Protein AF-A0A9E5QAW3-F1 (afdb_monomer)

Sequence (430 aa):
MRKLFLLLICCLMMWSCATGLGGKSGLQKDIDAASKSAGKWSDYNDYDSSGPDGYLQDVDTLLIRDVSDTNMASTGSQKELPYSEVKANLANSGFVQENDSPTFGTVNTGQGANELYGMDQGVKTTDDVTFNSVDLAAGPSPGWLAEDSSTNEVGTFDFKIDAATAGYASKIRFYVDESGGEDVLYMELDGENTRIELNKNILIPTGKTFTVGATEWTTTGDEISGDAMEDADADGTTKGSAAFSANDFNATSGVVSIDYTNSQKASTTQSGMLEELTIASEVDTGTSVSKAVTPDSLAGSNYGEEVVGILVFDDSESTATGDGAGDVFFRIPSKITGWNLVEVAMMVQTSGTTGNLDVMIYNVSDSVDMLSTAMRIETGETDTSTSAQPGTINTSFDDVATGDHIRIDVDSVQSTAAKGLYVELTFRLP

Radius of gyration: 81.8 Å; Cα contacts (8 Å, |Δi|>4): 630; chains: 1; bounding box: 157×95×219 Å

pLDDT: mean 72.61, std 20.12, range [27.55, 98.06]

Solvent-accessible surface area (backbone atoms only — not comparable to full-atom values): 27370 Å² total; per-residue (Å²): 131,92,83,63,77,82,62,69,74,66,61,86,81,70,78,68,96,69,81,88,83,82,77,80,57,68,69,60,56,50,51,66,53,56,76,73,59,62,64,82,86,81,88,86,82,84,82,84,90,86,72,88,66,96,59,86,77,86,65,70,52,60,84,58,78,84,87,84,70,98,59,102,73,60,56,80,79,83,63,76,43,48,49,70,55,53,51,52,50,51,71,71,64,79,66,88,52,103,81,62,85,83,83,72,88,61,56,72,84,82,82,56,78,51,79,85,70,86,81,92,75,74,90,48,101,82,57,91,79,86,77,94,73,85,85,79,69,98,59,87,53,61,85,88,66,44,82,68,83,58,95,84,66,79,69,65,60,67,63,78,60,79,53,94,50,100,84,61,63,50,44,51,38,48,36,60,45,56,93,83,83,54,84,43,82,44,78,49,74,45,54,92,89,69,75,91,84,68,100,61,85,85,85,73,59,91,94,60,79,67,74,66,77,101,50,70,38,57,76,77,69,102,53,97,49,64,66,82,67,53,70,41,50,99,74,89,73,56,84,41,52,72,85,75,65,70,49,42,40,43,75,60,96,91,46,77,42,78,26,63,81,61,20,66,54,72,48,100,83,39,41,62,51,84,76,47,71,43,49,22,74,50,53,62,68,63,74,70,86,70,52,46,84,38,76,64,20,44,36,60,13,74,85,32,49,49,78,46,78,44,78,43,36,56,68,86,36,65,57,57,65,35,85,39,31,68,77,47,70,49,66,39,53,76,88,56,43,68,17,25,57,76,47,63,46,42,36,31,72,34,50,19,43,59,59,40,35,30,37,41,45,33,33,64,72,80,72,43,55,28,37,75,39,49,27,29,30,51,56,68,38,43,41,25,92,80,35,95,42,40,43,40,73,22,88,91,47,26,67,39,47,60,66,34,38,38,29,41,27,26,79,36,54,17,80,42,44,26,16,14,37,34,39,37,43,28,32,27,51,120

Secondary structure (DSSP, 8-state):
--SSGGGGGSSTTSS----------HHHHHHHHHTTT--------------SS-S-TT-SEE-PPP---S-S--------EEHHHHHHHHHTTTPPPTT-----S-EE-SSSEE----------TT-----S-----SSPPPTTS----STTS---EEE----SSTT---EEEEEEE-TTSS-EEEEEEESTT-----SS-----TT----BTTB-----SSS--SSPPPBPPTTSS---B-PPPTTTEEEETTEEEE-TTTS-BSSSS-BSS---BPPHHHHHHT--SSPBPPHHHHHTSGGG-EEEEEE-S-TTSBP--EETGGG-EEEPPGGGTTEEEEEEEEEEEE--BSS-EEEEEEETTTTEESEEEEEEE-TT--BSTT-S-EEEE-TTS-EE-TT-EEEEEEEE--SB--EEEEEEEEEE--

Foldseek 3Di:
DPDPPVVVVPDVVPPPVDDDDDDPDPVVVVVVVVVPWWDDDDPDDDDDDDDPDPDPPDPQWDFDDDPPDPDPITDDDGDGDGPVVVVVVVVVPPDDDPPDPDDDCFDCPPPDTDGDDDDPDDQDPPDDDDDPDDDDDPDQDDLLPHPPPDPDDKNWNWPQPCPPDPQFRWTWTWTWDCVPNDTDTDTDTDGPPDDDDDPDDDDAPPPGADDDPPQGFDDDDDDGPRDQFPEDDPPVPRDGDYDDDPQQWDDDPHDTDGDCPRADAPDPPEHPDQPEADALVCVQVVPDPRHHYDPHSCLSHPVVKDKDKDFQFAQADFFDFDWQRNVDKDFDAQVQAFWFFDDKKKFFNFFAAADKWWKWKAFPVVRDTQFPGTAIDDGRGTMRPPPPPRTHGDPVRRHDHHGTIIGMGTHDAGPGTTHTMMMMTMITND

Structure (mmCIF, N/CA/C/O backbone):
data_AF-A0A9E5QAW3-F1
#
_entry.id   AF-A0A9E5QAW3-F1
#
loop_
_atom_site.group_PDB
_atom_site.id
_atom_site.type_symbol
_atom_site.label_atom_id
_atom_site.label_alt_id
_atom_site.label_comp_id
_atom_site.label_asym_id
_atom_site.label_entity_id
_atom_site.label_seq_id
_atom_site.pdbx_PDB_ins_code
_atom_site.Cartn_x
_atom_site.Cartn_y
_atom_site.Cartn_z
_atom_site.occupancy
_atom_site.B_iso_or_equiv
_atom_site.auth_seq_id
_atom_site.auth_comp_id
_atom_site.auth_asym_id
_atom_site.auth_atom_id
_atom_site.pdbx_PDB_model_num
ATOM 1 N N . MET A 1 1 ? 109.664 -67.437 -165.074 1.00 46.81 1 MET A N 1
ATOM 2 C CA . MET A 1 1 ? 110.688 -66.621 -164.384 1.00 46.81 1 MET A CA 1
ATOM 3 C C . MET A 1 1 ? 110.048 -65.440 -163.637 1.00 46.81 1 MET A C 1
ATOM 5 O O . MET A 1 1 ? 110.154 -64.304 -164.075 1.00 46.81 1 MET A O 1
ATOM 9 N N . ARG A 1 2 ? 109.427 -65.665 -162.465 1.00 51.53 2 ARG A N 1
ATOM 10 C CA . ARG A 1 2 ? 109.607 -64.703 -161.359 1.00 51.53 2 ARG A CA 1
ATOM 11 C C . ARG A 1 2 ? 111.106 -64.762 -161.036 1.00 51.53 2 ARG A C 1
ATOM 13 O O . ARG A 1 2 ? 111.550 -65.876 -160.773 1.00 51.53 2 ARG A O 1
ATOM 20 N N . LYS A 1 3 ? 111.859 -63.654 -161.152 1.00 41.69 3 LYS A N 1
ATOM 21 C CA . LYS A 1 3 ? 113.054 -63.305 -160.334 1.00 41.69 3 LYS A CA 1
ATOM 22 C C . LYS A 1 3 ? 114.009 -62.234 -160.904 1.00 41.69 3 LYS A C 1
ATOM 24 O O . LYS A 1 3 ? 114.824 -61.787 -160.113 1.00 41.69 3 LYS A O 1
ATOM 29 N N . LEU A 1 4 ? 113.928 -61.761 -162.163 1.00 38.09 4 LEU A N 1
ATOM 30 C CA . LEU A 1 4 ? 114.988 -60.853 -162.675 1.00 38.09 4 LEU A CA 1
ATOM 31 C C . LEU A 1 4 ? 114.607 -59.400 -163.013 1.00 38.09 4 LEU A C 1
ATOM 33 O O . LEU A 1 4 ? 115.417 -58.521 -162.753 1.00 38.09 4 LEU A O 1
ATOM 37 N N . PHE A 1 5 ? 113.412 -59.076 -163.517 1.00 42.81 5 PHE A N 1
ATOM 38 C CA . PHE A 1 5 ? 113.181 -57.685 -163.966 1.00 42.81 5 PHE A CA 1
ATOM 39 C C . PHE A 1 5 ? 112.657 -56.718 -162.891 1.00 42.81 5 PHE A C 1
ATOM 41 O O . PHE A 1 5 ? 112.723 -55.507 -163.067 1.00 42.81 5 PHE A O 1
ATOM 48 N N . LEU A 1 6 ? 112.273 -57.234 -161.717 1.00 46.62 6 LEU A N 1
ATOM 49 C CA . LEU A 1 6 ? 112.087 -56.411 -160.514 1.00 46.62 6 LEU A CA 1
ATOM 50 C C . LEU A 1 6 ? 113.434 -55.916 -159.931 1.00 46.62 6 LEU A C 1
ATOM 52 O O . LEU A 1 6 ? 113.436 -55.132 -158.991 1.00 46.62 6 LEU A O 1
ATOM 56 N N . LEU A 1 7 ? 114.582 -56.320 -160.500 1.00 50.53 7 LEU A N 1
ATOM 57 C CA . LEU A 1 7 ? 115.910 -55.852 -160.083 1.00 50.53 7 LEU A CA 1
ATOM 58 C C . LEU A 1 7 ? 116.341 -54.529 -160.756 1.00 50.53 7 LEU A C 1
ATOM 60 O O . LEU A 1 7 ? 117.300 -53.915 -160.299 1.00 50.53 7 LEU A O 1
ATOM 64 N N . LEU A 1 8 ? 115.632 -54.032 -161.785 1.00 37.47 8 LEU A N 1
ATOM 65 C CA . LEU A 1 8 ? 115.966 -52.746 -162.430 1.00 37.47 8 LEU A CA 1
ATOM 66 C C . LEU A 1 8 ? 115.143 -51.546 -161.928 1.00 37.47 8 LEU A C 1
ATOM 68 O O . LEU A 1 8 ? 115.219 -50.462 -162.497 1.00 37.47 8 LEU A O 1
ATOM 72 N N . ILE A 1 9 ? 114.423 -51.713 -160.815 1.00 49.72 9 ILE A N 1
ATOM 73 C CA . ILE A 1 9 ? 113.966 -50.589 -159.982 1.00 49.72 9 ILE A CA 1
ATOM 74 C C . ILE A 1 9 ? 115.145 -49.933 -159.229 1.00 49.72 9 ILE A C 1
ATOM 76 O O . ILE A 1 9 ? 115.008 -48.823 -158.733 1.00 49.72 9 ILE A O 1
ATOM 80 N N . CYS A 1 10 ? 116.340 -50.535 -159.178 1.00 35.84 10 CYS A N 1
ATOM 81 C CA . CYS A 1 10 ? 117.350 -50.099 -158.207 1.00 35.84 10 CYS A CA 1
ATOM 82 C C . CYS A 1 10 ? 118.462 -49.153 -158.716 1.00 35.84 10 CYS A C 1
ATOM 84 O O . CYS A 1 10 ? 119.156 -48.580 -157.884 1.00 35.84 10 CYS A O 1
ATOM 86 N N . CYS A 1 11 ? 118.672 -48.955 -160.029 1.00 31.39 11 CYS A N 1
ATOM 87 C CA . CYS A 1 11 ? 119.890 -48.262 -160.509 1.00 31.39 11 CYS A CA 1
ATOM 88 C C . CYS A 1 11 ? 119.678 -46.834 -161.048 1.00 31.39 11 CYS A C 1
ATOM 90 O O . CYS A 1 11 ? 120.544 -45.982 -160.868 1.00 31.39 11 CYS A O 1
ATOM 92 N N . LEU A 1 12 ? 118.516 -46.504 -161.621 1.00 32.78 12 LEU A N 1
ATOM 93 C CA . LEU A 1 12 ? 118.277 -45.136 -162.118 1.00 32.78 12 LEU A CA 1
ATOM 94 C C . LEU A 1 12 ? 117.733 -44.166 -161.056 1.00 32.78 12 LEU A C 1
ATOM 96 O O . LEU A 1 12 ? 117.460 -43.009 -161.353 1.00 32.78 12 LEU A O 1
ATOM 100 N N . MET A 1 13 ? 117.659 -44.630 -159.804 1.00 38.47 13 MET A N 1
ATOM 101 C CA . MET A 1 13 ? 117.481 -43.808 -158.606 1.00 38.47 13 MET A CA 1
ATOM 102 C C . MET A 1 13 ? 118.819 -43.294 -158.034 1.00 38.47 13 MET A C 1
ATOM 104 O O . MET A 1 13 ? 118.826 -42.733 -156.944 1.00 38.47 13 MET A O 1
ATOM 108 N N . MET A 1 14 ? 119.957 -43.468 -158.725 1.00 32.41 14 MET A N 1
ATOM 109 C CA . MET A 1 14 ? 121.272 -43.140 -158.146 1.00 32.41 14 MET A CA 1
ATOM 110 C C . MET A 1 14 ? 122.186 -42.194 -158.932 1.00 32.41 14 MET A C 1
ATOM 112 O O . MET A 1 14 ? 123.294 -41.946 -158.465 1.00 32.41 14 MET A O 1
ATOM 116 N N . TRP A 1 15 ? 121.781 -41.586 -160.054 1.00 27.55 15 TRP A N 1
ATOM 117 C CA . TRP A 1 15 ? 122.762 -40.783 -160.802 1.00 27.55 15 TRP A CA 1
ATOM 118 C C . TRP A 1 15 ? 122.196 -39.578 -161.553 1.00 27.55 15 TRP A C 1
ATOM 120 O O . TRP A 1 15 ? 122.119 -39.570 -162.776 1.00 27.55 15 TRP A O 1
ATOM 130 N N . SER A 1 16 ? 121.762 -38.565 -160.792 1.00 36.12 16 SER A N 1
ATOM 131 C CA . SER A 1 16 ? 121.898 -37.120 -161.097 1.00 36.12 16 SER A CA 1
ATOM 132 C C . SER A 1 16 ? 121.035 -36.271 -160.134 1.00 36.12 16 SER A C 1
ATOM 134 O O . SER A 1 16 ? 120.323 -35.362 -160.533 1.00 36.12 16 SER A O 1
ATOM 136 N N . CYS A 1 17 ? 121.013 -36.510 -158.815 1.00 32.56 17 CYS A N 1
ATOM 137 C CA . CYS A 1 17 ? 122.145 -36.255 -157.906 1.00 32.56 17 CYS A CA 1
ATOM 138 C C . CYS A 1 17 ? 123.420 -35.754 -158.611 1.00 32.56 17 CYS A C 1
ATOM 140 O O . CYS A 1 17 ? 124.439 -36.432 -158.651 1.00 32.56 17 CYS A O 1
ATOM 142 N N . ALA A 1 18 ? 123.319 -34.592 -159.253 1.00 31.20 18 ALA A N 1
ATOM 143 C CA . ALA A 1 18 ? 124.444 -33.781 -159.691 1.00 31.20 18 ALA A CA 1
ATOM 144 C C . ALA A 1 18 ? 123.946 -32.334 -159.800 1.00 31.20 18 ALA A C 1
ATOM 146 O O . ALA A 1 18 ? 123.234 -31.974 -160.730 1.00 31.20 18 ALA A O 1
ATOM 147 N N . THR A 1 19 ? 124.311 -31.562 -158.775 1.00 37.34 19 THR A N 1
ATOM 148 C CA . THR A 1 19 ? 124.229 -30.099 -158.638 1.00 37.34 19 THR A CA 1
ATOM 149 C C . THR A 1 19 ? 122.837 -29.487 -158.481 1.00 37.34 19 THR A C 1
ATOM 151 O O . THR A 1 19 ? 122.216 -29.023 -159.432 1.00 37.34 19 THR A O 1
ATOM 154 N N . GLY A 1 20 ? 122.380 -29.415 -157.228 1.00 34.09 20 GLY A N 1
ATOM 155 C CA . GLY A 1 20 ? 121.347 -28.464 -156.833 1.00 34.09 20 GLY A CA 1
ATOM 156 C C . GLY A 1 20 ? 121.866 -27.027 -156.825 1.00 34.09 20 GLY A C 1
ATOM 157 O O . GLY A 1 20 ? 123.047 -26.820 -156.571 1.00 34.09 20 GLY A O 1
ATOM 158 N N . LEU A 1 21 ? 120.977 -26.061 -157.079 1.00 34.69 21 LEU A N 1
ATOM 159 C CA . LEU A 1 21 ? 121.014 -24.681 -156.570 1.00 34.69 21 LEU A CA 1
ATOM 160 C C . LEU A 1 21 ? 119.840 -23.860 -157.137 1.00 34.69 21 LEU A C 1
ATOM 162 O O . LEU A 1 21 ? 119.571 -23.899 -158.331 1.00 34.69 21 LEU A O 1
ATOM 166 N N . GLY A 1 22 ? 119.209 -23.071 -156.258 1.00 38.00 22 GLY A N 1
ATOM 167 C CA . GLY A 1 22 ? 118.362 -21.916 -156.595 1.00 38.00 22 GLY A CA 1
ATOM 168 C C . GLY A 1 22 ? 116.861 -22.218 -156.571 1.00 38.00 22 GLY A C 1
ATOM 169 O O . GLY A 1 22 ? 116.303 -22.640 -157.568 1.00 38.00 22 GLY A O 1
ATOM 170 N N . GLY A 1 23 ? 116.116 -22.070 -155.473 1.00 42.06 23 GLY A N 1
ATOM 171 C CA . GLY A 1 23 ? 116.205 -21.011 -154.469 1.00 42.06 23 GLY A CA 1
ATOM 172 C C . GLY A 1 23 ? 115.268 -19.867 -154.865 1.00 42.06 23 GLY A C 1
ATOM 173 O O . GLY A 1 23 ? 115.582 -19.108 -155.775 1.00 42.06 23 GLY A O 1
ATOM 174 N N . LYS A 1 24 ? 114.111 -19.775 -154.189 1.00 44.84 24 LYS A N 1
ATOM 175 C CA . LYS A 1 24 ? 113.161 -18.652 -154.278 1.00 44.84 24 LYS A CA 1
ATOM 176 C C . LYS A 1 24 ? 113.918 -17.318 -154.167 1.00 44.84 24 LYS A C 1
ATOM 178 O O . LYS A 1 24 ? 114.810 -17.202 -153.326 1.00 44.84 24 LYS A O 1
ATOM 183 N N . SER A 1 25 ? 113.560 -16.339 -154.999 1.00 47.81 25 SER A N 1
ATOM 184 C CA . SER A 1 25 ? 114.101 -14.976 -154.949 1.00 47.81 25 SER A CA 1
ATOM 185 C C . SER A 1 25 ? 113.981 -14.400 -153.531 1.00 47.81 25 SER A C 1
ATOM 187 O O . SER A 1 25 ? 112.986 -14.649 -152.849 1.00 47.81 25 SER A O 1
ATOM 189 N N . GLY A 1 26 ? 114.992 -13.647 -153.075 1.00 52.28 26 GLY A N 1
ATOM 190 C CA . GLY A 1 26 ? 115.029 -13.067 -151.720 1.00 52.28 26 GLY A CA 1
ATOM 191 C C . GLY A 1 26 ? 113.747 -12.312 -151.356 1.00 52.28 26 GLY A C 1
ATOM 192 O O . GLY A 1 26 ? 113.209 -12.505 -150.274 1.00 52.28 26 GLY A O 1
ATOM 193 N N . LEU A 1 27 ? 113.158 -11.616 -152.332 1.00 52.88 27 LEU A N 1
ATOM 194 C CA . LEU A 1 27 ? 111.875 -10.929 -152.182 1.00 52.88 27 LEU A CA 1
ATOM 195 C C . LEU A 1 27 ? 110.720 -11.856 -151.766 1.00 52.88 27 LEU A C 1
ATOM 197 O O . LEU A 1 27 ? 109.906 -11.470 -150.939 1.00 52.88 27 LEU A O 1
ATOM 201 N N . GLN A 1 28 ? 110.646 -13.088 -152.278 1.00 56.06 28 GLN A N 1
ATOM 202 C CA . GLN A 1 28 ? 109.550 -14.000 -151.935 1.00 56.06 28 GLN A CA 1
ATOM 203 C C . GLN A 1 28 ? 109.734 -14.640 -150.551 1.00 56.06 28 GLN A C 1
ATOM 205 O O . GLN A 1 28 ? 108.753 -14.945 -149.878 1.00 56.06 28 GLN A O 1
ATOM 210 N N . LYS A 1 29 ? 110.982 -14.832 -150.103 1.00 56.88 29 LYS A N 1
ATOM 211 C CA . LYS A 1 29 ? 111.267 -15.320 -148.744 1.00 56.88 29 LYS A CA 1
ATOM 212 C C . LYS A 1 29 ? 111.003 -14.248 -147.688 1.00 56.88 29 LYS A C 1
ATOM 214 O O . LYS A 1 29 ? 110.490 -14.585 -146.625 1.00 56.88 29 LYS A O 1
ATOM 219 N N . ASP A 1 30 ? 111.287 -12.989 -148.010 1.00 59.91 30 ASP A N 1
ATOM 220 C CA . ASP A 1 30 ? 111.017 -11.863 -147.116 1.00 59.91 30 ASP A CA 1
ATOM 221 C C . ASP A 1 30 ? 109.507 -11.572 -147.022 1.00 59.91 30 ASP A C 1
ATOM 223 O O . ASP A 1 30 ? 109.003 -11.304 -145.933 1.00 59.91 30 ASP A O 1
ATOM 227 N N . ILE A 1 31 ? 108.752 -11.736 -148.119 1.00 57.44 31 ILE A N 1
ATOM 228 C CA . ILE A 1 31 ? 107.279 -11.626 -148.118 1.00 57.44 31 ILE A CA 1
ATOM 229 C C . ILE A 1 31 ? 106.630 -12.739 -147.278 1.00 57.44 31 ILE A C 1
ATOM 231 O O . ILE A 1 31 ? 105.776 -12.456 -146.434 1.00 57.44 31 ILE A O 1
ATOM 235 N N . ASP A 1 32 ? 107.061 -13.994 -147.444 1.00 59.09 32 ASP A N 1
ATOM 236 C CA . ASP A 1 32 ? 106.494 -15.125 -146.693 1.00 59.09 32 ASP A CA 1
ATOM 237 C C . ASP A 1 32 ? 106.863 -15.072 -145.188 1.00 59.09 32 ASP A C 1
ATOM 239 O O . ASP A 1 32 ? 106.143 -15.633 -144.356 1.00 59.09 32 ASP A O 1
ATOM 243 N N . ALA A 1 33 ? 107.962 -14.395 -144.821 1.00 54.12 33 ALA A N 1
ATOM 244 C CA . ALA A 1 33 ? 108.384 -14.186 -143.433 1.00 54.12 33 ALA A CA 1
ATOM 245 C C . ALA A 1 33 ? 107.696 -12.976 -142.768 1.00 54.12 33 ALA A C 1
ATOM 247 O O . ALA A 1 33 ? 107.318 -13.067 -141.600 1.00 54.12 33 ALA A O 1
ATOM 248 N N . ALA A 1 34 ? 107.465 -11.880 -143.501 1.00 48.91 34 ALA A N 1
ATOM 249 C CA . ALA A 1 34 ? 106.758 -10.702 -142.988 1.00 48.91 34 ALA A CA 1
ATOM 250 C C . ALA A 1 34 ? 105.248 -10.945 -142.804 1.00 48.91 34 ALA A C 1
ATOM 252 O O . ALA A 1 34 ? 104.649 -10.439 -141.858 1.00 48.91 34 ALA A O 1
ATOM 253 N N . SER A 1 35 ? 104.629 -11.780 -143.649 1.00 50.81 35 SER A N 1
ATOM 254 C CA . SER A 1 35 ? 103.201 -12.120 -143.537 1.00 50.81 35 SER A CA 1
ATOM 255 C C . SER A 1 35 ? 102.851 -12.935 -142.283 1.00 50.81 35 SER A C 1
ATOM 257 O O . SER A 1 35 ? 101.670 -13.076 -141.970 1.00 50.81 35 SER A O 1
ATOM 259 N N . LYS A 1 36 ? 103.837 -13.503 -141.576 1.00 48.56 36 LYS A N 1
ATOM 260 C CA . LYS A 1 36 ? 103.595 -14.389 -140.428 1.00 48.56 36 LYS A CA 1
ATOM 261 C C . LYS A 1 36 ? 103.838 -13.748 -139.061 1.00 48.56 36 LYS A C 1
ATOM 263 O O . LYS A 1 36 ? 103.544 -14.401 -138.067 1.00 48.56 36 LYS A O 1
ATOM 268 N N . SER A 1 37 ? 104.340 -12.512 -138.979 1.00 39.97 37 SER A N 1
ATOM 269 C CA . SER A 1 37 ? 104.766 -11.932 -137.693 1.00 39.97 37 SER A CA 1
ATOM 270 C C . SER A 1 37 ? 104.002 -10.698 -137.192 1.00 39.97 37 SER A C 1
ATOM 272 O O . SER A 1 37 ? 104.138 -10.387 -136.013 1.00 39.97 37 SER A O 1
ATOM 274 N N . ALA A 1 38 ? 103.151 -10.019 -137.969 1.00 38.47 38 ALA A N 1
ATOM 275 C CA . ALA A 1 38 ? 102.429 -8.844 -137.452 1.00 38.47 38 ALA A CA 1
ATOM 276 C C . ALA A 1 38 ? 101.012 -8.712 -138.032 1.00 38.47 38 ALA A C 1
ATOM 278 O O . ALA A 1 38 ? 100.797 -8.176 -139.116 1.00 38.47 38 ALA A O 1
ATOM 279 N N . GLY A 1 39 ? 100.038 -9.232 -137.293 1.00 44.00 39 GLY A N 1
ATOM 280 C CA . GLY A 1 39 ? 98.628 -9.239 -137.611 1.00 44.00 39 GLY A CA 1
ATOM 281 C C . GLY A 1 39 ? 97.916 -7.944 -137.262 1.00 44.00 39 GLY A C 1
ATOM 282 O O . GLY A 1 39 ? 98.413 -7.083 -136.539 1.00 44.00 39 GLY A O 1
ATOM 283 N N . LYS A 1 40 ? 96.706 -7.846 -137.798 1.00 40.06 40 LYS A N 1
ATOM 284 C CA . LYS A 1 40 ? 95.694 -6.836 -137.491 1.00 40.06 40 LYS A CA 1
ATOM 285 C C . LYS A 1 40 ? 94.355 -7.572 -137.561 1.00 40.06 40 LYS A C 1
ATOM 287 O O . LYS A 1 40 ? 94.014 -8.104 -138.607 1.00 40.06 40 LYS A O 1
ATOM 292 N N . TRP A 1 41 ? 93.850 -7.996 -136.405 1.00 32.41 41 TRP A N 1
ATOM 293 C CA . TRP A 1 41 ? 92.839 -7.289 -135.605 1.00 32.41 41 TRP A CA 1
ATOM 294 C C . TRP A 1 41 ? 91.473 -7.313 -136.301 1.00 32.41 41 TRP A C 1
ATOM 296 O O . TRP A 1 41 ? 91.162 -6.485 -137.146 1.00 32.41 41 TRP A O 1
ATOM 306 N N . SER A 1 42 ? 90.733 -8.354 -135.923 1.00 43.56 42 SER A N 1
ATOM 307 C CA . SER A 1 42 ? 89.323 -8.629 -136.176 1.00 43.56 42 SER A CA 1
ATOM 308 C C . SER A 1 42 ? 88.437 -7.628 -135.438 1.00 43.56 42 SER A C 1
ATOM 310 O O . SER A 1 42 ? 88.563 -7.521 -134.218 1.00 43.56 42 SER A O 1
ATOM 312 N N . ASP A 1 43 ? 87.490 -7.011 -136.141 1.00 43.91 43 ASP A N 1
ATOM 313 C CA . ASP A 1 43 ? 86.258 -6.516 -135.526 1.00 43.91 43 ASP A CA 1
ATOM 314 C C . ASP A 1 43 ? 85.228 -7.648 -135.605 1.00 43.91 43 ASP A C 1
ATOM 316 O O . ASP A 1 43 ? 84.620 -7.909 -136.642 1.00 43.91 43 ASP A O 1
ATOM 320 N N . TYR A 1 44 ? 85.128 -8.382 -134.496 1.00 39.38 44 TYR A N 1
ATOM 321 C CA . TYR A 1 44 ? 84.160 -9.446 -134.260 1.00 39.38 44 TYR A CA 1
ATOM 322 C C . TYR A 1 44 ? 82.868 -8.783 -133.779 1.00 39.38 44 TYR A C 1
ATOM 324 O O . TYR A 1 44 ? 82.791 -8.347 -132.632 1.00 39.38 44 TYR A O 1
ATOM 332 N N . ASN A 1 45 ? 81.884 -8.645 -134.663 1.00 47.16 45 ASN A N 1
ATOM 333 C CA . ASN A 1 45 ? 80.550 -8.183 -134.300 1.00 47.16 45 ASN A CA 1
ATOM 334 C C . ASN A 1 45 ? 79.521 -9.145 -134.897 1.00 47.16 45 ASN A C 1
ATOM 336 O O . ASN A 1 45 ? 79.054 -8.936 -136.010 1.00 47.16 45 ASN A O 1
ATOM 340 N N . ASP A 1 46 ? 79.213 -10.201 -134.148 1.00 45.19 46 ASP A N 1
ATOM 341 C CA . ASP A 1 46 ? 77.999 -11.000 -134.308 1.00 45.19 46 ASP A CA 1
ATOM 342 C C . ASP A 1 46 ? 77.467 -11.278 -132.897 1.00 45.19 46 ASP A C 1
ATOM 344 O O . ASP A 1 46 ? 78.053 -12.038 -132.126 1.00 45.19 46 ASP A O 1
ATOM 348 N N . TYR A 1 47 ? 76.403 -10.565 -132.532 1.00 42.09 47 TYR A N 1
ATOM 349 C CA . TYR A 1 47 ? 75.669 -10.721 -131.281 1.00 42.09 47 TYR A CA 1
ATOM 350 C C . TYR A 1 47 ? 74.307 -11.318 -131.657 1.00 42.09 47 TYR A C 1
ATOM 352 O O . TYR A 1 47 ? 73.451 -10.616 -132.198 1.00 42.09 47 TYR A O 1
ATOM 360 N N . ASP A 1 48 ? 74.127 -12.622 -131.445 1.00 46.75 48 ASP A N 1
ATOM 361 C CA . ASP A 1 48 ? 72.831 -13.292 -131.599 1.00 46.75 48 ASP A CA 1
ATOM 362 C C . ASP A 1 48 ? 71.961 -12.995 -130.364 1.00 46.75 48 ASP A C 1
ATOM 364 O O . ASP A 1 48 ? 72.430 -13.006 -129.229 1.00 46.75 48 ASP A O 1
ATOM 368 N N . SER A 1 49 ? 70.697 -12.648 -130.593 1.00 50.81 49 SER A N 1
ATOM 369 C CA . SER A 1 49 ? 69.801 -11.958 -129.655 1.00 50.81 49 SER A CA 1
ATOM 370 C C . SER A 1 49 ? 68.546 -12.779 -129.340 1.00 50.81 49 SER A C 1
ATOM 372 O O . SER A 1 49 ? 67.421 -12.305 -129.504 1.00 50.81 49 SER A O 1
ATOM 374 N N . SER A 1 50 ? 68.706 -14.023 -128.879 1.00 43.72 50 SER A N 1
ATOM 375 C CA . SER A 1 50 ? 67.565 -14.929 -128.665 1.00 43.72 50 SER A CA 1
ATOM 376 C C . SER A 1 50 ? 67.588 -15.741 -127.354 1.00 43.72 50 SER A C 1
ATOM 378 O O . SER A 1 50 ? 67.477 -16.962 -127.366 1.00 43.72 50 SER A O 1
ATOM 380 N N . GLY A 1 51 ? 67.614 -15.056 -126.201 1.00 43.16 51 GLY A N 1
ATOM 381 C CA . GLY A 1 51 ? 67.325 -15.640 -124.878 1.00 43.16 51 GLY A CA 1
ATOM 382 C C . GLY A 1 51 ? 66.521 -14.675 -123.985 1.00 43.16 51 GLY A C 1
ATOM 383 O O . GLY A 1 51 ? 66.796 -13.472 -124.013 1.00 43.16 51 GLY A O 1
ATOM 384 N N . PRO A 1 52 ? 65.499 -15.144 -123.238 1.00 47.47 52 PRO A N 1
ATOM 385 C CA . PRO A 1 52 ? 64.815 -14.330 -122.244 1.00 47.47 52 PRO A CA 1
ATOM 386 C C . PRO A 1 52 ? 65.736 -14.179 -121.032 1.00 47.47 52 PRO A C 1
ATOM 388 O O . PRO A 1 52 ? 66.394 -15.135 -120.628 1.00 47.47 52 PRO A O 1
ATOM 391 N N . ASP A 1 53 ? 65.754 -12.973 -120.478 1.00 45.62 53 ASP A N 1
ATOM 392 C CA . ASP A 1 53 ? 66.620 -12.515 -119.390 1.00 45.62 53 ASP A CA 1
ATOM 393 C C . ASP A 1 53 ? 68.001 -12.108 -119.915 1.00 45.62 53 ASP A C 1
ATOM 395 O O . ASP A 1 53 ? 68.850 -12.944 -120.204 1.00 45.62 53 ASP A O 1
ATOM 399 N N . GLY A 1 54 ? 68.217 -10.790 -120.035 1.00 49.06 54 GLY A N 1
ATOM 400 C CA . GLY A 1 54 ? 69.448 -10.128 -120.497 1.00 49.06 54 GLY A CA 1
ATOM 401 C C . GLY A 1 54 ? 70.675 -10.323 -119.596 1.00 49.06 54 GLY A C 1
ATOM 402 O O . GLY A 1 54 ? 71.450 -9.394 -119.382 1.00 49.06 54 GLY A O 1
ATOM 403 N N . TYR A 1 55 ? 70.843 -11.524 -119.060 1.00 44.84 55 TYR A N 1
ATOM 404 C CA . TYR A 1 55 ? 72.117 -12.078 -118.658 1.00 44.84 55 TYR A CA 1
ATOM 405 C C . TYR A 1 55 ? 72.890 -12.466 -119.919 1.00 44.84 55 TYR A C 1
ATOM 407 O O . TYR A 1 55 ? 72.314 -12.962 -120.883 1.00 44.84 55 TYR A O 1
ATOM 415 N N . LEU A 1 56 ? 74.203 -12.244 -119.916 1.00 43.69 56 LEU A N 1
ATOM 416 C CA . LEU A 1 56 ? 75.115 -12.776 -120.927 1.00 43.69 56 LEU A CA 1
ATOM 417 C C . LEU A 1 56 ? 75.060 -14.315 -120.878 1.00 43.69 56 LEU A C 1
ATOM 419 O O . LEU A 1 56 ? 75.835 -14.936 -120.152 1.00 43.69 56 LEU A O 1
ATOM 423 N N . GLN A 1 57 ? 74.096 -14.922 -121.570 1.00 48.59 57 GLN A N 1
ATOM 424 C CA . GLN A 1 57 ? 73.968 -16.369 -121.690 1.00 48.59 57 GLN A CA 1
ATOM 425 C C . GLN A 1 57 ? 75.067 -16.865 -122.640 1.00 48.59 57 GLN A C 1
ATOM 427 O O . GLN A 1 57 ? 75.229 -16.350 -123.744 1.00 48.59 57 GLN A O 1
ATOM 432 N N . ASP A 1 58 ? 75.851 -17.823 -122.149 1.00 50.56 58 ASP A N 1
ATOM 433 C CA . ASP A 1 58 ? 76.888 -18.581 -122.855 1.00 50.56 58 ASP A CA 1
ATOM 434 C C . ASP A 1 58 ? 78.069 -17.786 -123.437 1.00 50.56 58 ASP A C 1
ATOM 436 O O . ASP A 1 58 ? 78.447 -17.931 -124.599 1.00 50.56 58 ASP A O 1
ATOM 440 N N . VAL A 1 59 ? 78.754 -17.018 -122.584 1.00 47.91 59 VAL A N 1
ATOM 441 C CA . VAL A 1 59 ? 80.157 -16.649 -122.843 1.00 47.91 59 VAL A CA 1
ATOM 442 C C . VAL A 1 59 ? 81.062 -17.623 -122.083 1.00 47.91 59 VAL A C 1
ATOM 444 O O . VAL A 1 59 ? 81.478 -17.353 -120.958 1.00 47.91 59 VAL A O 1
ATOM 447 N N . ASP A 1 60 ? 81.358 -18.780 -122.682 1.00 52.81 60 ASP A N 1
ATOM 448 C CA . ASP A 1 60 ? 82.224 -19.818 -122.078 1.00 52.81 60 ASP A CA 1
ATOM 449 C C . ASP A 1 60 ? 83.665 -19.295 -121.824 1.00 52.81 60 ASP A C 1
ATOM 451 O O . ASP A 1 60 ? 84.411 -19.784 -120.971 1.00 52.81 60 ASP A O 1
ATOM 455 N N . THR A 1 61 ? 84.039 -18.210 -122.514 1.00 53.50 61 THR A N 1
ATOM 456 C CA . THR A 1 61 ? 85.337 -17.530 -122.408 1.00 53.50 61 THR A CA 1
ATOM 457 C C . THR A 1 61 ? 85.196 -16.011 -122.548 1.00 53.50 61 THR A C 1
ATOM 459 O O . THR A 1 61 ? 84.806 -15.511 -123.603 1.00 53.50 61 THR A O 1
ATOM 462 N N . LEU A 1 62 ? 85.572 -15.246 -121.516 1.00 55.47 62 LEU A N 1
ATOM 463 C CA . LEU A 1 62 ? 85.633 -13.780 -121.576 1.00 55.47 62 LEU A CA 1
ATOM 464 C C . LEU A 1 62 ? 86.994 -13.338 -122.143 1.00 55.47 62 LEU A C 1
ATOM 466 O O . LEU A 1 62 ? 88.032 -13.541 -121.512 1.00 55.47 62 LEU A O 1
ATOM 470 N N . LEU A 1 63 ? 87.004 -12.715 -123.327 1.00 51.91 63 LEU A N 1
ATOM 471 C CA . LEU A 1 63 ? 88.224 -12.191 -123.951 1.00 51.91 63 LEU A CA 1
ATOM 472 C C . LEU A 1 63 ? 88.675 -10.895 -123.264 1.00 51.91 63 LEU A C 1
ATOM 474 O O . LEU A 1 63 ? 88.230 -9.801 -123.607 1.00 51.91 63 LEU A O 1
ATOM 478 N N . ILE A 1 64 ? 89.607 -11.010 -122.320 1.00 54.44 64 ILE A N 1
ATOM 479 C CA . ILE A 1 64 ? 90.306 -9.857 -121.747 1.00 54.44 64 ILE A CA 1
ATOM 480 C C . ILE A 1 64 ? 91.599 -9.652 -122.542 1.00 54.44 64 ILE A C 1
ATOM 482 O O . ILE A 1 64 ? 92.475 -10.517 -122.565 1.00 54.44 64 ILE A O 1
ATOM 486 N N . ARG A 1 65 ? 91.732 -8.510 -123.224 1.00 50.03 65 ARG A N 1
ATOM 487 C CA . ARG A 1 65 ? 93.021 -8.093 -123.792 1.00 50.03 65 ARG A CA 1
ATOM 488 C C . ARG A 1 65 ? 93.921 -7.632 -122.653 1.00 50.03 65 ARG A C 1
ATOM 490 O O . ARG A 1 65 ? 93.555 -6.710 -121.934 1.00 50.03 65 ARG A O 1
ATOM 497 N N . ASP A 1 66 ? 95.082 -8.259 -122.511 1.00 55.09 66 ASP A N 1
ATOM 498 C CA . ASP A 1 66 ? 96.112 -7.827 -121.569 1.00 55.09 66 ASP A CA 1
ATOM 499 C C . ASP A 1 66 ? 96.595 -6.415 -121.958 1.00 55.09 66 ASP A C 1
ATOM 501 O O . ASP A 1 66 ? 97.055 -6.197 -123.080 1.00 55.09 66 ASP A O 1
ATOM 505 N N . VAL A 1 67 ? 96.414 -5.433 -121.069 1.00 53.91 67 VAL A N 1
ATOM 506 C CA . VAL A 1 67 ? 96.729 -4.006 -121.308 1.00 53.91 67 VAL A CA 1
ATOM 507 C C . VAL A 1 67 ? 98.089 -3.639 -120.691 1.00 53.91 67 VAL A C 1
ATOM 509 O O . VAL A 1 67 ? 98.316 -2.494 -120.307 1.00 53.91 67 VAL A O 1
ATOM 512 N N . SER A 1 68 ? 99.001 -4.604 -120.546 1.00 54.06 68 SER A N 1
ATOM 513 C CA . SER A 1 68 ? 100.309 -4.372 -119.915 1.00 54.06 68 SER A CA 1
ATOM 514 C C . SER A 1 68 ? 101.463 -4.081 -120.889 1.00 54.06 68 SER A C 1
ATOM 516 O O . SER A 1 68 ? 102.456 -3.498 -120.457 1.00 54.06 68 SER A O 1
ATOM 518 N N . ASP A 1 69 ? 101.318 -4.332 -122.198 1.00 46.41 69 ASP A N 1
ATOM 519 C CA . ASP A 1 69 ? 102.378 -4.052 -123.180 1.00 46.41 69 ASP A CA 1
ATOM 520 C C . ASP A 1 69 ? 102.069 -2.835 -124.073 1.00 46.41 69 ASP A C 1
ATOM 522 O O . ASP A 1 69 ? 101.180 -2.826 -124.926 1.00 46.41 69 ASP A O 1
ATOM 526 N N . THR A 1 70 ? 102.865 -1.780 -123.889 1.00 48.16 70 THR A N 1
ATOM 527 C CA . THR A 1 70 ? 102.772 -0.433 -124.486 1.00 48.16 70 THR A CA 1
ATOM 528 C C . THR A 1 70 ? 103.139 -0.346 -125.979 1.00 48.16 70 THR A C 1
ATOM 530 O O . THR A 1 70 ? 103.601 0.691 -126.454 1.00 48.16 70 THR A O 1
ATOM 533 N N . ASN A 1 71 ? 102.906 -1.398 -126.769 1.00 43.47 71 ASN A N 1
ATOM 534 C CA . ASN A 1 71 ? 103.198 -1.401 -128.206 1.00 43.47 71 ASN A CA 1
ATOM 535 C C . ASN A 1 71 ? 102.080 -2.110 -128.997 1.00 43.47 71 ASN A C 1
ATOM 537 O O . ASN A 1 71 ? 102.058 -3.333 -129.117 1.00 43.47 71 ASN A O 1
ATOM 541 N N . MET A 1 72 ? 101.138 -1.329 -129.548 1.00 51.25 72 MET A N 1
ATOM 542 C CA . MET A 1 72 ? 99.910 -1.779 -130.243 1.00 51.25 72 MET A CA 1
ATOM 543 C C . MET A 1 72 ? 100.141 -2.426 -131.627 1.00 51.25 72 MET A C 1
ATOM 545 O O . MET A 1 72 ? 99.386 -2.201 -132.575 1.00 51.25 72 MET A O 1
ATOM 549 N N . ALA A 1 73 ? 101.195 -3.222 -131.778 1.00 46.00 73 ALA A N 1
ATOM 550 C CA . ALA A 1 73 ? 101.529 -3.876 -133.036 1.00 46.00 73 ALA A CA 1
ATOM 551 C C . ALA A 1 73 ? 102.355 -5.154 -132.816 1.00 46.00 73 ALA A C 1
ATOM 553 O O . ALA A 1 73 ? 103.506 -5.231 -133.233 1.00 46.00 73 ALA A O 1
ATOM 554 N N . SER A 1 74 ? 101.776 -6.183 -132.194 1.00 41.81 74 SER A N 1
ATOM 555 C CA . SER A 1 74 ? 102.210 -7.563 -132.446 1.00 41.81 74 SER A CA 1
ATOM 556 C C . SER A 1 74 ? 101.074 -8.563 -132.204 1.00 41.81 74 SER A C 1
ATOM 558 O O . SER A 1 74 ? 100.240 -8.412 -131.314 1.00 41.81 74 SER A O 1
ATOM 560 N N . THR A 1 75 ? 100.986 -9.540 -1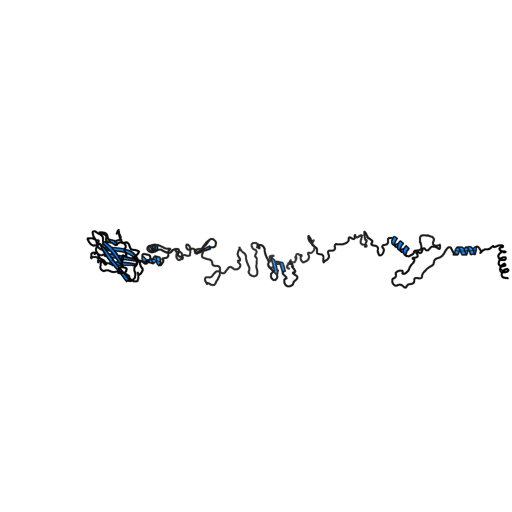33.099 1.00 51.09 75 THR A N 1
ATOM 561 C CA . THR A 1 75 ? 100.091 -10.703 -133.056 1.00 51.09 75 THR A CA 1
ATOM 562 C C . THR A 1 75 ? 100.551 -11.687 -131.987 1.00 51.09 75 THR A C 1
ATOM 564 O O . THR A 1 75 ? 101.705 -12.105 -132.027 1.00 51.09 75 THR A O 1
ATOM 567 N N . GLY A 1 76 ? 99.622 -12.146 -131.145 1.00 43.09 76 GLY A N 1
ATOM 568 C CA . GLY A 1 76 ? 99.825 -13.220 -130.161 1.00 43.09 76 GLY A CA 1
ATOM 569 C C . GLY A 1 76 ? 100.160 -12.659 -128.774 1.00 43.09 76 GLY A C 1
ATOM 570 O O . GLY A 1 76 ? 101.075 -11.868 -128.647 1.00 43.09 76 GLY A O 1
ATOM 571 N N . SER A 1 77 ? 99.460 -12.967 -127.685 1.00 43.78 77 SER A N 1
ATOM 572 C CA . SER A 1 77 ? 98.601 -14.113 -127.384 1.00 43.78 77 SER A CA 1
ATOM 573 C C . SER A 1 77 ? 97.327 -13.635 -126.689 1.00 43.78 77 SER A C 1
ATOM 575 O O . SER A 1 77 ? 97.397 -12.938 -125.682 1.00 43.78 77 SER A O 1
ATOM 577 N N . GLN A 1 78 ? 96.159 -14.008 -127.208 1.00 48.94 78 GLN A N 1
ATOM 578 C CA . GLN A 1 78 ? 94.916 -13.901 -126.446 1.00 48.94 78 GLN A CA 1
ATOM 579 C C . GLN A 1 78 ? 94.925 -15.046 -125.429 1.00 48.94 78 GLN A C 1
ATOM 581 O O . GLN A 1 78 ? 94.975 -16.209 -125.825 1.00 48.94 78 GLN A O 1
ATOM 586 N N . LYS A 1 79 ? 94.961 -14.733 -124.129 1.00 55.50 79 LYS A N 1
ATOM 587 C CA . LYS A 1 79 ? 94.788 -15.743 -123.082 1.00 55.50 79 LYS A CA 1
ATOM 588 C C . LYS A 1 79 ? 93.294 -15.868 -122.812 1.00 55.50 79 LYS A C 1
ATOM 590 O O . LYS A 1 79 ? 92.721 -15.047 -122.105 1.00 55.50 79 LYS A O 1
ATOM 595 N N . GLU A 1 80 ? 92.666 -16.870 -123.412 1.00 54.50 80 GLU A N 1
ATOM 596 C CA . GLU A 1 80 ? 91.320 -17.283 -123.025 1.00 54.50 80 GLU A CA 1
ATOM 597 C C . GLU A 1 80 ? 91.400 -17.841 -121.602 1.00 54.50 80 GLU A C 1
ATOM 599 O O . GLU A 1 80 ? 92.009 -18.884 -121.362 1.00 54.50 80 GLU A O 1
ATOM 604 N N . LEU A 1 81 ? 90.864 -17.093 -120.637 1.00 55.53 81 LEU A N 1
ATOM 605 C CA . LEU A 1 81 ? 90.679 -17.602 -119.285 1.00 55.53 81 LEU A CA 1
ATOM 606 C C . LEU A 1 81 ? 89.317 -18.302 -119.253 1.00 55.53 81 LEU A C 1
ATOM 608 O O . LEU A 1 81 ? 88.317 -17.664 -119.602 1.00 55.53 81 LEU A O 1
ATOM 612 N N . PRO A 1 82 ? 89.242 -19.580 -118.846 1.00 60.94 82 PRO A N 1
ATOM 613 C CA . PRO A 1 82 ? 87.956 -20.228 -118.642 1.00 60.94 82 PRO A CA 1
ATOM 614 C C . PRO A 1 82 ? 87.151 -19.451 -117.594 1.00 60.94 82 PRO A C 1
ATOM 616 O O . PRO A 1 82 ? 87.723 -18.886 -116.654 1.00 60.94 82 PRO A O 1
ATOM 619 N N . TYR A 1 83 ? 85.821 -19.444 -117.718 1.00 60.69 83 TYR A N 1
ATOM 620 C CA . TYR A 1 83 ? 84.921 -18.757 -116.782 1.00 60.69 83 TYR A CA 1
ATOM 621 C C . TYR A 1 83 ? 85.235 -19.065 -115.303 1.00 60.69 83 TYR A C 1
ATOM 623 O O . TYR A 1 83 ? 85.141 -18.189 -114.444 1.00 60.69 83 TYR A O 1
ATOM 631 N N . SER A 1 84 ? 85.704 -20.280 -115.001 1.00 63.09 84 SER A N 1
ATOM 632 C CA . SER A 1 84 ? 86.150 -20.681 -113.663 1.00 63.09 84 SER A CA 1
ATOM 633 C C . SER A 1 84 ? 87.327 -19.860 -113.118 1.00 63.09 84 SER A C 1
ATOM 635 O O . SER A 1 84 ? 87.343 -19.549 -111.930 1.00 63.09 84 SER A O 1
ATOM 637 N N . GLU A 1 85 ? 88.297 -19.479 -113.956 1.00 66.31 85 GLU A N 1
ATOM 638 C CA . GLU A 1 85 ? 89.419 -18.616 -113.554 1.00 66.31 85 GLU A CA 1
ATOM 639 C C . GLU A 1 85 ? 88.982 -17.154 -113.418 1.00 66.31 85 GLU A C 1
ATOM 641 O O . GLU A 1 85 ? 89.415 -16.468 -112.494 1.00 66.31 85 GLU A O 1
ATOM 646 N N . VAL A 1 86 ? 88.076 -16.676 -114.276 1.00 66.06 86 VAL A N 1
ATOM 647 C CA . VAL A 1 86 ? 87.502 -15.324 -114.153 1.00 66.06 86 VAL A CA 1
ATOM 648 C C . VAL A 1 86 ? 86.689 -15.203 -112.864 1.00 66.06 86 VAL A C 1
ATOM 650 O O . VAL A 1 86 ? 86.862 -14.241 -112.118 1.00 66.06 86 VAL A O 1
ATOM 653 N N . LYS A 1 87 ? 85.873 -16.212 -112.545 1.00 66.31 87 LYS A N 1
ATOM 654 C CA . LYS A 1 87 ? 85.111 -16.287 -111.296 1.00 66.31 87 LYS A CA 1
ATOM 655 C C . LYS A 1 87 ? 86.024 -16.367 -110.071 1.00 66.31 87 LYS A C 1
ATOM 657 O O . LYS A 1 87 ? 85.756 -15.696 -109.079 1.00 66.31 87 LYS A O 1
ATOM 662 N N . ALA A 1 88 ? 87.122 -17.123 -110.142 1.00 66.25 88 ALA A N 1
ATOM 663 C CA . ALA A 1 88 ? 88.115 -17.176 -109.069 1.00 66.25 88 ALA A CA 1
ATOM 664 C C . ALA A 1 88 ? 88.824 -15.824 -108.864 1.00 66.25 88 ALA A C 1
ATOM 666 O O . ALA A 1 88 ? 89.038 -15.404 -107.729 1.00 66.25 88 ALA A O 1
ATOM 667 N N . ASN A 1 89 ? 89.132 -15.108 -109.947 1.00 68.19 89 ASN A N 1
ATOM 668 C CA . ASN A 1 89 ? 89.754 -13.786 -109.875 1.00 68.19 89 ASN A CA 1
ATOM 669 C C . ASN A 1 89 ? 88.784 -12.705 -109.369 1.00 68.19 89 ASN A C 1
ATOM 671 O O . ASN A 1 89 ? 89.190 -11.860 -108.575 1.00 68.19 89 ASN A O 1
ATOM 675 N N . LEU A 1 90 ? 87.500 -12.758 -109.748 1.00 67.31 90 LEU A N 1
ATOM 676 C CA . LEU A 1 90 ? 86.455 -11.899 -109.175 1.00 67.31 90 LEU A CA 1
ATOM 677 C C . LEU A 1 90 ? 86.244 -12.193 -107.687 1.00 67.31 90 LEU A C 1
ATOM 679 O O . LEU A 1 90 ? 86.158 -11.258 -106.894 1.00 67.31 90 LEU A O 1
ATOM 683 N N . ALA A 1 91 ? 86.266 -13.462 -107.277 1.00 65.25 91 ALA A N 1
ATOM 684 C CA . ALA A 1 91 ? 86.197 -13.820 -105.863 1.00 65.25 91 ALA A CA 1
ATOM 685 C C . ALA A 1 91 ? 87.387 -13.287 -105.047 1.00 65.25 91 ALA A C 1
ATOM 687 O O . ALA A 1 91 ? 87.247 -13.025 -103.856 1.00 65.25 91 ALA A O 1
ATOM 688 N N . ASN A 1 92 ? 88.538 -13.062 -105.687 1.00 65.50 92 ASN A N 1
ATOM 689 C CA . ASN A 1 92 ? 89.747 -12.543 -105.049 1.00 65.50 92 ASN A CA 1
ATOM 690 C C . ASN A 1 92 ? 89.905 -11.009 -105.165 1.00 65.50 92 ASN A C 1
ATOM 692 O O . ASN A 1 92 ? 90.940 -10.466 -104.783 1.00 65.50 92 ASN A O 1
ATOM 696 N N . SER A 1 93 ? 88.903 -10.304 -105.708 1.00 63.00 93 SER A N 1
ATOM 697 C CA . SER A 1 93 ? 88.954 -8.857 -105.989 1.00 63.00 93 SER A CA 1
ATOM 698 C C . SER A 1 93 ? 88.370 -7.962 -104.884 1.00 63.00 93 SER A C 1
ATOM 700 O O . SER A 1 93 ? 88.472 -6.740 -104.969 1.00 63.00 93 SER A O 1
ATOM 702 N N . GLY A 1 94 ? 87.786 -8.550 -103.833 1.00 64.81 94 GLY A N 1
ATOM 703 C CA . GLY A 1 94 ? 87.252 -7.816 -102.678 1.00 64.81 94 GLY A CA 1
ATOM 704 C C . GLY A 1 94 ? 85.882 -7.156 -102.886 1.00 64.81 94 GLY A C 1
ATOM 705 O O . GLY A 1 94 ? 85.436 -6.417 -102.010 1.00 64.81 94 GLY A O 1
ATOM 706 N N . PHE A 1 95 ? 85.200 -7.411 -104.007 1.00 72.12 95 PHE A N 1
ATOM 707 C CA . PHE A 1 95 ? 83.795 -7.033 -104.189 1.00 72.12 95 PHE A CA 1
ATOM 708 C C . PHE A 1 95 ? 82.864 -8.019 -103.469 1.00 72.12 95 PHE A C 1
ATOM 710 O O . PHE A 1 95 ? 83.085 -9.227 -103.518 1.00 72.12 95 PHE A O 1
ATOM 717 N N . VAL A 1 96 ? 81.814 -7.491 -102.832 1.00 73.19 96 VAL A N 1
ATOM 718 C CA . VAL A 1 96 ? 80.770 -8.283 -102.162 1.00 73.19 96 VAL A CA 1
ATOM 719 C C . VAL A 1 96 ? 79.976 -9.071 -103.208 1.00 73.19 96 VAL A C 1
ATOM 721 O O . VAL A 1 96 ? 79.448 -8.484 -104.153 1.00 73.19 96 VAL A O 1
ATOM 724 N N . GLN A 1 97 ? 79.888 -10.389 -103.045 1.00 73.19 97 GLN A N 1
ATOM 725 C CA . GLN A 1 97 ? 79.141 -11.301 -103.914 1.00 73.19 97 GLN A CA 1
ATOM 726 C C . GLN A 1 97 ? 77.746 -11.624 -103.357 1.00 73.19 97 GLN A C 1
ATOM 728 O O . GLN A 1 97 ? 77.458 -11.394 -102.185 1.00 73.19 97 GLN A O 1
ATOM 733 N N . GLU A 1 98 ? 76.881 -12.217 -104.187 1.00 63.69 98 GLU A N 1
ATOM 734 C CA . GLU A 1 98 ? 75.458 -12.486 -103.892 1.00 63.69 98 GLU A CA 1
ATOM 735 C C . GLU A 1 98 ? 75.193 -13.446 -102.708 1.00 63.69 98 GLU A C 1
ATOM 737 O O . GLU A 1 98 ? 74.041 -13.682 -102.363 1.00 63.69 98 GLU A O 1
ATOM 742 N N . ASN A 1 99 ? 76.234 -13.975 -102.053 1.00 63.84 99 ASN A N 1
ATOM 743 C CA . ASN A 1 99 ? 76.128 -14.803 -100.843 1.00 63.84 99 ASN A CA 1
ATOM 744 C C . ASN A 1 99 ? 77.132 -14.415 -99.744 1.00 63.84 99 ASN A C 1
ATOM 746 O O . ASN A 1 99 ? 77.321 -15.167 -98.785 1.00 63.84 99 ASN A O 1
ATOM 750 N N . ASP A 1 100 ? 77.794 -13.266 -99.869 1.00 70.62 100 ASP A N 1
ATOM 751 C CA . ASP A 1 100 ? 78.660 -12.786 -98.801 1.00 70.62 100 ASP A CA 1
ATOM 752 C C . ASP A 1 100 ? 77.803 -12.334 -97.610 1.00 70.62 100 ASP A C 1
ATOM 754 O O . ASP A 1 100 ? 76.743 -11.730 -97.772 1.00 70.62 100 ASP A O 1
ATOM 758 N N . SER A 1 101 ? 78.274 -12.600 -96.389 1.00 64.06 101 SER A N 1
ATOM 759 C CA . SER A 1 101 ? 77.705 -12.049 -95.149 1.00 64.06 101 SER A CA 1
ATOM 760 C C . SER A 1 101 ? 78.640 -10.976 -94.580 1.00 64.06 101 SER A C 1
ATOM 762 O O . SER A 1 101 ? 79.314 -11.220 -93.576 1.00 64.06 101 SER A O 1
ATOM 764 N N . PRO A 1 102 ? 78.763 -9.806 -95.237 1.00 70.69 102 PRO A N 1
ATOM 765 C CA . PRO A 1 102 ? 79.658 -8.757 -94.780 1.00 70.69 102 PRO A CA 1
ATOM 766 C C . PRO A 1 102 ? 79.135 -8.138 -93.478 1.00 70.69 102 PRO A C 1
ATOM 768 O O . PRO A 1 102 ? 77.989 -7.704 -93.386 1.00 70.69 102 PRO A O 1
ATOM 771 N N . THR A 1 103 ? 79.993 -8.046 -92.466 1.00 65.25 103 THR A N 1
ATOM 772 C CA . THR A 1 103 ? 79.736 -7.241 -91.268 1.00 65.25 103 THR A CA 1
ATOM 773 C C . THR A 1 103 ? 80.305 -5.843 -91.486 1.00 65.25 103 THR A C 1
ATOM 775 O O . THR A 1 103 ? 81.524 -5.663 -91.504 1.00 65.25 103 THR A O 1
ATOM 778 N N . PHE A 1 104 ? 79.444 -4.843 -91.660 1.00 66.12 104 PHE A N 1
ATOM 779 C CA . PHE A 1 104 ? 79.872 -3.448 -91.774 1.00 66.12 104 PHE A CA 1
ATOM 780 C C . PHE A 1 104 ? 79.998 -2.828 -90.377 1.00 66.12 104 PHE A C 1
ATOM 782 O O . PHE A 1 104 ? 79.022 -2.794 -89.635 1.00 66.12 104 PHE A O 1
ATOM 789 N N . GLY A 1 105 ? 81.182 -2.321 -90.014 1.00 65.69 105 GLY A N 1
ATOM 790 C CA . GLY A 1 105 ? 81.366 -1.583 -88.754 1.00 65.69 105 GLY A CA 1
ATOM 791 C C . GLY A 1 105 ? 80.629 -0.237 -88.742 1.00 65.69 105 GLY A C 1
ATOM 792 O O . GLY A 1 105 ? 80.157 0.198 -87.699 1.00 65.69 105 GLY A O 1
ATOM 793 N N . THR A 1 106 ? 80.487 0.397 -89.909 1.00 62.91 106 THR A N 1
ATOM 794 C CA . THR A 1 106 ? 79.647 1.579 -90.140 1.00 62.91 106 THR A CA 1
ATOM 795 C C . THR A 1 106 ? 79.089 1.532 -91.565 1.00 62.91 106 THR A C 1
ATOM 797 O O . THR A 1 106 ? 79.794 1.166 -92.506 1.00 62.91 106 THR A O 1
ATOM 800 N N . VAL A 1 107 ? 77.813 1.888 -91.741 1.00 66.50 107 VAL A N 1
ATOM 801 C CA . VAL A 1 107 ? 77.178 2.067 -93.058 1.00 66.50 107 VAL A CA 1
ATOM 802 C C . VAL A 1 107 ? 76.852 3.547 -93.209 1.00 66.50 107 VAL A C 1
ATOM 804 O O . VAL A 1 107 ? 76.110 4.108 -92.406 1.00 66.50 107 VAL A O 1
ATOM 807 N N . ASN A 1 108 ? 77.412 4.200 -94.226 1.00 62.56 108 ASN A N 1
ATOM 808 C CA . ASN A 1 108 ? 77.099 5.595 -94.519 1.00 62.56 108 ASN A CA 1
ATOM 809 C C . ASN A 1 108 ? 75.912 5.657 -95.490 1.00 62.56 108 ASN A C 1
ATOM 811 O O . ASN A 1 108 ? 76.078 5.473 -96.693 1.00 62.56 108 ASN A O 1
ATOM 815 N N . THR A 1 109 ? 74.714 5.916 -94.969 1.00 64.50 109 THR A N 1
ATOM 816 C CA . THR A 1 109 ? 73.465 6.013 -95.749 1.00 64.50 109 THR A CA 1
ATOM 817 C C . THR A 1 109 ? 73.259 7.389 -96.401 1.00 64.50 109 THR A C 1
ATOM 819 O O . THR A 1 109 ? 72.172 7.690 -96.886 1.00 64.50 109 THR A O 1
ATOM 822 N N . GLY A 1 110 ? 74.291 8.242 -96.421 1.00 60.19 110 GLY A N 1
ATOM 823 C CA . GLY A 1 110 ? 74.224 9.597 -96.978 1.00 60.19 110 GLY A CA 1
ATOM 824 C C . GLY A 1 110 ? 73.760 10.674 -95.990 1.00 60.19 110 GLY A C 1
ATOM 825 O O . GLY A 1 110 ? 73.608 11.823 -96.391 1.00 60.19 110 GLY A O 1
ATOM 826 N N . GLN A 1 111 ? 73.574 10.333 -94.710 1.00 56.06 111 GLN A N 1
ATOM 827 C CA . GLN A 1 111 ? 73.241 11.275 -93.625 1.00 56.06 111 GLN A CA 1
ATOM 828 C C . GLN A 1 111 ? 74.246 11.224 -92.452 1.00 56.06 111 GLN A C 1
ATOM 830 O O . GLN A 1 111 ? 73.942 11.657 -91.346 1.00 56.06 111 GLN A O 1
ATOM 835 N N . GLY A 1 112 ? 75.463 10.721 -92.690 1.00 62.00 112 GLY A N 1
ATOM 836 C CA . GLY A 1 112 ? 76.480 10.517 -91.651 1.00 62.00 112 GLY A CA 1
ATOM 837 C C . GLY A 1 112 ? 76.515 9.078 -91.125 1.00 62.00 112 GLY A C 1
ATOM 838 O O . GLY A 1 112 ? 75.640 8.268 -91.426 1.00 62.00 112 GLY A O 1
ATOM 839 N N . ALA A 1 113 ? 77.585 8.732 -90.402 1.00 53.22 113 ALA A N 1
ATOM 840 C CA . ALA A 1 113 ? 77.810 7.384 -89.884 1.00 53.22 113 ALA A CA 1
ATOM 841 C C . ALA A 1 113 ? 76.864 7.095 -88.708 1.00 53.22 113 ALA A C 1
ATOM 843 O O . ALA A 1 113 ? 77.070 7.614 -87.615 1.00 53.22 113 ALA A O 1
ATOM 844 N N . ASN A 1 114 ? 75.850 6.2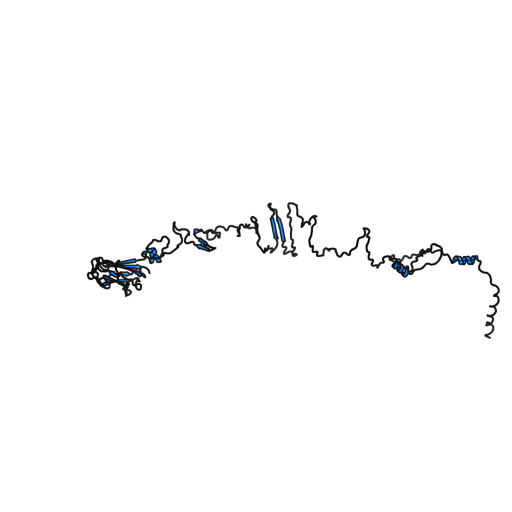59 -88.934 1.00 57.47 114 ASN A N 1
ATOM 845 C CA . ASN A 1 114 ? 74.991 5.749 -87.869 1.00 57.47 114 ASN A CA 1
ATOM 846 C C . ASN A 1 114 ? 75.493 4.371 -87.418 1.00 57.47 114 ASN A C 1
ATOM 848 O O . ASN A 1 114 ? 75.672 3.469 -88.240 1.00 57.47 114 ASN A O 1
ATOM 852 N N . GLU A 1 115 ? 75.719 4.212 -86.114 1.00 59.53 115 GLU A N 1
ATOM 853 C CA . GLU A 1 115 ? 76.019 2.921 -85.491 1.00 59.53 115 GLU A CA 1
ATOM 854 C C . GLU A 1 115 ? 74.730 2.090 -85.404 1.00 59.53 115 GLU A C 1
ATOM 856 O O . GLU A 1 115 ? 73.751 2.493 -84.774 1.00 59.53 115 GLU A O 1
ATOM 861 N N . LEU A 1 116 ? 74.707 0.936 -86.070 1.00 60.00 116 LEU A N 1
ATOM 862 C CA . LEU A 1 116 ? 73.568 0.023 -86.072 1.00 60.00 116 LEU A CA 1
ATOM 863 C C . LEU A 1 116 ? 73.674 -0.919 -84.864 1.00 60.00 116 LEU A C 1
ATOM 865 O O . LEU A 1 116 ? 74.343 -1.947 -84.935 1.00 60.00 116 LEU A O 1
ATOM 869 N N . TYR A 1 117 ? 73.017 -0.583 -83.756 1.00 62.00 117 TYR A N 1
ATOM 870 C CA . TYR A 1 117 ? 72.793 -1.538 -82.666 1.00 62.00 117 TYR A CA 1
ATOM 871 C C . TYR A 1 117 ? 71.553 -2.385 -82.989 1.00 62.00 117 TYR A C 1
ATOM 873 O O . TYR A 1 117 ? 70.532 -1.850 -83.425 1.00 62.00 117 TYR A O 1
ATOM 881 N N . GLY A 1 118 ? 71.629 -3.707 -82.792 1.00 55.09 118 GLY A N 1
ATOM 882 C CA . GLY A 1 118 ? 70.462 -4.589 -82.903 1.00 55.09 118 GLY A CA 1
ATOM 883 C C . GLY A 1 118 ? 69.389 -4.148 -81.907 1.00 55.09 118 GLY A C 1
ATOM 884 O O . GLY A 1 118 ? 69.626 -4.154 -80.701 1.00 55.09 118 GLY A O 1
ATOM 885 N N . MET A 1 119 ? 68.241 -3.689 -82.406 1.00 54.44 119 MET A N 1
ATOM 886 C CA . MET A 1 119 ? 67.149 -3.219 -81.558 1.00 54.44 119 MET A CA 1
ATOM 887 C C . MET A 1 119 ? 66.357 -4.406 -81.009 1.00 54.44 119 MET A C 1
ATOM 889 O O . MET A 1 119 ? 65.445 -4.895 -81.668 1.00 54.44 119 MET A O 1
ATOM 893 N N . ASP A 1 120 ? 66.616 -4.772 -79.760 1.00 61.56 120 ASP A N 1
ATOM 894 C CA . ASP A 1 120 ? 65.682 -5.569 -78.952 1.00 61.56 120 ASP A CA 1
ATOM 895 C C . ASP A 1 120 ? 64.781 -4.658 -78.092 1.00 61.56 120 ASP A C 1
ATOM 897 O O . ASP A 1 120 ? 64.436 -5.000 -76.964 1.00 61.56 120 ASP A O 1
ATOM 901 N N . GLN A 1 121 ? 64.463 -3.442 -78.549 1.00 59.81 121 GLN A N 1
ATOM 902 C CA . GLN A 1 121 ? 63.828 -2.420 -77.702 1.00 59.81 121 GLN A CA 1
ATOM 903 C C . GLN A 1 121 ? 62.872 -1.512 -78.489 1.00 59.81 121 GLN A C 1
ATOM 905 O O . GLN A 1 121 ? 63.062 -0.303 -78.579 1.00 59.81 121 GLN A O 1
ATOM 910 N N . GLY A 1 122 ? 61.820 -2.090 -79.064 1.00 60.72 122 GLY A N 1
ATOM 911 C CA . GLY A 1 122 ? 60.611 -1.336 -79.387 1.00 60.72 122 GLY A CA 1
ATOM 912 C C . GLY A 1 122 ? 59.492 -1.844 -78.497 1.00 60.72 122 GLY A C 1
ATOM 913 O O . GLY A 1 122 ? 59.050 -2.965 -78.723 1.00 60.72 122 GLY A O 1
ATOM 914 N N . VAL A 1 123 ? 59.057 -1.052 -77.511 1.00 72.31 123 VAL A N 1
ATOM 915 C CA . VAL A 1 123 ? 57.808 -1.317 -76.780 1.00 72.31 123 VAL A CA 1
ATOM 916 C C . VAL A 1 123 ? 56.689 -1.382 -77.816 1.00 72.31 123 VAL A C 1
ATOM 918 O O . VAL A 1 123 ? 56.371 -0.383 -78.465 1.00 72.31 123 VAL A O 1
ATOM 921 N N . LYS A 1 124 ? 56.133 -2.568 -78.031 1.00 71.06 124 LYS A N 1
ATOM 922 C CA . LYS A 1 124 ? 55.011 -2.790 -78.940 1.00 71.06 124 LYS A CA 1
ATOM 923 C C . LYS A 1 124 ? 53.719 -2.389 -78.243 1.00 71.06 124 LYS A C 1
ATOM 925 O O . LYS A 1 124 ? 53.617 -2.397 -77.023 1.00 71.06 124 LYS A O 1
ATOM 930 N N . THR A 1 125 ? 52.681 -2.128 -79.030 1.00 64.38 125 THR A N 1
ATOM 931 C CA . THR A 1 125 ? 51.320 -1.863 -78.526 1.00 64.38 125 THR A CA 1
ATOM 932 C C . THR A 1 125 ? 50.700 -3.044 -77.770 1.00 64.38 125 THR A C 1
ATOM 934 O O . THR A 1 125 ? 49.613 -2.911 -77.219 1.00 64.38 125 THR A O 1
ATOM 937 N N . THR A 1 126 ? 51.369 -4.196 -77.776 1.00 68.06 126 THR A N 1
ATOM 938 C CA . THR A 1 126 ? 50.983 -5.430 -77.088 1.00 68.06 126 THR A CA 1
ATOM 939 C C . THR A 1 126 ? 51.890 -5.769 -75.910 1.00 68.06 126 THR A C 1
ATOM 941 O O . THR A 1 126 ? 51.683 -6.806 -75.291 1.00 68.06 126 THR A O 1
ATOM 944 N N . ASP A 1 127 ? 52.936 -4.980 -75.663 1.00 73.06 127 ASP A N 1
ATOM 945 C CA . ASP A 1 127 ? 53.882 -5.278 -74.596 1.00 73.06 127 ASP A CA 1
ATOM 946 C C . ASP A 1 127 ? 53.330 -4.760 -73.265 1.00 73.06 127 ASP A C 1
ATOM 948 O O . ASP A 1 127 ? 52.938 -3.597 -73.148 1.00 73.06 127 ASP A O 1
ATOM 952 N N . ASP A 1 128 ? 53.333 -5.619 -72.249 1.00 68.31 128 ASP A N 1
ATOM 953 C CA . ASP A 1 128 ? 52.991 -5.231 -70.885 1.00 68.31 128 ASP A CA 1
ATOM 954 C C . ASP A 1 128 ? 54.172 -4.462 -70.276 1.00 68.31 128 ASP A C 1
ATOM 956 O O . ASP A 1 128 ? 55.231 -5.029 -69.993 1.00 68.31 128 ASP A O 1
ATOM 960 N N . VAL A 1 129 ? 54.005 -3.153 -70.085 1.00 75.25 129 VAL A N 1
ATOM 961 C CA . VAL A 1 129 ? 55.033 -2.282 -69.500 1.00 75.25 129 VAL A CA 1
ATOM 962 C C . VAL A 1 129 ? 54.632 -1.867 -68.091 1.00 75.25 129 VAL A C 1
ATOM 964 O O . VAL A 1 129 ? 53.570 -1.282 -67.885 1.00 75.25 129 VAL A O 1
ATOM 967 N N . THR A 1 130 ? 55.518 -2.097 -67.121 1.00 68.12 130 THR A N 1
ATOM 968 C CA . THR A 1 130 ? 55.370 -1.586 -65.752 1.00 68.12 130 THR A CA 1
ATOM 969 C C . THR A 1 130 ? 56.271 -0.369 -65.564 1.00 68.12 130 THR A C 1
ATOM 971 O O . THR A 1 130 ? 57.495 -0.484 -65.618 1.00 68.12 130 THR A O 1
ATOM 974 N N . PHE A 1 131 ? 55.683 0.802 -65.322 1.00 74.75 131 PHE A N 1
ATOM 975 C CA . PHE A 1 131 ? 56.433 2.026 -65.029 1.00 74.75 131 PHE A CA 1
ATOM 976 C C . PHE A 1 131 ? 56.655 2.182 -63.519 1.00 74.75 131 PHE A C 1
ATOM 978 O O . PHE A 1 131 ? 55.735 1.986 -62.730 1.00 74.75 131 PHE A O 1
ATOM 985 N N . ASN A 1 132 ? 57.874 2.554 -63.115 1.00 71.81 132 ASN A N 1
ATOM 986 C CA . ASN A 1 132 ? 58.215 2.806 -61.707 1.00 71.81 132 ASN A CA 1
ATOM 987 C C . ASN A 1 132 ? 57.780 4.210 -61.237 1.00 71.81 132 ASN A C 1
ATOM 989 O O . ASN A 1 132 ? 57.430 4.405 -60.080 1.00 71.81 132 ASN A O 1
ATOM 993 N N . SER A 1 133 ? 57.809 5.187 -62.146 1.00 69.19 133 SER A N 1
ATOM 994 C CA . SER A 1 133 ? 57.242 6.531 -61.995 1.00 69.19 133 SER A CA 1
ATOM 995 C C . SER A 1 133 ? 56.911 7.067 -63.388 1.00 69.19 133 SER A C 1
ATOM 997 O O . SER A 1 133 ? 57.609 6.739 -64.352 1.00 69.19 133 SER A O 1
ATOM 999 N N . VAL A 1 134 ? 55.862 7.879 -63.494 1.00 74.81 134 VAL A N 1
ATOM 1000 C CA . VAL A 1 134 ? 55.511 8.620 -64.710 1.00 74.81 134 VAL A CA 1
ATOM 1001 C C . VAL A 1 134 ? 55.609 10.105 -64.377 1.00 74.81 134 VAL A C 1
ATOM 1003 O O . VAL A 1 134 ? 54.695 10.668 -63.783 1.00 74.81 134 VAL A O 1
ATOM 1006 N N . ASP A 1 135 ? 56.722 10.734 -64.752 1.00 69.75 135 ASP A N 1
ATOM 1007 C CA . ASP A 1 135 ? 56.872 12.189 -64.675 1.00 69.75 135 ASP A CA 1
ATOM 1008 C C . ASP A 1 135 ? 56.305 12.820 -65.950 1.00 69.75 135 ASP A C 1
ATOM 1010 O O . ASP A 1 135 ? 56.882 12.716 -67.036 1.00 69.75 135 ASP A O 1
ATOM 1014 N N . LEU A 1 136 ? 55.161 13.487 -65.824 1.00 68.56 136 LEU A N 1
ATOM 1015 C CA . LEU A 1 136 ? 54.594 14.292 -66.900 1.00 68.56 136 LEU A CA 1
ATOM 1016 C C . LEU A 1 136 ? 55.298 15.654 -66.895 1.00 68.56 136 LEU A C 1
ATOM 1018 O O . LEU A 1 136 ? 54.994 16.527 -66.085 1.00 68.56 136 LEU A O 1
ATOM 1022 N N . ALA A 1 137 ? 56.272 15.838 -67.788 1.00 60.44 137 ALA A N 1
ATOM 1023 C CA . ALA A 1 137 ? 56.842 17.160 -68.036 1.00 60.44 137 ALA A CA 1
ATOM 1024 C C . ALA A 1 137 ? 55.725 18.126 -68.474 1.00 60.44 137 ALA A C 1
ATOM 1026 O O . ALA A 1 137 ? 54.812 17.696 -69.173 1.00 60.44 137 ALA A O 1
ATOM 1027 N N . ALA A 1 138 ? 55.813 19.402 -68.075 1.00 56.41 138 ALA A N 1
ATOM 1028 C CA . ALA A 1 138 ? 54.801 20.462 -68.223 1.00 56.41 138 ALA A CA 1
ATOM 1029 C C . ALA A 1 138 ? 54.384 20.801 -69.682 1.00 56.41 138 ALA A C 1
ATOM 1031 O O . ALA A 1 138 ? 54.557 21.922 -70.157 1.00 56.41 138 ALA A O 1
ATOM 1032 N N . GLY A 1 139 ? 53.851 19.823 -70.407 1.00 59.16 139 GLY A N 1
ATOM 1033 C CA . GLY A 1 139 ? 53.059 19.954 -71.625 1.00 59.16 139 GLY A CA 1
ATOM 1034 C C . GLY A 1 139 ? 51.579 19.704 -71.313 1.00 59.16 139 GLY A C 1
ATOM 1035 O O . GLY A 1 139 ? 51.265 19.324 -70.184 1.00 59.16 139 GLY A O 1
ATOM 1036 N N . PRO A 1 140 ? 50.662 19.933 -72.276 1.00 58.75 140 PRO A N 1
ATOM 1037 C CA . PRO A 1 140 ? 49.231 19.808 -72.027 1.00 58.75 140 PRO A CA 1
ATOM 1038 C C . PRO A 1 140 ? 48.949 18.402 -71.509 1.00 58.75 140 PRO A C 1
ATOM 1040 O O . PRO A 1 140 ? 49.251 17.411 -72.181 1.00 58.75 140 PRO A O 1
ATOM 1043 N N . SER A 1 141 ? 48.427 18.321 -70.291 1.00 55.16 141 SER A N 1
ATOM 1044 C CA . SER A 1 141 ? 48.011 17.056 -69.715 1.00 55.16 141 SER A CA 1
ATOM 1045 C C . SER A 1 141 ? 47.000 16.394 -70.660 1.00 55.16 141 SER A C 1
ATOM 1047 O O . SER A 1 141 ? 46.195 17.084 -71.298 1.00 55.16 141 SER A O 1
ATOM 1049 N N . PRO A 1 142 ? 47.033 15.058 -70.808 1.00 58.25 142 PRO A N 1
ATOM 1050 C CA . PRO A 1 142 ? 45.962 14.338 -71.490 1.00 58.25 142 PRO A CA 1
ATOM 1051 C C . PRO A 1 142 ? 44.624 14.802 -70.897 1.00 58.25 142 PRO A C 1
ATOM 1053 O O . PRO A 1 142 ? 44.548 14.922 -69.683 1.00 58.25 142 PRO A O 1
ATOM 1056 N N . GLY A 1 143 ? 43.581 15.077 -71.694 1.00 56.41 143 GLY A N 1
ATOM 1057 C CA . GLY A 1 143 ? 42.335 15.736 -71.225 1.00 56.41 143 GLY A CA 1
ATOM 1058 C C . GLY A 1 143 ? 41.552 15.039 -70.092 1.00 56.41 143 GLY A C 1
ATOM 1059 O O . GLY A 1 143 ? 40.538 15.537 -69.639 1.00 56.41 143 GLY A O 1
ATOM 1060 N N . TRP A 1 144 ? 42.033 13.888 -69.640 1.00 58.56 144 TRP A N 1
ATOM 1061 C CA . TRP A 1 144 ? 41.562 13.051 -68.542 1.00 58.56 144 TRP A CA 1
ATOM 1062 C C . TRP A 1 144 ? 42.341 13.341 -67.235 1.00 58.56 144 TRP A C 1
ATOM 1064 O O . TRP A 1 144 ? 42.005 12.816 -66.181 1.00 58.56 144 TRP A O 1
ATOM 1074 N N . LEU A 1 145 ? 43.369 14.195 -67.319 1.00 57.09 145 LEU A N 1
ATOM 1075 C CA . LEU A 1 145 ? 44.240 14.736 -66.267 1.00 57.09 145 LEU A CA 1
ATOM 1076 C C . LEU A 1 145 ? 44.418 16.263 -66.405 1.00 57.09 145 LEU A C 1
ATOM 1078 O O . LEU A 1 145 ? 45.246 16.857 -65.713 1.00 57.09 145 LEU A O 1
ATOM 1082 N N . ALA A 1 146 ? 43.715 16.902 -67.342 1.00 55.69 146 ALA A N 1
ATOM 1083 C CA . ALA A 1 146 ? 43.706 18.351 -67.432 1.00 55.69 146 ALA A CA 1
ATOM 1084 C C . ALA A 1 146 ? 42.863 18.904 -66.290 1.00 55.69 146 ALA A C 1
ATOM 1086 O O . ALA A 1 146 ? 41.680 18.596 -66.187 1.00 55.69 146 ALA A O 1
ATOM 1087 N N . GLU A 1 147 ? 43.504 19.697 -65.432 1.00 54.75 147 GLU A N 1
ATOM 1088 C CA . GLU A 1 147 ? 42.819 20.683 -64.610 1.00 54.75 147 GLU A CA 1
ATOM 1089 C C . GLU A 1 147 ? 42.040 21.568 -65.589 1.00 54.75 147 GLU A C 1
ATOM 1091 O O . GLU A 1 147 ? 42.620 22.384 -66.311 1.00 54.75 147 GLU A O 1
ATOM 1096 N N . ASP A 1 148 ? 40.744 21.292 -65.725 1.00 51.62 148 ASP A N 1
ATOM 1097 C CA . ASP A 1 148 ? 39.845 22.120 -66.508 1.00 51.62 148 ASP A CA 1
ATOM 1098 C C . ASP A 1 148 ? 39.723 23.456 -65.781 1.00 51.62 148 ASP A C 1
ATOM 1100 O O . ASP A 1 148 ? 38.952 23.627 -64.844 1.00 51.62 148 ASP A O 1
ATOM 1104 N N . SER A 1 149 ? 40.559 24.406 -66.186 1.00 52.69 149 SER A N 1
ATOM 1105 C CA . SER A 1 149 ? 40.528 25.771 -65.680 1.00 52.69 149 SER A CA 1
ATOM 1106 C C . SER A 1 149 ? 39.409 26.604 -66.322 1.00 52.69 149 SER A C 1
ATOM 1108 O O . SER A 1 149 ? 39.480 27.836 -66.286 1.00 52.69 149 SER A O 1
ATOM 1110 N N . SER A 1 150 ? 38.420 25.988 -66.985 1.00 53.47 150 SER A N 1
ATOM 1111 C CA . SER A 1 150 ? 37.256 26.687 -67.520 1.00 53.47 150 SER A CA 1
ATOM 1112 C C . SER A 1 150 ? 36.102 26.637 -66.516 1.00 53.47 150 SER A C 1
ATOM 1114 O O . SER A 1 150 ? 35.486 25.619 -66.226 1.00 53.47 150 SER A O 1
ATOM 1116 N N . THR A 1 151 ? 35.843 27.798 -65.927 1.00 53.34 151 THR A N 1
ATOM 1117 C CA . THR A 1 151 ? 34.806 28.054 -64.931 1.00 53.34 151 THR A CA 1
ATOM 1118 C C . THR A 1 151 ? 33.403 27.838 -65.510 1.00 53.34 151 THR A C 1
ATOM 1120 O O . THR A 1 151 ? 32.808 28.819 -65.953 1.00 53.34 151 THR A O 1
ATOM 1123 N N . ASN A 1 152 ? 32.910 26.592 -65.579 1.00 51.59 152 ASN A N 1
ATOM 1124 C CA . ASN A 1 152 ? 31.483 26.208 -65.494 1.00 51.59 152 ASN A CA 1
ATOM 1125 C C . ASN A 1 152 ? 31.173 24.739 -65.882 1.00 51.59 152 ASN A C 1
ATOM 1127 O O . ASN A 1 152 ? 29.994 24.402 -65.997 1.00 51.59 152 ASN A O 1
ATOM 1131 N N . GLU A 1 153 ? 32.152 23.848 -66.076 1.00 49.12 153 GLU A N 1
ATOM 1132 C CA . GLU A 1 153 ? 31.872 22.425 -66.343 1.00 49.12 153 GLU A CA 1
ATOM 1133 C C . GLU A 1 153 ? 32.654 21.490 -65.403 1.00 49.12 153 GLU A C 1
ATOM 1135 O O . GLU A 1 153 ? 33.790 21.742 -65.018 1.00 49.12 153 GLU A O 1
ATOM 1140 N N . VAL A 1 154 ? 31.979 20.424 -64.966 1.00 49.09 154 VAL A N 1
ATOM 1141 C CA . VAL A 1 154 ? 32.391 19.519 -63.883 1.00 49.09 154 VAL A CA 1
ATOM 1142 C C . VAL A 1 154 ? 33.638 18.720 -64.281 1.00 49.09 154 VAL A C 1
ATOM 1144 O O . VAL A 1 154 ? 33.548 17.726 -65.008 1.00 49.09 154 VAL A O 1
ATOM 1147 N N . GLY A 1 155 ? 34.804 19.103 -63.757 1.00 50.81 155 GLY A N 1
ATOM 1148 C CA . GLY A 1 155 ? 36.031 18.310 -63.847 1.00 50.81 155 GLY A CA 1
ATOM 1149 C C . GLY A 1 155 ? 35.863 16.977 -63.114 1.00 50.81 155 GLY A C 1
ATOM 1150 O O . GLY A 1 155 ? 35.974 16.902 -61.894 1.00 50.81 155 GLY A O 1
ATOM 1151 N N . THR A 1 156 ? 35.554 15.911 -63.852 1.00 51.53 156 THR A N 1
ATOM 1152 C CA . THR A 1 156 ? 35.258 14.595 -63.273 1.00 51.53 156 THR A CA 1
ATOM 1153 C C . THR A 1 156 ? 36.484 13.684 -63.363 1.00 51.53 156 THR A C 1
ATOM 1155 O O . THR A 1 156 ? 36.897 13.307 -64.460 1.00 51.53 156 THR A O 1
ATOM 1158 N N . PHE A 1 157 ? 37.050 13.273 -62.223 1.00 62.22 157 PHE A N 1
ATOM 1159 C CA . PHE A 1 157 ? 38.053 12.203 -62.175 1.00 62.22 157 PHE A CA 1
ATOM 1160 C C . PHE A 1 157 ? 37.347 10.848 -61.994 1.00 62.22 157 PHE A C 1
ATOM 1162 O O . PHE A 1 157 ? 37.161 10.353 -60.882 1.00 62.22 157 PHE A O 1
ATOM 1169 N N . ASP A 1 158 ? 36.896 10.258 -63.103 1.00 54.25 158 ASP A N 1
ATOM 1170 C CA . ASP A 1 158 ? 36.216 8.957 -63.106 1.00 54.25 158 ASP A CA 1
ATOM 1171 C C . ASP A 1 158 ? 37.238 7.799 -63.008 1.00 54.25 158 ASP A C 1
ATOM 1173 O O . ASP A 1 158 ? 37.926 7.484 -63.985 1.00 54.25 158 ASP A O 1
ATOM 1177 N N . PHE A 1 159 ? 37.279 7.070 -61.885 1.00 62.03 159 PHE A N 1
ATOM 1178 C CA . PHE A 1 159 ? 37.917 5.745 -61.835 1.00 62.03 159 PHE A CA 1
ATOM 1179 C C . PHE A 1 159 ? 36.962 4.717 -62.461 1.00 62.03 159 PHE A C 1
ATOM 1181 O O . PHE A 1 159 ? 36.171 4.060 -61.783 1.00 62.03 159 PHE A O 1
ATOM 1188 N N . LYS A 1 160 ? 36.982 4.602 -63.792 1.00 53.06 160 LYS A N 1
ATOM 1189 C CA . LYS A 1 160 ? 36.139 3.633 -64.508 1.00 53.06 160 LYS A CA 1
ATOM 1190 C C . LYS A 1 160 ? 36.683 2.219 -64.297 1.00 53.06 160 LYS A C 1
ATOM 1192 O O . LYS A 1 160 ? 37.631 1.813 -64.961 1.00 53.06 160 LYS A O 1
ATOM 1197 N N . ILE A 1 161 ? 36.072 1.457 -63.392 1.00 58.62 161 ILE A N 1
ATOM 1198 C CA . ILE A 1 161 ? 36.242 0.001 -63.336 1.00 58.62 161 ILE A CA 1
ATOM 1199 C C . ILE A 1 161 ? 35.262 -0.582 -64.357 1.00 58.62 161 ILE A C 1
ATOM 1201 O O . ILE A 1 161 ? 34.100 -0.832 -64.048 1.00 58.62 161 ILE A O 1
ATOM 1205 N N . ASP A 1 162 ? 35.706 -0.727 -65.605 1.00 51.00 162 ASP A N 1
ATOM 1206 C CA . ASP A 1 162 ? 34.911 -1.364 -66.657 1.00 51.00 162 ASP A CA 1
ATOM 1207 C C . ASP A 1 162 ? 34.838 -2.875 -66.385 1.00 51.00 162 ASP A C 1
ATOM 1209 O O . ASP A 1 162 ? 35.685 -3.662 -66.812 1.00 51.00 162 ASP A O 1
ATOM 1213 N N . ALA A 1 163 ? 33.857 -3.299 -65.587 1.00 50.44 163 ALA A N 1
ATOM 1214 C CA . ALA A 1 163 ? 33.501 -4.705 -65.509 1.00 50.44 163 ALA A CA 1
ATOM 1215 C C . ALA A 1 163 ? 32.779 -5.057 -66.816 1.00 50.44 163 ALA A C 1
ATOM 1217 O O . ALA A 1 163 ? 31.621 -4.695 -67.008 1.00 50.44 163 ALA A O 1
ATOM 1218 N N . ALA A 1 164 ? 33.486 -5.748 -67.713 1.00 47.78 164 ALA A N 1
ATOM 1219 C CA . ALA A 1 164 ? 33.138 -6.041 -69.108 1.00 47.78 164 ALA A CA 1
ATOM 1220 C C . ALA A 1 164 ? 31.852 -6.877 -69.351 1.00 47.78 164 ALA A C 1
ATOM 1222 O O . ALA A 1 164 ? 31.779 -7.672 -70.287 1.00 47.78 164 ALA A O 1
ATOM 1223 N N . THR A 1 165 ? 30.808 -6.766 -68.530 1.00 52.00 165 THR A N 1
ATOM 1224 C CA . THR A 1 165 ? 29.505 -7.397 -68.767 1.00 52.00 165 THR A CA 1
ATOM 1225 C C . THR A 1 165 ? 28.391 -6.419 -68.405 1.00 52.00 165 THR A C 1
ATOM 1227 O O . THR A 1 165 ? 28.267 -5.998 -67.259 1.00 52.00 165 THR A O 1
ATOM 1230 N N . ALA A 1 166 ? 27.560 -6.086 -69.396 1.00 49.53 166 ALA A N 1
ATOM 1231 C CA . ALA A 1 166 ? 26.554 -5.015 -69.411 1.00 49.53 166 ALA A CA 1
ATOM 1232 C C . ALA A 1 166 ? 25.414 -5.090 -68.358 1.00 49.53 166 ALA A C 1
ATOM 1234 O O . ALA A 1 166 ? 24.409 -4.404 -68.511 1.00 49.53 166 ALA A O 1
ATOM 1235 N N . GLY A 1 167 ? 25.545 -5.906 -67.306 1.00 52.34 167 GLY A N 1
ATOM 1236 C CA . GLY A 1 167 ? 24.583 -6.031 -66.205 1.00 52.34 167 GLY A CA 1
ATOM 1237 C C . GLY A 1 167 ? 25.082 -5.551 -64.835 1.00 52.34 167 GLY A C 1
ATOM 1238 O O . GLY A 1 167 ? 24.272 -5.447 -63.925 1.00 52.34 167 GLY A O 1
ATOM 1239 N N . TYR A 1 168 ? 26.376 -5.242 -64.673 1.00 54.09 168 TYR A N 1
ATOM 1240 C CA . TYR A 1 168 ? 26.977 -4.885 -63.373 1.00 54.09 168 TYR A CA 1
ATOM 1241 C C . TYR A 1 168 ? 27.924 -3.685 -63.477 1.00 54.09 168 TYR A C 1
ATOM 1243 O O . TYR A 1 168 ? 29.019 -3.690 -62.916 1.00 54.09 168 TYR A O 1
ATOM 1251 N N . ALA A 1 169 ? 27.540 -2.663 -64.241 1.00 54.53 169 ALA A N 1
ATOM 1252 C CA . ALA A 1 169 ? 28.333 -1.446 -64.359 1.00 54.53 169 ALA A CA 1
ATOM 1253 C C . ALA A 1 169 ? 28.230 -0.627 -63.061 1.00 54.53 169 ALA A C 1
ATOM 1255 O O . ALA A 1 169 ? 27.433 0.304 -62.977 1.00 54.53 169 ALA A O 1
ATOM 1256 N N . SER A 1 170 ? 29.015 -0.994 -62.046 1.00 56.53 170 SER A N 1
ATOM 1257 C CA . SER A 1 170 ? 29.206 -0.154 -60.871 1.00 56.53 170 SER A CA 1
ATOM 1258 C C . SER A 1 170 ? 30.060 1.052 -61.248 1.00 56.53 170 SER A C 1
ATOM 1260 O O . SER A 1 170 ? 31.200 0.878 -61.679 1.00 56.53 170 SER A O 1
ATOM 1262 N N . LYS A 1 171 ? 29.539 2.271 -61.100 1.00 60.69 171 LYS A N 1
ATOM 1263 C CA . LYS A 1 171 ? 30.351 3.490 -61.244 1.00 60.69 171 LYS A CA 1
ATOM 1264 C C . LYS A 1 171 ? 30.685 4.025 -59.862 1.00 60.69 171 LYS A C 1
ATOM 1266 O O . LYS A 1 171 ? 29.803 4.100 -59.017 1.00 60.69 171 LYS A O 1
ATOM 1271 N N . ILE A 1 172 ? 31.950 4.380 -59.652 1.00 69.56 172 ILE A N 1
ATOM 1272 C CA . ILE A 1 172 ? 32.393 5.169 -58.501 1.00 69.56 172 ILE A CA 1
ATOM 1273 C C . ILE A 1 172 ? 32.859 6.507 -59.053 1.00 69.56 172 ILE A C 1
ATOM 1275 O O . ILE A 1 172 ? 33.826 6.545 -59.818 1.00 69.56 172 ILE A O 1
ATOM 1279 N N . ARG A 1 173 ? 32.182 7.591 -58.682 1.00 67.00 173 ARG A N 1
ATOM 1280 C CA . ARG A 1 173 ? 32.569 8.941 -59.089 1.00 67.00 173 ARG A CA 1
ATOM 1281 C C . ARG A 1 173 ? 32.915 9.784 -57.876 1.00 67.00 173 ARG A C 1
ATOM 1283 O O . ARG A 1 173 ? 32.135 9.854 -56.933 1.00 67.00 173 ARG A O 1
ATOM 1290 N N . PHE A 1 174 ? 34.062 10.452 -57.952 1.00 76.19 174 PHE A N 1
ATOM 1291 C CA . PHE A 1 174 ? 34.440 11.534 -57.053 1.00 76.19 174 PHE A CA 1
ATOM 1292 C C . PHE A 1 174 ? 34.378 12.831 -57.852 1.00 76.19 174 PHE A C 1
ATOM 1294 O O . PHE A 1 174 ? 35.100 12.972 -58.840 1.00 76.19 174 PHE A O 1
ATOM 1301 N N . TYR A 1 175 ? 33.499 13.750 -57.468 1.00 69.56 175 TYR A N 1
ATOM 1302 C CA . TYR A 1 175 ? 33.380 15.044 -58.138 1.00 69.56 175 TYR A CA 1
ATOM 1303 C C . TYR A 1 175 ? 33.179 16.154 -57.120 1.00 69.56 175 TYR A C 1
ATOM 1305 O O . TYR A 1 175 ? 32.635 15.923 -56.044 1.00 69.56 175 TYR A O 1
ATOM 1313 N N . VAL A 1 176 ? 33.648 17.349 -57.453 1.00 72.88 176 VAL A N 1
ATOM 1314 C CA . VAL A 1 176 ? 33.333 18.556 -56.694 1.00 72.88 176 VAL A CA 1
ATOM 1315 C C . VAL A 1 176 ? 32.163 19.229 -57.400 1.00 72.88 176 VAL A C 1
ATOM 1317 O O . VAL A 1 176 ? 32.209 19.394 -58.618 1.00 72.88 176 VAL A O 1
ATOM 1320 N N . ASP A 1 177 ? 31.105 19.554 -56.663 1.00 71.38 177 ASP A N 1
ATOM 1321 C CA . ASP A 1 177 ? 30.026 20.410 -57.164 1.00 71.38 177 ASP A CA 1
ATOM 1322 C C . ASP A 1 177 ? 30.113 21.766 -56.472 1.00 71.38 177 ASP A C 1
ATOM 1324 O O . ASP A 1 177 ? 30.281 21.833 -55.251 1.00 71.38 177 ASP A O 1
ATOM 1328 N N . GLU A 1 178 ? 29.961 22.826 -57.256 1.00 70.56 178 GLU A N 1
ATOM 1329 C CA . GLU A 1 178 ? 29.919 24.211 -56.787 1.00 70.56 178 GLU A CA 1
ATOM 1330 C C . GLU A 1 178 ? 28.487 24.773 -56.789 1.00 70.56 178 GLU A C 1
ATOM 1332 O O . GLU A 1 178 ? 28.283 25.981 -56.613 1.00 70.56 178 GLU A O 1
ATOM 1337 N N . SER A 1 179 ? 27.461 23.935 -56.999 1.00 56.78 179 SER A N 1
ATOM 1338 C CA . SER A 1 179 ? 26.059 24.357 -57.015 1.00 56.78 179 SER A CA 1
ATOM 1339 C C . SER A 1 179 ? 25.613 24.887 -55.638 1.00 56.78 179 SER A C 1
ATOM 1341 O O . SER A 1 179 ? 25.031 24.169 -54.828 1.00 56.78 179 SER A O 1
ATOM 1343 N N . GLY A 1 180 ? 25.894 26.160 -55.347 1.00 59.00 180 GLY A N 1
ATOM 1344 C CA . GLY A 1 180 ? 25.560 26.806 -54.072 1.00 59.00 180 GLY A CA 1
ATOM 1345 C C . GLY A 1 180 ? 26.638 27.716 -53.475 1.00 59.00 180 GLY A C 1
ATOM 1346 O O . GLY A 1 180 ? 26.355 28.363 -52.470 1.00 59.00 180 GLY A O 1
ATOM 1347 N N . GLY A 1 181 ? 27.825 27.820 -54.087 1.00 58.25 181 GLY A N 1
ATOM 1348 C CA . GLY A 1 181 ? 28.900 28.719 -53.636 1.00 58.25 181 GLY A CA 1
ATOM 1349 C C . GLY A 1 181 ? 29.882 28.127 -52.616 1.00 58.25 181 GLY A C 1
ATOM 1350 O O . GLY A 1 181 ? 30.690 28.872 -52.071 1.00 58.25 181 GLY A O 1
ATOM 1351 N N . GLU A 1 182 ? 29.824 26.818 -52.370 1.00 62.50 182 GLU A N 1
ATOM 1352 C CA . GLU A 1 182 ? 30.808 26.062 -51.587 1.00 62.50 182 GLU A CA 1
ATOM 1353 C C . GLU A 1 182 ? 31.206 24.812 -52.380 1.00 62.50 182 GLU A C 1
ATOM 1355 O O . GLU A 1 182 ? 30.332 24.127 -52.914 1.00 62.50 182 GLU A O 1
ATOM 1360 N N . ASP A 1 183 ? 32.500 24.497 -52.415 1.00 68.50 183 ASP A N 1
ATOM 1361 C CA . ASP A 1 183 ? 33.029 23.298 -53.069 1.00 68.50 183 ASP A CA 1
ATOM 1362 C C . ASP A 1 183 ? 32.719 22.070 -52.203 1.00 68.50 183 ASP A C 1
ATOM 1364 O O . ASP A 1 183 ? 33.302 21.877 -51.128 1.00 68.50 183 ASP A O 1
ATOM 1368 N N . VAL A 1 184 ? 31.802 21.213 -52.653 1.00 64.44 184 VAL A N 1
ATOM 1369 C CA . VAL A 1 184 ? 31.461 19.974 -51.941 1.00 64.44 184 VAL A CA 1
ATOM 1370 C C . VAL A 1 184 ? 31.986 18.774 -52.719 1.00 64.44 184 VAL A C 1
ATOM 1372 O O . VAL A 1 184 ? 31.632 18.579 -53.876 1.00 64.44 184 VAL A O 1
ATOM 1375 N N . LEU A 1 185 ? 32.816 17.945 -52.076 1.00 74.19 185 LEU A N 1
ATOM 1376 C CA . LEU A 1 185 ? 33.259 16.663 -52.630 1.00 74.19 185 LEU A CA 1
ATOM 1377 C C . LEU A 1 185 ? 32.149 15.612 -52.481 1.00 74.19 185 LEU A C 1
ATOM 1379 O O . LEU A 1 185 ? 31.837 15.184 -51.369 1.00 74.19 185 LEU A O 1
ATOM 1383 N N . TYR A 1 186 ? 31.611 15.152 -53.603 1.00 70.50 186 TYR A N 1
ATOM 1384 C CA . TYR A 1 186 ? 30.642 14.066 -53.697 1.00 70.50 186 TYR A CA 1
ATOM 1385 C C . TYR A 1 186 ? 31.318 12.732 -54.011 1.00 70.50 186 TYR A C 1
ATOM 1387 O O . TYR A 1 186 ? 32.316 12.665 -54.731 1.00 70.50 186 TYR A O 1
ATOM 1395 N N . MET A 1 187 ? 30.721 11.660 -53.486 1.00 75.00 187 MET A N 1
ATOM 1396 C CA . MET A 1 187 ? 31.005 10.271 -53.842 1.00 75.00 187 MET A CA 1
ATOM 1397 C C . MET A 1 187 ? 29.706 9.620 -54.323 1.00 75.00 187 MET A C 1
ATOM 1399 O O . MET A 1 187 ? 28.811 9.377 -53.517 1.00 75.00 187 MET A O 1
ATOM 1403 N N . GLU A 1 188 ? 29.595 9.332 -55.616 1.00 72.94 188 GLU A N 1
ATOM 1404 C CA . GLU A 1 188 ? 28.428 8.665 -56.209 1.00 72.94 188 GLU A CA 1
ATOM 1405 C C . GLU A 1 188 ? 28.766 7.195 -56.495 1.00 72.94 188 GLU A C 1
ATOM 1407 O O . GLU A 1 188 ? 29.798 6.893 -57.103 1.00 72.94 188 GLU A O 1
ATOM 1412 N N . LEU A 1 189 ? 27.908 6.285 -56.018 1.00 69.38 189 LEU A N 1
ATOM 1413 C CA . LEU A 1 189 ? 27.956 4.855 -56.319 1.00 69.38 189 LEU A CA 1
ATOM 1414 C C . LEU A 1 189 ? 26.689 4.457 -57.082 1.00 69.38 189 LEU A C 1
ATOM 1416 O O . LEU A 1 189 ? 25.625 4.349 -56.475 1.00 69.38 189 LEU A O 1
ATOM 1420 N N . ASP A 1 190 ? 26.813 4.186 -58.377 1.00 63.41 190 ASP A N 1
ATOM 1421 C CA . ASP A 1 190 ? 25.697 3.707 -59.200 1.00 63.41 190 ASP A CA 1
ATOM 1422 C C . ASP A 1 190 ? 25.809 2.201 -59.432 1.00 63.41 190 ASP A C 1
ATOM 1424 O O . ASP A 1 190 ? 26.879 1.733 -59.813 1.00 63.41 190 ASP A O 1
ATOM 1428 N N . GLY A 1 191 ? 24.715 1.445 -59.279 1.00 61.91 191 GLY A N 1
ATOM 1429 C CA . GLY A 1 191 ? 24.629 0.020 -59.634 1.00 61.91 191 GLY A CA 1
ATOM 1430 C C . GLY A 1 191 ? 23.768 -0.815 -58.676 1.00 61.91 191 GLY A C 1
ATOM 1431 O O . GLY A 1 191 ? 23.505 -0.416 -57.544 1.00 61.91 191 GLY A O 1
ATOM 1432 N N . GLU A 1 192 ? 23.325 -2.004 -59.102 1.00 56.47 192 GLU A N 1
ATOM 1433 C CA . GLU A 1 192 ? 22.698 -2.964 -58.179 1.00 56.47 192 GLU A CA 1
ATOM 1434 C C . GLU A 1 192 ? 23.738 -3.444 -57.144 1.00 56.47 192 GLU A C 1
ATOM 1436 O O . GLU A 1 192 ? 24.812 -3.922 -57.508 1.00 56.47 192 GLU A O 1
ATOM 1441 N N . ASN A 1 193 ? 23.412 -3.346 -55.848 1.00 56.59 193 ASN A N 1
ATOM 1442 C CA . ASN A 1 193 ? 24.223 -3.812 -54.708 1.00 56.59 193 ASN A CA 1
ATOM 1443 C C . ASN A 1 193 ? 25.573 -3.101 -54.455 1.00 56.59 193 ASN A C 1
ATOM 1445 O O . ASN A 1 193 ? 26.444 -3.668 -53.787 1.00 56.59 193 ASN A O 1
ATOM 1449 N N . THR A 1 194 ? 25.766 -1.861 -54.909 1.00 58.88 194 THR A N 1
ATOM 1450 C CA . THR A 1 194 ? 26.928 -1.052 -54.502 1.00 58.88 194 THR A CA 1
ATOM 1451 C C . THR A 1 194 ? 26.762 -0.537 -53.069 1.00 58.88 194 THR A C 1
ATOM 1453 O O . THR A 1 194 ? 25.751 0.077 -52.738 1.00 58.88 194 THR A O 1
ATOM 1456 N N . ARG A 1 195 ? 27.752 -0.778 -52.197 1.00 61.69 195 ARG A N 1
ATOM 1457 C CA . ARG A 1 195 ? 27.769 -0.291 -50.804 1.00 61.69 195 ARG A CA 1
ATOM 1458 C C . ARG A 1 195 ? 29.136 0.287 -50.440 1.00 61.69 195 ARG A C 1
ATOM 1460 O O . ARG A 1 195 ? 30.155 -0.260 -50.855 1.00 61.69 195 ARG A O 1
ATOM 1467 N N . ILE A 1 196 ? 29.161 1.354 -49.640 1.00 71.50 196 ILE A N 1
ATOM 1468 C CA . ILE A 1 196 ? 30.388 1.852 -49.003 1.00 71.50 196 ILE A CA 1
ATOM 1469 C C . ILE A 1 196 ? 30.564 1.079 -47.692 1.00 71.50 196 ILE A C 1
ATOM 1471 O O . ILE A 1 196 ? 29.862 1.336 -46.717 1.00 71.50 196 ILE A O 1
ATOM 1475 N N . GLU A 1 197 ? 31.478 0.108 -47.664 1.00 65.19 197 GLU A N 1
ATOM 1476 C CA . GLU A 1 197 ? 31.876 -0.559 -46.418 1.00 65.19 197 GLU A CA 1
ATOM 1477 C C . GLU A 1 197 ? 33.013 0.210 -45.752 1.00 65.19 197 GLU A C 1
ATOM 1479 O O . GLU A 1 197 ? 34.091 0.368 -46.324 1.00 65.19 197 GLU A O 1
ATOM 1484 N N . LEU A 1 198 ? 32.798 0.656 -44.518 1.00 70.12 198 LEU A N 1
ATOM 1485 C CA . LEU A 1 198 ? 33.821 1.338 -43.738 1.00 70.12 198 LEU A CA 1
ATOM 1486 C C . LEU A 1 198 ? 34.236 0.457 -42.566 1.00 70.12 198 LEU A C 1
ATOM 1488 O O . LEU A 1 198 ? 33.449 0.163 -41.673 1.00 70.12 198 LEU A O 1
ATOM 1492 N N . ASN A 1 199 ? 35.507 0.057 -42.546 1.00 53.72 199 ASN A N 1
ATOM 1493 C CA . ASN A 1 199 ? 36.071 -0.786 -41.485 1.00 53.72 199 ASN A CA 1
ATOM 1494 C C . ASN A 1 199 ? 36.327 -0.020 -40.163 1.00 53.72 199 ASN A C 1
ATOM 1496 O O . ASN A 1 199 ? 36.839 -0.600 -39.200 1.00 53.72 199 ASN A O 1
ATOM 1500 N N . LYS A 1 200 ? 36.034 1.291 -40.132 1.00 69.00 200 LYS A N 1
ATOM 1501 C CA . LYS A 1 200 ? 36.204 2.243 -39.017 1.00 69.00 200 LYS A CA 1
ATOM 1502 C C . LYS A 1 200 ? 35.160 3.369 -39.110 1.00 69.00 200 LYS A C 1
ATOM 1504 O O . LYS A 1 200 ? 34.491 3.502 -40.129 1.00 69.00 200 LYS A O 1
ATOM 1509 N N . ASN A 1 201 ? 35.054 4.178 -38.054 1.00 66.31 201 ASN A N 1
ATOM 1510 C CA . ASN A 1 201 ? 34.117 5.302 -37.958 1.00 66.31 201 ASN A CA 1
ATOM 1511 C C . ASN A 1 201 ? 34.358 6.357 -39.055 1.00 66.31 201 ASN A C 1
ATOM 1513 O O . ASN A 1 201 ? 35.508 6.662 -39.376 1.00 66.31 201 ASN A O 1
ATOM 1517 N N . ILE A 1 202 ? 33.280 6.973 -39.552 1.00 69.50 202 ILE A N 1
ATOM 1518 C CA . ILE A 1 202 ? 33.342 8.242 -40.293 1.00 69.50 202 ILE A CA 1
ATOM 1519 C C . ILE A 1 202 ? 33.478 9.366 -39.268 1.00 69.50 202 ILE A C 1
ATOM 1521 O O . ILE A 1 202 ? 32.624 9.508 -38.396 1.00 69.50 202 ILE A O 1
ATOM 1525 N N . LEU A 1 203 ? 34.533 10.174 -39.364 1.00 67.38 203 LEU A N 1
ATOM 1526 C CA . LEU A 1 203 ? 34.645 11.408 -38.590 1.00 67.38 203 LEU A CA 1
ATOM 1527 C C . LEU A 1 203 ? 34.039 12.555 -39.404 1.00 67.38 203 LEU A C 1
ATOM 1529 O O . LEU A 1 203 ? 34.594 12.930 -40.433 1.00 67.38 203 LEU A O 1
ATOM 1533 N N . ILE A 1 204 ? 32.923 13.115 -38.939 1.00 68.25 204 ILE A N 1
ATOM 1534 C CA . ILE A 1 204 ? 32.309 14.309 -39.531 1.00 68.25 204 ILE A CA 1
ATOM 1535 C C . ILE A 1 204 ? 32.808 15.518 -38.727 1.00 68.25 204 ILE A C 1
ATOM 1537 O O . ILE A 1 204 ? 32.543 15.585 -37.524 1.00 68.25 204 ILE A O 1
ATOM 1541 N N . PRO A 1 205 ? 33.570 16.452 -39.326 1.00 60.81 205 PRO A N 1
ATOM 1542 C CA . PRO A 1 205 ? 34.042 17.636 -38.616 1.00 60.81 205 PRO A CA 1
ATOM 1543 C C . PRO A 1 205 ? 32.876 18.458 -38.054 1.00 60.81 205 PRO A C 1
ATOM 1545 O O . PRO A 1 205 ? 31.829 18.572 -38.689 1.00 60.81 205 PRO A O 1
ATOM 1548 N N . THR A 1 206 ? 33.067 19.070 -36.884 1.00 61.69 206 THR A N 1
ATOM 1549 C CA . THR A 1 206 ? 32.064 19.940 -36.254 1.00 61.69 206 THR A CA 1
ATOM 1550 C C . THR A 1 206 ? 31.541 20.986 -37.244 1.00 61.69 206 THR A C 1
ATOM 1552 O O . THR A 1 206 ? 32.326 21.724 -37.838 1.00 61.69 206 THR A O 1
ATOM 1555 N N . GLY A 1 207 ? 30.218 21.058 -37.413 1.00 58.66 207 GLY A N 1
ATOM 1556 C CA . GLY A 1 207 ? 29.567 21.990 -38.340 1.00 58.66 207 GLY A CA 1
ATOM 1557 C C . GLY A 1 207 ? 29.435 21.492 -39.785 1.00 58.66 207 GLY A C 1
ATOM 1558 O O . GLY A 1 207 ? 29.001 22.259 -40.640 1.00 58.66 207 GLY A O 1
ATOM 1559 N N . LYS A 1 208 ? 29.793 20.235 -40.075 1.00 59.91 208 LYS A N 1
ATOM 1560 C CA . LYS A 1 208 ? 29.502 19.560 -41.350 1.00 59.91 208 LYS A CA 1
ATOM 1561 C C . LYS A 1 208 ? 28.377 18.537 -41.165 1.00 59.91 208 LYS A C 1
ATOM 1563 O O . LYS A 1 208 ? 28.184 18.022 -40.067 1.00 59.91 208 LYS A O 1
ATOM 1568 N N . THR A 1 209 ? 27.627 18.261 -42.228 1.00 58.47 209 THR A N 1
ATOM 1569 C CA . THR A 1 209 ? 26.490 17.328 -42.234 1.00 58.47 209 THR A CA 1
ATOM 1570 C C . THR A 1 209 ? 26.810 16.084 -43.064 1.00 58.47 209 THR A C 1
ATOM 1572 O O . THR A 1 209 ? 27.581 16.144 -44.021 1.00 58.47 209 THR A O 1
ATOM 1575 N N . PHE A 1 210 ? 26.226 14.943 -42.692 1.00 66.81 210 PHE A N 1
ATOM 1576 C CA . PHE A 1 210 ? 26.232 13.713 -43.486 1.00 66.81 210 PHE A CA 1
ATOM 1577 C C . PHE A 1 210 ? 24.785 13.359 -43.816 1.00 66.81 210 PHE A C 1
ATOM 1579 O O . PHE A 1 210 ? 24.041 12.888 -42.960 1.00 66.81 210 PHE A O 1
ATOM 1586 N N . THR A 1 211 ? 24.373 13.638 -45.049 1.00 57.78 211 THR A N 1
ATOM 1587 C CA . THR A 1 211 ? 22.990 13.449 -45.495 1.00 57.78 211 THR A CA 1
ATOM 1588 C C . THR A 1 211 ? 22.834 12.077 -46.147 1.00 57.78 211 THR A C 1
ATOM 1590 O O . THR A 1 211 ? 23.492 11.790 -47.144 1.00 57.78 211 THR A O 1
ATOM 1593 N N . VAL A 1 212 ? 21.933 11.239 -45.629 1.00 62.25 212 VAL A N 1
ATOM 1594 C CA . VAL A 1 212 ? 21.549 9.961 -46.250 1.00 62.25 212 VAL A CA 1
ATOM 1595 C C . VAL A 1 212 ? 20.129 10.105 -46.797 1.00 62.25 212 VAL A C 1
ATOM 1597 O O . VAL A 1 212 ? 19.181 9.918 -46.054 1.00 62.25 212 VAL A O 1
ATOM 1600 N N . GLY A 1 213 ? 20.005 10.476 -48.079 1.00 50.19 213 GLY A N 1
ATOM 1601 C CA . GLY A 1 213 ? 18.785 10.424 -48.908 1.00 50.19 213 GLY A CA 1
ATOM 1602 C C . GLY A 1 213 ? 17.465 10.946 -48.309 1.00 50.19 213 GLY A C 1
ATOM 1603 O O . GLY A 1 213 ? 16.849 10.270 -47.503 1.00 50.19 213 GLY A O 1
ATOM 1604 N N . ALA A 1 214 ? 16.965 12.082 -48.817 1.00 45.34 214 ALA A N 1
ATOM 1605 C CA . ALA A 1 214 ? 15.630 12.690 -48.608 1.00 45.34 214 ALA A CA 1
ATOM 1606 C C . ALA A 1 214 ? 15.121 12.917 -47.166 1.00 45.34 214 ALA A C 1
ATOM 1608 O O . ALA A 1 214 ? 14.158 13.657 -46.987 1.00 45.34 214 ALA A O 1
ATOM 1609 N N . THR A 1 215 ? 15.767 12.369 -46.145 1.00 49.03 215 THR A N 1
ATOM 1610 C CA . THR A 1 215 ? 15.541 12.714 -44.746 1.00 49.03 215 THR A CA 1
ATOM 1611 C C . THR A 1 215 ? 16.814 13.385 -44.256 1.00 49.03 215 THR A C 1
ATOM 1613 O O . THR A 1 215 ? 17.868 12.758 -44.140 1.00 49.03 215 THR A O 1
ATOM 1616 N N . GLU A 1 216 ? 16.746 14.703 -44.086 1.00 51.28 216 GLU A N 1
ATOM 1617 C CA . GLU A 1 216 ? 17.844 15.498 -43.546 1.00 51.28 216 GLU A CA 1
ATOM 1618 C C . GLU A 1 216 ? 18.196 14.957 -42.159 1.00 51.28 216 GLU A C 1
ATOM 1620 O O . GLU A 1 216 ? 17.365 14.947 -41.256 1.00 51.28 216 GLU A O 1
ATOM 1625 N N . TRP A 1 217 ? 19.420 14.454 -41.995 1.00 57.28 217 TRP A N 1
ATOM 1626 C CA . TRP A 1 217 ? 19.858 13.875 -40.734 1.00 57.28 217 TRP A CA 1
ATOM 1627 C C . TRP A 1 217 ? 20.968 14.741 -40.140 1.00 57.28 217 TRP A C 1
ATOM 1629 O O . TRP A 1 217 ? 22.148 14.632 -40.474 1.00 57.28 217 TRP A O 1
ATOM 1639 N N . THR A 1 218 ? 20.566 15.681 -39.291 1.00 46.00 218 THR A N 1
ATOM 1640 C CA . THR A 1 218 ? 21.468 16.579 -38.564 1.00 46.00 218 THR A CA 1
ATOM 1641 C C . THR A 1 218 ? 21.999 15.901 -37.309 1.00 46.00 218 THR A C 1
ATOM 1643 O O . THR A 1 218 ? 21.313 15.807 -36.298 1.00 46.00 218 THR A O 1
ATOM 1646 N N . THR A 1 219 ? 23.258 15.464 -37.327 1.00 44.78 219 THR A N 1
ATOM 1647 C CA . THR A 1 219 ? 23.928 14.991 -36.111 1.00 44.78 219 THR A CA 1
ATOM 1648 C C . THR A 1 219 ? 24.443 16.175 -35.294 1.00 44.78 219 THR A C 1
ATOM 1650 O O . THR A 1 219 ? 25.539 16.683 -35.542 1.00 44.78 219 THR A O 1
ATOM 1653 N N . THR A 1 220 ? 23.689 16.580 -34.275 1.00 38.88 220 THR A N 1
ATOM 1654 C CA . THR A 1 220 ? 24.229 17.366 -33.155 1.00 38.88 220 THR A CA 1
ATOM 1655 C C . THR A 1 220 ? 24.168 16.516 -31.892 1.00 38.88 220 THR A C 1
ATOM 1657 O O . THR A 1 220 ? 23.182 16.542 -31.171 1.00 38.88 220 THR A O 1
ATOM 1660 N N . GLY A 1 221 ? 25.243 15.761 -31.640 1.00 42.09 221 GLY A N 1
ATOM 1661 C CA . GLY A 1 221 ? 25.439 14.982 -30.413 1.00 42.09 221 GLY A CA 1
ATOM 1662 C C . GLY A 1 221 ? 24.794 13.594 -30.436 1.00 42.09 221 GLY A C 1
ATOM 1663 O O . GLY A 1 221 ? 23.583 13.490 -30.381 1.00 42.09 221 GLY A O 1
ATOM 1664 N N . ASP A 1 222 ? 25.643 12.567 -30.527 1.00 52.28 222 ASP A N 1
ATOM 1665 C CA . ASP A 1 222 ? 25.512 11.136 -30.159 1.00 52.28 222 ASP A CA 1
ATOM 1666 C C . ASP A 1 222 ? 24.186 10.345 -30.296 1.00 52.28 222 ASP A C 1
ATOM 1668 O O . ASP A 1 222 ? 24.160 9.176 -29.933 1.00 52.28 222 ASP A O 1
ATOM 1672 N N . GLU A 1 223 ? 23.110 10.880 -30.872 1.00 52.50 223 GLU A N 1
ATOM 1673 C CA . GLU A 1 223 ? 21.894 10.128 -31.195 1.00 52.50 223 GLU A CA 1
ATOM 1674 C C . GLU A 1 223 ? 21.275 10.575 -32.527 1.00 52.50 223 GLU A C 1
ATOM 1676 O O . GLU A 1 223 ? 21.397 11.717 -32.979 1.00 52.50 223 GLU A O 1
ATOM 1681 N N . ILE A 1 224 ? 20.607 9.616 -33.169 1.00 54.00 224 ILE A N 1
ATOM 1682 C CA . ILE A 1 224 ? 19.833 9.739 -34.405 1.00 54.00 224 ILE A CA 1
ATOM 1683 C C . ILE A 1 224 ? 18.673 10.735 -34.169 1.00 54.00 224 ILE A C 1
ATOM 1685 O O . ILE A 1 224 ? 17.565 10.316 -33.860 1.00 54.00 224 ILE A O 1
ATOM 1689 N N . SER A 1 225 ? 18.902 12.048 -34.281 1.00 59.53 225 SER A N 1
ATOM 1690 C CA . SER A 1 225 ? 17.837 13.065 -34.200 1.00 59.53 225 SER A CA 1
ATOM 1691 C C . SER A 1 225 ? 17.568 13.660 -35.584 1.00 59.53 225 SER A C 1
ATOM 1693 O O . SER A 1 225 ? 18.407 14.344 -36.167 1.00 59.53 225 SER A O 1
ATOM 1695 N N . GLY A 1 226 ? 16.416 13.313 -36.154 1.00 51.00 226 GLY A N 1
ATOM 1696 C CA . GLY A 1 226 ? 15.971 13.782 -37.472 1.00 51.00 226 GLY A CA 1
ATOM 1697 C C . GLY A 1 226 ? 14.518 14.248 -37.485 1.00 51.00 226 GLY A C 1
ATOM 1698 O O . GLY A 1 226 ? 14.215 15.216 -38.159 1.00 51.00 226 GLY A O 1
ATOM 1699 N N . ASP A 1 227 ? 13.661 13.667 -36.645 1.00 54.94 227 ASP A N 1
ATOM 1700 C CA . ASP A 1 227 ? 12.383 14.257 -36.252 1.00 54.94 227 ASP A CA 1
ATOM 1701 C C . ASP A 1 227 ? 12.336 14.217 -34.724 1.00 54.94 227 ASP A C 1
ATOM 1703 O O . ASP A 1 227 ? 12.588 13.169 -34.122 1.00 54.94 227 ASP A O 1
ATOM 1707 N N . ALA A 1 228 ? 12.065 15.347 -34.066 1.00 63.69 228 ALA A N 1
ATOM 1708 C CA . ALA A 1 228 ? 11.672 15.291 -32.663 1.00 63.69 228 ALA A CA 1
ATOM 1709 C C . ALA A 1 228 ? 10.443 14.376 -32.590 1.00 63.69 228 ALA A C 1
ATOM 1711 O O . ALA A 1 228 ? 9.473 14.610 -33.311 1.00 63.69 228 ALA A O 1
ATOM 1712 N N . MET A 1 229 ? 10.491 13.312 -31.784 1.00 71.19 229 MET A N 1
ATOM 1713 C CA . MET A 1 229 ? 9.285 12.526 -31.526 1.00 71.19 229 MET A CA 1
ATOM 1714 C C . MET A 1 229 ? 8.205 13.496 -31.034 1.00 71.19 229 MET A C 1
ATOM 1716 O O . MET A 1 229 ? 8.496 14.322 -30.172 1.00 71.19 229 MET A O 1
ATOM 1720 N N . GLU A 1 230 ? 6.999 13.438 -31.606 1.00 82.38 230 GLU A N 1
ATOM 1721 C CA . GLU A 1 230 ? 5.870 14.240 -31.118 1.00 82.38 230 GLU A CA 1
ATOM 1722 C C . GLU A 1 230 ? 5.668 13.985 -29.617 1.00 82.38 230 GLU A C 1
ATOM 1724 O O . GLU A 1 230 ? 6.019 12.911 -29.120 1.00 82.38 230 GLU A O 1
ATOM 1729 N N . ASP A 1 231 ? 5.124 14.954 -28.881 1.00 86.44 231 ASP A N 1
ATOM 1730 C CA . ASP A 1 231 ? 4.810 14.739 -27.469 1.00 86.44 231 ASP A CA 1
ATOM 1731 C C . ASP A 1 231 ? 3.785 13.606 -27.324 1.00 86.44 231 ASP A C 1
ATOM 1733 O O . ASP A 1 231 ? 2.863 13.449 -28.125 1.00 86.44 231 ASP A O 1
ATOM 1737 N N . ALA A 1 232 ? 3.959 12.776 -26.296 1.00 89.06 232 ALA A N 1
ATOM 1738 C CA . ALA A 1 232 ? 2.972 11.758 -25.976 1.00 89.06 232 ALA A CA 1
ATOM 1739 C C . ALA A 1 232 ? 1.704 12.420 -25.416 1.00 89.06 232 ALA A C 1
ATOM 1741 O O . ALA A 1 232 ? 1.746 13.042 -24.353 1.00 89.06 232 ALA A O 1
ATOM 1742 N N . ASP A 1 233 ? 0.570 12.214 -26.083 1.00 88.19 233 ASP A N 1
ATOM 1743 C CA . ASP A 1 233 ? -0.736 12.641 -25.584 1.00 88.19 233 ASP A CA 1
ATOM 1744 C C . ASP A 1 233 ? -1.388 11.576 -24.689 1.00 88.19 233 ASP A C 1
ATOM 1746 O O . ASP A 1 233 ? -1.229 10.365 -24.861 1.00 88.19 233 ASP A O 1
ATOM 1750 N N . ALA A 1 234 ? -2.201 12.028 -23.731 1.00 86.38 234 ALA A N 1
ATOM 1751 C CA . ALA A 1 234 ? -2.991 11.164 -22.851 1.00 86.38 234 ALA A CA 1
ATOM 1752 C C . ALA A 1 234 ? -4.277 10.637 -23.532 1.00 86.38 234 ALA A C 1
ATOM 1754 O O . ALA A 1 234 ? -5.355 10.651 -22.939 1.00 86.38 234 ALA A O 1
ATOM 1755 N N . ASP A 1 235 ? -4.181 10.197 -24.788 1.00 88.62 235 ASP A N 1
ATOM 1756 C CA . ASP A 1 235 ? -5.306 9.728 -25.614 1.00 88.62 235 ASP A CA 1
ATOM 1757 C C . ASP A 1 235 ? -5.324 8.196 -25.815 1.00 88.62 235 ASP A C 1
ATOM 1759 O O . ASP A 1 235 ? -6.285 7.637 -26.345 1.00 88.62 235 ASP A O 1
ATOM 1763 N N . GLY A 1 236 ? -4.271 7.503 -25.362 1.00 83.12 236 GLY A N 1
ATOM 1764 C CA . GLY A 1 236 ? -4.100 6.055 -25.508 1.00 83.12 236 GLY A CA 1
ATOM 1765 C C . GLY A 1 236 ? -3.702 5.598 -26.917 1.00 83.12 236 GLY A C 1
ATOM 1766 O O . GLY A 1 236 ? -3.615 4.391 -27.157 1.00 83.12 236 GLY A O 1
ATOM 1767 N N . THR A 1 237 ? -3.452 6.525 -27.843 1.00 81.69 237 THR A N 1
ATOM 1768 C CA . THR A 1 237 ? -3.160 6.250 -29.257 1.00 81.69 237 THR A CA 1
ATOM 1769 C C . THR A 1 237 ? -1.882 6.910 -29.764 1.00 81.69 237 THR A C 1
ATOM 1771 O O . THR A 1 237 ? -1.166 6.293 -30.557 1.00 81.69 237 THR A O 1
ATOM 1774 N N . THR A 1 238 ? -1.560 8.110 -29.292 1.00 84.00 238 THR A N 1
ATOM 1775 C CA . THR A 1 238 ? -0.381 8.875 -29.694 1.00 84.00 238 THR A CA 1
ATOM 1776 C C . THR A 1 238 ? 0.846 8.352 -28.953 1.00 84.00 238 THR A C 1
ATOM 1778 O O . THR A 1 238 ? 0.928 8.367 -27.726 1.00 84.00 238 THR A O 1
ATOM 1781 N N . LYS A 1 239 ? 1.807 7.817 -29.711 1.00 80.06 239 LYS A N 1
ATOM 1782 C CA . LYS A 1 239 ? 3.089 7.335 -29.185 1.00 80.06 239 LYS A CA 1
ATOM 1783 C C . LYS A 1 239 ? 4.121 8.437 -29.407 1.00 80.06 239 LYS A C 1
ATOM 1785 O O . LYS A 1 239 ? 4.392 8.762 -30.555 1.00 80.06 239 LYS A O 1
ATOM 1790 N N . GLY A 1 240 ? 4.692 8.975 -28.334 1.00 81.81 240 GLY A N 1
ATOM 1791 C CA . GLY A 1 240 ? 5.550 10.159 -28.391 1.00 81.81 240 GLY A CA 1
ATOM 1792 C C . GLY A 1 240 ? 6.566 10.243 -27.251 1.00 81.81 240 GLY A C 1
ATOM 1793 O O . GLY A 1 240 ? 6.673 9.311 -26.447 1.00 81.81 240 GLY A O 1
ATOM 1794 N N . SER A 1 241 ? 7.312 11.346 -27.163 1.00 83.12 241 SER A N 1
ATOM 1795 C CA . SER A 1 241 ? 8.153 11.638 -26.000 1.00 83.12 241 SER A CA 1
ATOM 1796 C C . SER A 1 241 ? 7.289 12.042 -24.809 1.00 83.12 241 SER A C 1
ATOM 1798 O O . SER A 1 241 ? 6.519 12.995 -24.881 1.00 83.12 241 SER A O 1
ATOM 1800 N N . ALA A 1 242 ? 7.419 11.322 -23.696 1.00 84.12 242 ALA A N 1
ATOM 1801 C CA . ALA A 1 242 ? 6.763 11.663 -22.439 1.00 84.12 242 ALA A CA 1
ATOM 1802 C C . ALA A 1 242 ? 7.804 12.157 -21.432 1.00 84.12 242 ALA A C 1
ATOM 1804 O O . ALA A 1 242 ? 8.786 11.465 -21.155 1.00 84.12 242 ALA A O 1
ATOM 1805 N N . ALA A 1 243 ? 7.570 13.334 -20.854 1.00 82.75 243 ALA A N 1
ATOM 1806 C CA . ALA A 1 243 ? 8.294 13.786 -19.675 1.00 82.75 243 ALA A CA 1
ATOM 1807 C C . ALA A 1 243 ? 7.494 13.419 -18.421 1.00 82.75 243 ALA A C 1
ATOM 1809 O O . ALA A 1 243 ? 6.298 13.693 -18.327 1.00 82.75 243 ALA A O 1
ATOM 1810 N N . PHE A 1 244 ? 8.161 12.820 -17.440 1.00 84.12 244 PHE A N 1
ATOM 1811 C CA . PHE A 1 244 ? 7.571 12.570 -16.132 1.00 84.12 244 PHE A CA 1
ATOM 1812 C C . PHE A 1 244 ? 7.855 13.742 -15.190 1.00 84.12 244 PHE A C 1
ATOM 1814 O O . PHE A 1 244 ? 8.925 14.352 -15.241 1.00 84.12 244 PHE A O 1
ATOM 1821 N N . SER A 1 245 ? 6.904 14.056 -14.312 1.00 83.25 245 SER A N 1
ATOM 1822 C CA . SER A 1 245 ? 7.112 15.032 -13.240 1.00 83.25 245 SER A CA 1
ATOM 1823 C C . SER A 1 245 ? 8.223 14.530 -12.315 1.00 83.25 245 SER A C 1
ATOM 1825 O O . SER A 1 245 ? 8.117 13.454 -11.732 1.00 83.25 245 SER A O 1
ATOM 1827 N N . ALA A 1 246 ? 9.303 15.306 -12.187 1.00 81.38 246 ALA A N 1
ATOM 1828 C CA . ALA A 1 246 ? 10.499 14.889 -11.452 1.00 81.38 246 ALA A CA 1
ATOM 1829 C C . ALA A 1 246 ? 10.231 14.586 -9.967 1.00 81.38 246 ALA A C 1
ATOM 1831 O O . ALA A 1 246 ? 10.972 13.824 -9.363 1.00 81.38 246 ALA A O 1
ATOM 1832 N N . ASN A 1 247 ? 9.169 15.155 -9.390 1.00 82.88 247 ASN A N 1
ATOM 1833 C CA . ASN A 1 247 ? 8.795 14.908 -7.999 1.00 82.88 247 ASN A CA 1
ATOM 1834 C C . ASN A 1 247 ? 8.141 13.533 -7.796 1.00 82.88 247 ASN A C 1
ATOM 1836 O O . ASN A 1 247 ? 8.151 13.018 -6.687 1.00 82.88 247 ASN A O 1
ATOM 1840 N N . ASP A 1 248 ? 7.564 12.941 -8.845 1.00 85.88 248 ASP A N 1
ATOM 1841 C CA . ASP A 1 248 ? 6.843 11.665 -8.766 1.00 85.88 248 ASP A CA 1
ATOM 1842 C C . ASP A 1 248 ? 7.756 10.448 -8.945 1.00 85.88 248 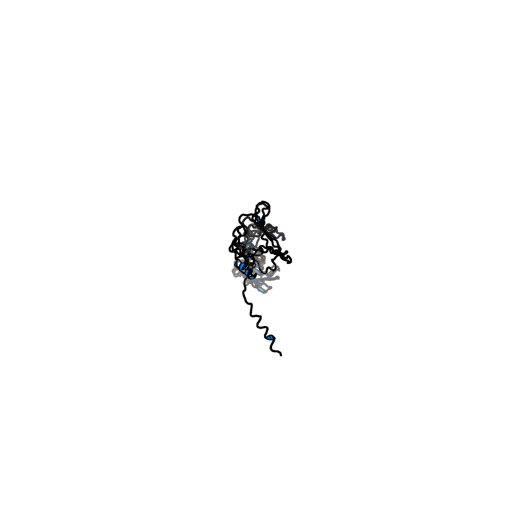ASP A C 1
ATOM 1844 O O . ASP A 1 248 ? 7.331 9.313 -8.709 1.00 85.88 248 ASP A O 1
ATOM 1848 N N . PHE A 1 249 ? 9.010 10.668 -9.353 1.00 88.50 249 PHE A N 1
ATOM 1849 C CA . PHE A 1 249 ? 9.930 9.603 -9.716 1.00 88.50 249 PHE A CA 1
ATOM 1850 C C . PHE A 1 249 ? 11.338 9.819 -9.165 1.00 88.50 249 PHE A C 1
ATOM 1852 O O . PHE A 1 249 ? 11.956 10.862 -9.358 1.00 88.50 249 PHE A O 1
ATOM 1859 N N . ASN A 1 250 ? 11.896 8.760 -8.585 1.00 87.25 250 ASN A N 1
ATOM 1860 C CA . ASN A 1 250 ? 13.315 8.660 -8.284 1.00 87.25 250 ASN A CA 1
ATOM 1861 C C . ASN A 1 250 ? 14.036 8.023 -9.473 1.00 87.25 250 ASN A C 1
ATOM 1863 O O . ASN A 1 250 ? 13.618 6.978 -9.973 1.00 87.25 250 ASN A O 1
ATOM 1867 N N . ALA A 1 251 ? 15.143 8.626 -9.905 1.00 89.38 251 ALA A N 1
ATOM 1868 C CA . ALA A 1 251 ? 15.996 8.082 -10.954 1.00 89.38 251 ALA A CA 1
ATOM 1869 C C . ALA A 1 251 ? 17.414 7.869 -10.418 1.00 89.38 251 ALA A C 1
ATOM 1871 O O . ALA A 1 251 ? 18.068 8.806 -9.963 1.00 89.38 251 ALA A O 1
ATOM 1872 N N . THR A 1 252 ? 17.914 6.635 -10.463 1.00 88.19 252 THR A N 1
ATOM 1873 C CA . THR A 1 252 ? 19.320 6.325 -10.162 1.00 88.19 252 THR A CA 1
ATOM 1874 C C . THR A 1 252 ? 19.811 5.257 -11.130 1.00 88.19 252 THR A C 1
ATOM 1876 O O . THR A 1 252 ? 19.236 4.176 -11.213 1.00 88.19 252 THR A O 1
ATOM 1879 N N . SER A 1 253 ? 20.882 5.556 -11.870 1.00 83.06 253 SER A N 1
ATOM 1880 C CA . SER A 1 253 ? 21.561 4.610 -12.773 1.00 83.06 253 SER A CA 1
ATOM 1881 C C . SER A 1 253 ? 20.629 3.861 -13.743 1.00 83.06 253 SER A C 1
ATOM 1883 O O . SER A 1 253 ? 20.731 2.647 -13.895 1.00 83.06 253 SER A O 1
ATOM 1885 N N . GLY A 1 254 ? 19.708 4.578 -14.394 1.00 81.88 254 GLY A N 1
ATOM 1886 C CA . GLY A 1 254 ? 18.804 4.003 -15.399 1.00 81.88 254 GLY A CA 1
ATOM 1887 C C . GLY A 1 254 ? 17.586 3.262 -14.838 1.00 81.88 254 GLY A C 1
ATOM 1888 O O . GLY A 1 254 ? 16.777 2.767 -15.617 1.00 81.88 254 GLY A O 1
ATOM 1889 N N . VAL A 1 255 ? 17.415 3.212 -13.513 1.00 79.94 255 VAL A N 1
ATOM 1890 C CA . VAL A 1 255 ? 16.175 2.747 -12.881 1.00 79.94 255 VAL A CA 1
ATOM 1891 C C . VAL A 1 255 ? 15.334 3.956 -12.507 1.00 79.94 255 VAL A C 1
ATOM 1893 O O . VAL A 1 255 ? 15.796 4.825 -11.767 1.00 79.94 255 VAL A O 1
ATOM 1896 N N . VAL A 1 256 ? 14.106 3.985 -13.016 1.00 90.00 256 VAL A N 1
ATOM 1897 C CA . VAL A 1 256 ? 13.078 4.958 -12.649 1.00 90.00 256 VAL A CA 1
ATOM 1898 C C . VAL A 1 256 ? 12.058 4.242 -11.768 1.00 90.00 256 VAL A C 1
ATOM 1900 O O . VAL A 1 256 ? 11.460 3.253 -12.190 1.00 90.00 256 VAL A O 1
ATOM 1903 N N . SER A 1 257 ? 11.882 4.710 -10.535 1.00 88.69 257 SER A N 1
ATOM 1904 C CA . SER A 1 257 ? 10.897 4.188 -9.584 1.00 88.69 257 SER A CA 1
ATOM 1905 C C . SER A 1 257 ? 9.972 5.298 -9.112 1.00 88.69 257 SER A C 1
ATOM 1907 O O . SER A 1 257 ? 10.338 6.466 -9.147 1.00 88.69 257 SER A O 1
ATOM 1909 N N . ILE A 1 258 ? 8.797 4.933 -8.613 1.00 86.62 258 ILE A N 1
ATOM 1910 C CA . ILE A 1 258 ? 7.870 5.874 -7.983 1.00 86.62 258 ILE A CA 1
ATOM 1911 C C . ILE A 1 258 ? 8.493 6.452 -6.700 1.00 86.62 258 ILE A C 1
ATOM 1913 O O . ILE A 1 258 ? 9.048 5.703 -5.891 1.00 86.62 258 ILE A O 1
ATOM 1917 N N . ASP A 1 259 ? 8.425 7.773 -6.523 1.00 86.19 259 ASP A N 1
ATOM 1918 C CA . ASP A 1 259 ? 8.857 8.462 -5.302 1.00 86.19 259 ASP A CA 1
ATOM 1919 C C . ASP A 1 259 ? 7.689 8.603 -4.319 1.00 86.19 259 ASP A C 1
ATOM 1921 O O . ASP A 1 259 ? 6.915 9.552 -4.377 1.00 86.19 259 ASP A O 1
ATOM 1925 N N . TYR A 1 260 ? 7.562 7.668 -3.379 1.00 80.38 260 TYR A N 1
ATOM 1926 C CA . TYR A 1 260 ? 6.508 7.725 -2.361 1.00 80.38 260 TYR A CA 1
ATOM 1927 C C . TYR A 1 260 ? 6.616 8.938 -1.429 1.00 80.38 260 TYR A C 1
ATOM 1929 O O . TYR A 1 260 ? 5.594 9.372 -0.911 1.00 80.38 260 TYR A O 1
ATOM 1937 N N . THR A 1 261 ? 7.809 9.519 -1.282 1.00 78.25 261 THR A N 1
ATOM 1938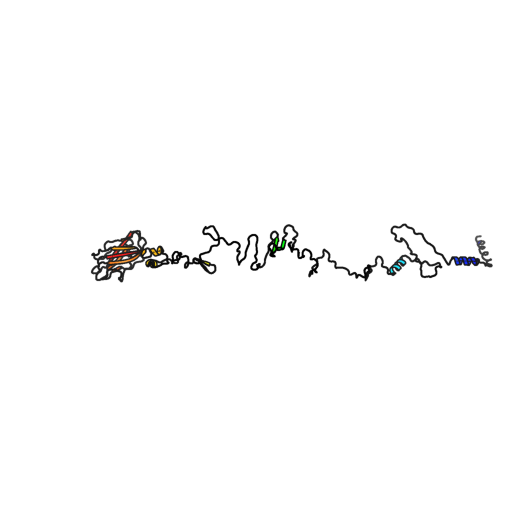 C CA . THR A 1 261 ? 8.091 10.583 -0.314 1.00 78.25 261 THR A CA 1
ATOM 1939 C C . THR A 1 261 ? 7.814 11.974 -0.873 1.00 78.25 261 THR A C 1
ATOM 1941 O O . THR A 1 261 ? 7.204 12.801 -0.193 1.00 78.25 261 THR A O 1
ATOM 1944 N N . ASN A 1 262 ? 8.246 12.255 -2.106 1.00 78.88 262 ASN A N 1
ATOM 1945 C CA . ASN A 1 262 ? 8.129 13.599 -2.693 1.00 78.88 262 ASN A CA 1
ATOM 1946 C C . ASN A 1 262 ? 7.080 13.718 -3.803 1.00 78.88 262 ASN A C 1
ATOM 1948 O O . ASN A 1 262 ? 6.916 14.817 -4.342 1.00 78.88 262 ASN A O 1
ATOM 1952 N N . SER A 1 263 ? 6.360 12.638 -4.120 1.00 79.38 263 SER A N 1
ATOM 1953 C CA . SER A 1 263 ? 5.323 12.656 -5.154 1.00 79.38 263 SER A CA 1
ATOM 1954 C C . SER A 1 263 ? 4.260 13.721 -4.910 1.00 79.38 263 SER A C 1
ATOM 1956 O O . SER A 1 263 ? 4.038 14.212 -3.798 1.00 79.38 263 SER A O 1
ATOM 1958 N N . GLN A 1 264 ? 3.616 14.107 -6.007 1.00 83.38 264 GLN A N 1
ATOM 1959 C CA . GLN A 1 264 ? 2.561 15.086 -6.075 1.00 83.38 264 GLN A CA 1
ATOM 1960 C C . GLN A 1 264 ? 1.577 14.924 -4.915 1.00 83.38 264 GLN A C 1
ATOM 1962 O O . GLN A 1 264 ? 0.989 13.870 -4.657 1.00 83.38 264 GLN A O 1
ATOM 1967 N N . LYS A 1 265 ? 1.420 16.025 -4.185 1.00 79.25 265 LYS A N 1
ATOM 1968 C CA . LYS A 1 265 ? 0.613 16.054 -2.979 1.00 79.25 265 LYS A CA 1
ATOM 1969 C C . LYS A 1 265 ? -0.871 16.100 -3.316 1.00 79.25 265 LYS A C 1
ATOM 1971 O O . LYS A 1 265 ? -1.303 16.949 -4.091 1.00 79.25 265 LYS A O 1
ATOM 1976 N N . ALA A 1 266 ? -1.656 15.223 -2.693 1.00 78.81 266 ALA A N 1
ATOM 1977 C CA . ALA A 1 266 ? -3.116 15.291 -2.732 1.00 78.81 266 ALA A CA 1
ATOM 1978 C C . ALA A 1 266 ? -3.663 16.438 -1.860 1.00 78.81 266 ALA A C 1
ATOM 1980 O O . ALA A 1 266 ? -4.795 16.876 -2.053 1.00 78.81 266 ALA A O 1
ATOM 1981 N N . SER A 1 267 ? -2.867 16.947 -0.911 1.00 75.38 267 SER A N 1
ATOM 1982 C CA . SER A 1 267 ? -3.197 18.118 -0.088 1.00 75.38 267 SER A CA 1
ATOM 1983 C C . SER A 1 267 ? -1.990 19.048 0.099 1.00 75.38 267 SER A C 1
ATOM 1985 O O . SER A 1 267 ? -0.919 18.818 -0.448 1.00 75.38 267 SER A O 1
ATOM 1987 N N . THR A 1 268 ? -2.121 20.126 0.879 1.00 73.38 268 THR A N 1
ATOM 1988 C CA . THR A 1 268 ? -0.995 21.046 1.146 1.00 73.38 268 THR A CA 1
ATOM 1989 C C . THR A 1 268 ? 0.182 20.369 1.856 1.00 73.38 268 THR A C 1
ATOM 1991 O O . THR A 1 268 ? 1.322 20.821 1.728 1.00 73.38 268 THR A O 1
ATOM 1994 N N . THR A 1 269 ? -0.066 19.278 2.586 1.00 70.94 269 THR A N 1
ATOM 1995 C CA . THR A 1 269 ? 0.950 18.576 3.379 1.00 70.94 269 THR A CA 1
ATOM 1996 C C . THR A 1 269 ? 1.176 17.132 2.945 1.00 70.94 269 THR A C 1
ATOM 1998 O O . THR A 1 269 ? 2.319 16.690 3.049 1.00 70.94 269 THR A O 1
ATOM 2001 N N . GLN A 1 270 ? 0.164 16.442 2.404 1.00 72.38 270 GLN A N 1
ATOM 2002 C CA . GLN A 1 270 ? 0.179 14.989 2.210 1.00 72.38 270 GLN A CA 1
ATOM 2003 C C . GLN A 1 270 ? 0.376 14.578 0.746 1.00 72.38 270 GLN A C 1
ATOM 2005 O O . GLN A 1 270 ? -0.393 14.994 -0.125 1.00 72.38 270 GLN A O 1
ATOM 2010 N N . SER A 1 271 ? 1.374 13.726 0.499 1.00 75.38 271 SER A N 1
ATOM 2011 C CA . SER A 1 271 ? 1.596 13.035 -0.778 1.00 75.38 271 SER A CA 1
ATOM 2012 C C . SER A 1 271 ? 0.351 12.232 -1.174 1.00 75.38 271 SER A C 1
ATOM 2014 O O . SER A 1 271 ? -0.324 11.669 -0.314 1.00 75.38 271 SER A O 1
ATOM 2016 N N . GLY A 1 272 ? 0.003 12.197 -2.464 1.00 75.38 272 GLY A N 1
ATOM 2017 C CA . GLY A 1 272 ? -1.186 11.477 -2.945 1.00 75.38 272 GLY A CA 1
ATOM 2018 C C . GLY A 1 272 ? -1.066 9.952 -2.918 1.00 75.38 272 GLY A C 1
ATOM 2019 O O . GLY A 1 272 ? -2.045 9.256 -3.178 1.00 75.38 272 GLY A O 1
ATOM 2020 N N . MET A 1 273 ? 0.116 9.433 -2.591 1.00 77.19 273 MET A N 1
ATOM 2021 C CA . MET A 1 273 ? 0.395 8.007 -2.480 1.00 77.19 273 MET A CA 1
ATOM 2022 C C . MET A 1 273 ? 0.498 7.601 -1.009 1.00 77.19 273 MET A C 1
ATOM 2024 O O . MET A 1 273 ? 1.010 8.352 -0.180 1.00 77.19 273 MET A O 1
ATOM 2028 N N . LEU A 1 274 ? -0.026 6.418 -0.685 1.00 73.31 274 LEU A N 1
ATOM 2029 C CA . LEU A 1 274 ? -0.009 5.883 0.674 1.00 73.31 274 LEU A CA 1
ATOM 2030 C C . LEU A 1 274 ? 1.389 5.356 1.003 1.00 73.31 274 LEU A C 1
ATOM 2032 O O . LEU A 1 274 ? 1.867 4.441 0.336 1.00 73.31 274 LEU A O 1
ATOM 2036 N N . GLU A 1 275 ? 2.024 5.916 2.031 1.00 74.81 275 GLU A N 1
ATOM 2037 C CA . GLU A 1 275 ? 3.335 5.453 2.504 1.00 74.81 275 GLU A CA 1
ATOM 2038 C C . GLU A 1 275 ? 3.207 4.289 3.499 1.00 74.81 275 GLU A C 1
ATOM 2040 O O . GLU A 1 275 ? 4.047 3.392 3.512 1.00 74.81 275 GLU A O 1
ATOM 2045 N N . GLU A 1 276 ? 2.147 4.275 4.318 1.00 82.81 276 GLU A N 1
ATOM 2046 C CA . GLU A 1 276 ? 1.963 3.284 5.382 1.00 82.81 276 GLU A CA 1
ATOM 2047 C C . GLU A 1 276 ? 0.481 3.127 5.788 1.00 82.81 276 GLU A C 1
ATOM 2049 O O . GLU A 1 276 ? -0.334 4.047 5.648 1.00 82.81 276 GLU A O 1
ATOM 2054 N N . LEU A 1 277 ? 0.132 1.943 6.298 1.00 90.38 277 LEU A N 1
ATOM 2055 C CA . LEU A 1 277 ? -1.195 1.601 6.821 1.00 90.38 277 LEU A CA 1
ATOM 2056 C C . LEU A 1 277 ? -1.214 1.737 8.349 1.00 90.38 277 LEU A C 1
ATOM 2058 O O . LEU A 1 277 ? -0.199 1.489 8.998 1.00 90.38 277 LEU A O 1
ATOM 2062 N N . THR A 1 278 ? -2.350 2.126 8.933 1.00 92.88 278 THR A N 1
ATOM 2063 C CA . THR A 1 278 ? -2.475 2.177 10.397 1.00 92.88 278 THR A CA 1
ATOM 2064 C C . THR A 1 278 ? -2.613 0.789 11.009 1.00 92.88 278 THR A C 1
ATOM 2066 O O . THR A 1 278 ? -3.212 -0.106 10.413 1.00 92.88 278 THR A O 1
ATOM 2069 N N . ILE A 1 279 ? -2.146 0.646 12.247 1.00 94.25 279 ILE A N 1
ATOM 2070 C CA . ILE A 1 279 ? -2.565 -0.429 13.162 1.00 94.25 279 ILE A CA 1
ATOM 2071 C C . ILE A 1 279 ? -3.661 0.072 14.117 1.00 94.25 279 ILE A C 1
ATOM 2073 O O . ILE A 1 279 ? -3.860 1.280 14.244 1.00 94.25 279 ILE A O 1
ATOM 2077 N N . ALA A 1 280 ? -4.363 -0.835 14.803 1.00 94.62 280 ALA A N 1
ATOM 2078 C CA . ALA A 1 280 ? -5.482 -0.493 15.693 1.00 94.62 280 ALA A CA 1
ATOM 2079 C C . ALA A 1 280 ? -5.141 0.602 16.724 1.00 94.62 280 ALA A C 1
ATOM 2081 O O . ALA A 1 280 ? -5.842 1.607 16.802 1.00 94.62 280 ALA A O 1
ATOM 2082 N N . SER A 1 281 ? -3.997 0.495 17.408 1.00 94.56 281 SER A N 1
ATOM 2083 C CA . SER A 1 281 ? -3.573 1.483 18.416 1.00 94.56 281 SER A CA 1
ATOM 2084 C C . SER A 1 281 ? -3.300 2.882 17.852 1.00 94.56 281 SER A C 1
ATOM 2086 O O . SER A 1 281 ? -3.398 3.883 18.562 1.00 94.56 281 SER A O 1
ATOM 2088 N N . GLU A 1 282 ? -2.977 2.991 16.563 1.00 95.44 282 GLU A N 1
ATOM 2089 C CA . GLU A 1 282 ? -2.841 4.287 15.895 1.00 95.44 282 GLU A CA 1
ATOM 2090 C C . GLU A 1 282 ? -4.207 4.883 15.557 1.00 95.44 282 GLU A C 1
ATOM 2092 O O . GLU A 1 282 ? -4.377 6.102 15.655 1.00 95.44 282 GLU A O 1
ATOM 2097 N N . VAL A 1 283 ? -5.180 4.033 15.206 1.00 96.00 283 VAL A N 1
ATOM 2098 C CA . VAL A 1 283 ? -6.577 4.437 15.004 1.00 96.00 283 VAL A CA 1
ATOM 2099 C C . VAL A 1 283 ? -7.173 4.935 16.319 1.00 96.00 283 VAL A C 1
ATOM 2101 O O . VAL A 1 283 ? -7.747 6.020 16.316 1.00 96.00 283 VAL A O 1
ATOM 2104 N N . ASP A 1 284 ? -6.938 4.236 17.434 1.00 96.12 284 ASP A N 1
ATOM 2105 C CA . ASP A 1 284 ? -7.425 4.617 18.770 1.00 96.12 284 ASP A CA 1
ATOM 2106 C C . ASP A 1 284 ? -7.047 6.060 19.128 1.00 96.12 284 ASP A C 1
ATOM 2108 O O . ASP A 1 284 ? -7.880 6.846 19.587 1.00 96.12 284 ASP A O 1
ATOM 2112 N N . THR A 1 285 ? -5.786 6.437 18.881 1.00 94.75 285 THR A N 1
ATOM 2113 C CA . THR A 1 285 ? -5.310 7.801 19.162 1.00 94.75 285 THR A CA 1
ATOM 2114 C C . THR A 1 285 ? -5.786 8.826 18.134 1.00 94.75 285 THR A C 1
ATOM 2116 O O . THR A 1 285 ? -5.881 10.008 18.461 1.00 94.75 285 THR A O 1
ATOM 2119 N N . GLY A 1 286 ? -6.038 8.411 16.888 1.00 91.88 286 GLY A N 1
ATOM 2120 C CA . GLY A 1 286 ? -6.503 9.287 15.810 1.00 91.88 2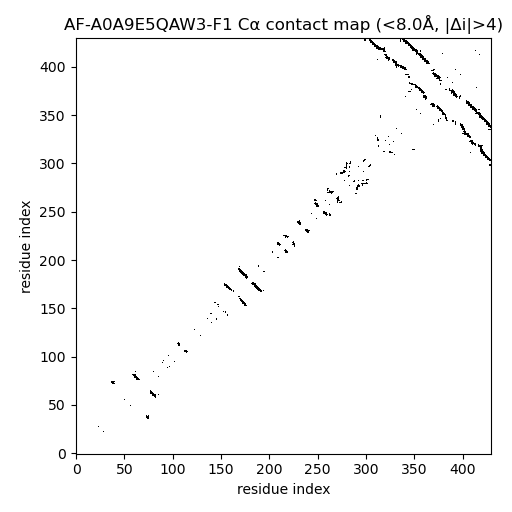86 GLY A CA 1
ATOM 2121 C C . GLY A 1 286 ? -5.548 10.436 15.462 1.00 91.88 286 GLY A C 1
ATOM 2122 O O . GLY A 1 286 ? -5.977 11.446 14.908 1.00 91.88 286 GLY A O 1
ATOM 2123 N N . THR A 1 287 ? -4.261 10.327 15.810 1.00 90.44 287 THR A N 1
ATOM 2124 C CA . THR A 1 287 ? -3.285 11.426 15.657 1.00 90.44 287 THR A CA 1
ATOM 2125 C C . THR A 1 287 ? -2.493 11.384 14.351 1.00 90.44 287 THR A C 1
ATOM 2127 O O . THR A 1 287 ? -1.814 12.356 14.012 1.00 90.44 287 THR A O 1
ATOM 2130 N N . SER A 1 288 ? -2.568 10.279 13.605 1.00 86.38 288 SER A N 1
ATOM 2131 C CA . SER A 1 288 ? -1.830 10.131 12.352 1.00 86.38 288 SER A CA 1
ATOM 2132 C C . SER A 1 288 ? -2.366 11.067 11.270 1.00 86.38 288 SER A C 1
ATOM 2134 O O . SER A 1 288 ? -3.564 11.114 11.002 1.00 86.38 288 SER A O 1
ATOM 2136 N N . VAL A 1 289 ? -1.455 11.787 10.616 1.00 80.19 289 VAL A N 1
ATOM 2137 C CA . VAL A 1 289 ? -1.761 12.689 9.492 1.00 80.19 289 VAL A CA 1
ATOM 2138 C C . VAL A 1 289 ? -1.346 12.119 8.135 1.00 80.19 289 VAL A C 1
ATOM 2140 O O . VAL A 1 289 ? -1.633 12.738 7.114 1.00 80.19 289 VAL A O 1
ATOM 2143 N N . SER A 1 290 ? -0.667 10.968 8.124 1.00 79.69 290 SER A N 1
ATOM 2144 C CA . SER A 1 290 ? -0.016 10.409 6.932 1.00 79.69 290 SER A CA 1
ATOM 2145 C C . SER A 1 290 ? -0.399 8.968 6.604 1.00 79.69 290 SER A C 1
ATOM 2147 O O . SER A 1 290 ? -0.102 8.503 5.505 1.00 79.69 290 SER A O 1
ATOM 2149 N N . LYS A 1 291 ? -1.062 8.256 7.522 1.00 86.62 291 LYS A N 1
ATOM 2150 C CA . LYS A 1 291 ? -1.416 6.842 7.344 1.00 86.62 291 LYS A CA 1
ATOM 2151 C C . LYS A 1 291 ? -2.872 6.664 6.934 1.00 86.62 291 LYS A C 1
ATOM 2153 O O . LYS A 1 291 ? -3.747 7.399 7.390 1.00 86.62 291 LYS A O 1
ATOM 2158 N N . ALA A 1 292 ? -3.140 5.643 6.123 1.00 89.50 292 ALA A N 1
ATOM 2159 C CA . ALA A 1 292 ? -4.506 5.246 5.794 1.00 89.50 292 ALA A CA 1
ATOM 2160 C C . ALA A 1 292 ? -5.066 4.251 6.814 1.00 89.50 292 ALA A C 1
ATOM 2162 O O . ALA A 1 292 ? -4.406 3.273 7.166 1.00 89.50 292 ALA A O 1
ATOM 2163 N N . VAL A 1 293 ? -6.316 4.478 7.226 1.00 93.50 293 VAL A N 1
ATOM 2164 C CA . VAL A 1 293 ? -7.082 3.518 8.025 1.00 93.50 293 VAL A CA 1
ATOM 2165 C C . VAL A 1 293 ? -7.494 2.346 7.146 1.00 93.50 293 VAL A C 1
ATOM 2167 O O . VAL A 1 293 ? -8.062 2.532 6.068 1.00 93.50 293 VAL A O 1
ATOM 2170 N N . THR A 1 294 ? -7.212 1.135 7.613 1.00 94.06 294 THR A N 1
ATOM 2171 C CA . THR A 1 294 ? -7.664 -0.097 6.967 1.00 94.06 294 THR A CA 1
ATOM 2172 C C . THR A 1 294 ? -8.954 -0.579 7.630 1.00 94.06 294 THR A C 1
ATOM 2174 O O . THR A 1 294 ? -9.183 -0.276 8.802 1.00 94.06 294 THR A O 1
ATOM 2177 N N . PRO A 1 295 ? -9.810 -1.342 6.926 1.00 94.69 295 PRO A N 1
ATOM 2178 C CA . PRO A 1 295 ? -10.970 -1.965 7.560 1.00 94.69 295 PRO A CA 1
ATOM 2179 C C . PRO A 1 295 ? -10.600 -2.814 8.783 1.00 94.69 295 PRO A C 1
ATOM 2181 O O . PRO A 1 295 ? -11.329 -2.800 9.766 1.00 94.69 295 PRO A O 1
ATOM 2184 N N . ASP A 1 296 ? -9.454 -3.496 8.728 1.00 94.62 296 ASP A N 1
ATOM 2185 C CA . ASP A 1 296 ? -8.918 -4.329 9.809 1.00 94.62 296 ASP A CA 1
ATOM 2186 C C . ASP A 1 296 ? -8.490 -3.489 11.020 1.00 94.62 296 ASP A C 1
ATOM 2188 O O . ASP A 1 296 ? -8.957 -3.707 12.133 1.00 94.62 296 ASP A O 1
ATOM 2192 N N . SER A 1 297 ? -7.695 -2.437 10.795 1.00 95.50 297 SER A N 1
ATOM 2193 C CA . SER A 1 297 ? -7.271 -1.543 11.876 1.00 95.50 297 SER A CA 1
ATOM 2194 C C . SER A 1 297 ? -8.425 -0.770 12.505 1.00 95.50 297 SER A C 1
ATOM 2196 O O . SER A 1 297 ? -8.357 -0.461 13.689 1.00 95.50 297 SER A O 1
ATOM 2198 N N . LEU A 1 298 ? -9.497 -0.493 11.757 1.00 94.88 298 LEU A N 1
ATOM 2199 C CA . LEU A 1 298 ? -10.727 0.058 12.318 1.00 94.88 298 LEU A CA 1
ATOM 2200 C C . LEU A 1 298 ? -11.488 -0.985 13.149 1.00 94.88 298 LEU A C 1
ATOM 2202 O O . LEU A 1 298 ? -11.893 -0.682 14.268 1.00 94.88 298 LEU A O 1
ATOM 2206 N N . ALA A 1 299 ? -11.670 -2.200 12.631 1.00 94.81 299 ALA A N 1
ATOM 2207 C CA . ALA A 1 299 ? -12.380 -3.268 13.337 1.00 94.81 299 ALA A CA 1
ATOM 2208 C C . ALA A 1 299 ? -11.665 -3.696 14.632 1.00 94.81 299 ALA A C 1
ATOM 2210 O O . ALA A 1 299 ? -12.330 -3.974 15.623 1.00 94.81 299 ALA A O 1
ATOM 2211 N N . GLY A 1 300 ? -10.329 -3.689 14.641 1.00 94.62 300 GLY A N 1
ATOM 2212 C CA . GLY A 1 300 ? -9.506 -3.984 15.816 1.00 94.62 300 GLY A CA 1
ATOM 2213 C C . GLY A 1 300 ? -9.316 -2.809 16.788 1.00 94.62 300 GLY A C 1
ATOM 2214 O O . GLY A 1 300 ? -8.792 -3.011 17.883 1.00 94.62 300 GLY A O 1
ATOM 2215 N N . SER A 1 301 ? -9.721 -1.591 16.419 1.00 96.00 301 SER A N 1
ATOM 2216 C CA . SER A 1 301 ? -9.631 -0.401 17.285 1.00 96.00 301 SER A CA 1
ATOM 2217 C C . SER A 1 301 ? -10.768 -0.345 18.305 1.00 96.00 301 SER A C 1
ATOM 2219 O O . SER A 1 301 ? -11.767 -1.051 18.168 1.00 96.00 301 SER A O 1
ATOM 2221 N N . ASN A 1 302 ? -10.671 0.560 19.276 1.00 95.12 302 ASN A N 1
ATOM 2222 C CA . ASN A 1 302 ? -11.750 0.871 20.217 1.00 95.12 302 ASN A CA 1
ATOM 2223 C C . ASN A 1 302 ? -13.029 1.397 19.531 1.00 95.12 302 ASN A C 1
ATOM 2225 O O . ASN A 1 302 ? -14.115 1.337 20.098 1.00 95.12 302 ASN A O 1
ATOM 2229 N N . TYR A 1 303 ? -12.939 1.873 18.286 1.00 94.88 303 TYR A N 1
ATOM 2230 C CA . TYR A 1 303 ? -14.102 2.251 17.478 1.00 94.88 303 TYR A CA 1
ATOM 2231 C C . TYR A 1 303 ? -14.805 1.045 16.837 1.00 94.88 303 TYR A C 1
ATOM 2233 O O . TYR A 1 303 ? -15.920 1.188 16.332 1.00 94.88 303 TYR A O 1
ATOM 2241 N N . GLY A 1 304 ? -14.149 -0.118 16.817 1.00 95.19 304 GLY A N 1
ATOM 2242 C CA . GLY A 1 304 ? -14.701 -1.398 16.377 1.00 95.19 304 GLY A CA 1
ATOM 2243 C C . GLY A 1 304 ? -15.334 -2.218 17.504 1.00 95.19 304 GLY A C 1
ATOM 2244 O O . GLY A 1 304 ? -15.799 -3.328 17.249 1.00 95.19 304 GLY A O 1
ATOM 2245 N N . GLU A 1 305 ? -15.353 -1.693 18.730 1.00 96.38 305 GLU A N 1
ATOM 2246 C CA . GLU A 1 305 ? -15.872 -2.369 19.919 1.00 96.38 305 GLU A CA 1
ATOM 2247 C C . GLU A 1 305 ? -17.365 -2.095 20.142 1.00 96.38 305 GLU A C 1
ATOM 2249 O O . GLU A 1 305 ? -17.894 -1.037 19.799 1.00 96.38 305 GLU A O 1
ATOM 2254 N N . GLU A 1 306 ? -18.053 -3.059 20.751 1.00 96.31 306 GLU A N 1
ATOM 2255 C CA . GLU A 1 306 ? -19.438 -2.921 21.201 1.00 96.31 306 GLU A CA 1
ATOM 2256 C C . GLU A 1 306 ? -19.531 -3.275 22.682 1.00 96.31 306 GLU A C 1
ATOM 2258 O O . GLU A 1 306 ? -19.175 -4.381 23.094 1.00 96.31 306 GLU A O 1
ATOM 2263 N N . VAL A 1 307 ? -20.036 -2.329 23.473 1.00 96.06 307 VAL A N 1
ATOM 2264 C CA . VAL A 1 307 ? -20.168 -2.462 24.927 1.00 96.06 307 VAL A CA 1
ATOM 2265 C C . VAL A 1 307 ? -21.600 -2.840 25.281 1.00 96.06 307 VAL A C 1
ATOM 2267 O O . VAL A 1 307 ? -22.562 -2.202 24.845 1.00 96.06 307 VAL A O 1
ATOM 2270 N N . VAL A 1 308 ? -21.746 -3.868 26.111 1.00 95.38 308 VAL A N 1
ATOM 2271 C CA . VAL A 1 308 ? -23.025 -4.335 26.640 1.00 95.38 308 VAL A CA 1
ATOM 2272 C C . VAL A 1 308 ? -23.032 -4.147 28.148 1.00 95.38 308 VAL A C 1
ATOM 2274 O O . VAL A 1 308 ? -22.313 -4.824 28.876 1.00 95.38 308 VAL A O 1
ATOM 2277 N N . GLY A 1 309 ? -23.884 -3.233 28.603 1.00 95.31 309 GLY A N 1
ATOM 2278 C CA . GLY A 1 309 ? -24.150 -2.987 30.013 1.00 95.31 309 GLY A CA 1
ATOM 2279 C C . GLY A 1 309 ? -25.342 -3.786 30.522 1.00 95.31 309 GLY A C 1
ATOM 2280 O O . GLY A 1 309 ? -26.424 -3.734 29.932 1.00 95.31 309 GLY A O 1
ATOM 2281 N N . ILE A 1 310 ? -25.168 -4.494 31.633 1.00 94.19 310 ILE A N 1
ATOM 2282 C CA . ILE A 1 310 ? -26.187 -5.345 32.243 1.00 94.19 310 ILE A CA 1
ATOM 2283 C C . ILE A 1 310 ? -26.363 -4.929 33.701 1.00 94.19 310 ILE A C 1
ATOM 2285 O O . ILE A 1 310 ? -25.471 -5.110 34.526 1.00 94.19 310 ILE A O 1
ATOM 2289 N N . LEU A 1 311 ? -27.542 -4.398 34.031 1.00 94.94 311 LEU A N 1
ATOM 2290 C CA . LEU A 1 311 ? -27.953 -4.202 35.419 1.00 94.94 311 LEU A CA 1
ATOM 2291 C C . LEU A 1 311 ? -28.452 -5.540 35.974 1.00 94.94 311 LEU A C 1
ATOM 2293 O O . LEU A 1 311 ? -29.464 -6.059 35.507 1.00 94.94 311 LEU A O 1
ATOM 2297 N N . VAL A 1 312 ? -27.724 -6.095 36.940 1.00 94.75 312 VAL A N 1
ATOM 2298 C CA . VAL A 1 312 ? -27.982 -7.424 37.517 1.00 94.75 312 VAL A CA 1
ATOM 2299 C C . VAL A 1 312 ? -28.856 -7.316 38.763 1.00 94.75 312 VAL A C 1
ATOM 2301 O O . VAL A 1 312 ? -29.818 -8.061 38.917 1.00 94.75 312 VAL A O 1
ATOM 2304 N N . PHE A 1 313 ? -28.535 -6.359 39.633 1.00 95.19 313 PHE A N 1
ATOM 2305 C CA . PHE A 1 313 ? -29.321 -6.016 40.816 1.00 95.19 313 PHE A CA 1
ATOM 2306 C C . PHE A 1 313 ? -29.645 -4.525 40.768 1.00 95.19 313 PHE A C 1
ATOM 2308 O O . PHE A 1 313 ? -28.780 -3.727 40.402 1.00 95.19 313 PHE A O 1
ATOM 2315 N N . ASP A 1 314 ? -30.867 -4.145 41.141 1.00 94.44 314 ASP A N 1
ATOM 2316 C CA . ASP A 1 314 ? -31.267 -2.733 41.185 1.00 94.44 314 ASP A CA 1
ATOM 2317 C C . ASP A 1 314 ? -30.466 -1.956 42.249 1.00 94.44 314 ASP A C 1
ATOM 2319 O O . ASP A 1 314 ? -29.888 -2.539 43.171 1.00 94.44 314 ASP A O 1
ATOM 2323 N N . ASP A 1 315 ? -30.443 -0.629 42.148 1.00 93.62 315 ASP A N 1
ATOM 2324 C CA . ASP A 1 315 ? -29.598 0.289 42.928 1.00 93.62 315 ASP A CA 1
ATOM 2325 C C . ASP A 1 315 ? -29.653 0.083 44.458 1.00 93.62 315 ASP A C 1
ATOM 2327 O O . ASP A 1 315 ? -28.687 0.334 45.187 1.00 93.62 315 ASP A O 1
ATOM 2331 N N . SER A 1 316 ? -30.790 -0.402 44.950 1.00 94.31 316 SER A N 1
ATOM 2332 C CA . SER A 1 316 ? -31.116 -0.593 46.360 1.00 94.31 316 SER A CA 1
ATOM 2333 C C . SER A 1 316 ? -31.113 -2.061 46.803 1.00 94.31 316 SER A C 1
ATOM 2335 O O . SER A 1 316 ? -31.159 -2.331 48.017 1.00 94.31 316 SER A O 1
ATOM 2337 N N . GLU A 1 317 ? -31.009 -2.990 45.851 1.00 96.50 317 GLU A N 1
ATOM 2338 C CA . GLU A 1 317 ? -31.004 -4.432 46.063 1.00 96.50 317 GLU A CA 1
ATOM 2339 C C . GLU A 1 317 ? -29.600 -4.932 46.411 1.00 96.50 317 GLU A C 1
ATOM 2341 O O . GLU A 1 317 ? -28.598 -4.510 45.835 1.00 96.50 317 GLU A O 1
ATOM 2346 N N . SER A 1 318 ? -29.520 -5.821 47.402 1.00 96.50 318 SER A N 1
ATOM 2347 C CA . SER A 1 318 ? -28.259 -6.438 47.806 1.00 96.50 318 SER A CA 1
ATOM 2348 C C . SER A 1 318 ? -27.871 -7.557 46.852 1.00 96.50 318 SER A C 1
ATOM 2350 O O . SER A 1 318 ? -28.679 -8.433 46.561 1.00 96.50 318 SER A O 1
ATOM 2352 N N . THR A 1 319 ? -26.599 -7.564 46.463 1.00 95.69 319 THR A N 1
ATOM 2353 C CA . THR A 1 319 ? -25.975 -8.699 45.781 1.00 95.69 319 THR A CA 1
ATOM 2354 C C . THR A 1 319 ? -26.146 -9.981 46.594 1.00 95.69 319 THR A C 1
ATOM 2356 O O . THR A 1 319 ? -26.091 -9.982 47.829 1.00 95.69 319 THR A O 1
ATOM 2359 N N . ALA A 1 320 ? -26.359 -11.088 45.892 1.00 94.94 320 ALA A N 1
ATOM 2360 C CA . ALA A 1 320 ? -26.511 -12.412 46.474 1.00 94.94 320 ALA A CA 1
ATOM 2361 C C . ALA A 1 320 ? -25.772 -13.433 45.608 1.00 94.94 320 ALA A C 1
ATOM 2363 O O . ALA A 1 320 ? -25.726 -13.288 44.389 1.00 94.94 320 ALA A O 1
ATOM 2364 N N . THR A 1 321 ? -25.210 -14.462 46.243 1.00 95.44 321 THR A N 1
ATOM 2365 C CA . THR A 1 321 ? -24.536 -15.552 45.530 1.00 95.44 321 THR A CA 1
ATOM 2366 C C . THR A 1 321 ? -25.534 -16.384 44.741 1.00 95.44 321 THR A C 1
ATOM 2368 O O . THR A 1 321 ? -26.607 -16.707 45.266 1.00 95.44 321 THR A O 1
ATOM 2371 N N . GLY A 1 322 ? -25.152 -16.806 43.542 1.00 91.50 322 GLY A N 1
ATOM 2372 C CA . GLY A 1 322 ? -25.959 -17.689 42.717 1.00 91.50 322 GLY A CA 1
ATOM 2373 C C . GLY A 1 322 ? -25.545 -17.686 41.251 1.00 91.50 322 GLY A C 1
ATOM 2374 O O . GLY A 1 322 ? -25.079 -16.678 40.721 1.00 91.50 322 GLY A O 1
ATOM 2375 N N . ASP A 1 323 ? -25.787 -18.827 40.620 1.00 89.00 323 ASP A N 1
ATOM 2376 C CA . ASP A 1 323 ? -25.669 -19.058 39.186 1.00 89.00 323 ASP A CA 1
ATOM 2377 C C . ASP A 1 323 ? -26.862 -18.414 38.462 1.00 89.00 323 ASP A C 1
ATOM 2379 O O . ASP A 1 323 ? -27.998 -18.877 38.602 1.00 89.00 323 ASP A O 1
ATOM 2383 N N . GLY A 1 324 ? -26.632 -17.352 37.691 1.00 79.50 324 GLY A N 1
ATOM 2384 C CA . GLY A 1 324 ? -27.701 -16.506 37.154 1.00 79.50 324 GLY A CA 1
ATOM 2385 C C . GLY A 1 324 ? -28.237 -15.531 38.191 1.00 79.50 324 GLY A C 1
ATOM 2386 O O . GLY A 1 324 ? -29.449 -15.427 38.402 1.00 79.50 324 GLY A O 1
ATOM 2387 N N . ALA A 1 325 ? -27.327 -14.823 38.856 1.00 76.06 325 ALA A N 1
ATOM 2388 C CA . ALA A 1 325 ? -27.681 -13.748 39.766 1.00 76.06 325 ALA A CA 1
ATOM 2389 C C . ALA A 1 325 ? -28.609 -12.740 39.057 1.00 76.06 325 ALA A C 1
ATOM 2391 O O . ALA A 1 325 ? -28.370 -12.352 37.915 1.00 76.06 325 ALA A O 1
ATOM 2392 N N . GLY A 1 326 ? -29.716 -12.373 39.708 1.00 69.44 326 GLY A N 1
ATOM 2393 C CA . GLY A 1 326 ? -30.733 -11.482 39.135 1.00 69.44 326 GLY A CA 1
ATOM 2394 C C . GLY A 1 326 ? -31.652 -12.099 38.065 1.00 69.44 326 GLY A C 1
ATOM 2395 O O . GLY A 1 326 ? -32.545 -11.403 37.591 1.00 69.44 326 GLY A O 1
ATOM 2396 N N . ASP A 1 327 ? -31.481 -13.379 37.691 1.00 79.62 327 ASP A N 1
ATOM 2397 C CA . ASP A 1 327 ? -32.217 -14.049 36.592 1.00 79.62 327 ASP A CA 1
ATOM 2398 C C . ASP A 1 327 ? -32.101 -13.294 35.245 1.00 79.62 327 ASP A C 1
ATOM 2400 O O . ASP A 1 327 ? -32.999 -13.314 34.399 1.00 79.62 327 ASP A O 1
ATOM 2404 N N . VAL A 1 328 ? -30.980 -12.583 35.055 1.00 82.88 328 VAL A N 1
ATOM 2405 C CA . VAL A 1 328 ? -30.699 -11.788 33.855 1.00 82.88 328 VAL A CA 1
ATOM 2406 C C . VAL A 1 328 ? -29.785 -12.568 32.914 1.00 82.88 328 VAL A C 1
ATOM 2408 O O . VAL A 1 328 ? -28.709 -13.025 33.298 1.00 82.88 328 VAL A O 1
ATOM 2411 N N . PHE A 1 329 ? -30.198 -12.670 31.651 1.00 86.06 329 PHE A N 1
ATOM 2412 C CA . PHE A 1 329 ? -29.414 -13.280 30.580 1.00 86.06 329 PHE A CA 1
ATOM 2413 C C . PHE A 1 329 ? -29.262 -12.302 29.423 1.00 86.06 329 PHE A C 1
ATOM 2415 O O . PHE A 1 329 ? -30.238 -11.683 28.986 1.00 86.06 329 PHE A O 1
ATOM 2422 N N . PHE A 1 330 ? -28.053 -12.213 28.877 1.00 92.50 330 PHE A N 1
ATOM 2423 C CA . PHE A 1 330 ? -27.801 -11.496 27.637 1.00 92.50 330 PHE A CA 1
ATOM 2424 C C . PHE A 1 330 ? -27.735 -12.485 26.479 1.00 92.50 330 PHE A C 1
ATOM 2426 O O . PHE A 1 330 ? -26.878 -13.364 26.432 1.00 92.50 330 PHE A O 1
ATOM 2433 N N . ARG A 1 331 ? -28.661 -12.343 25.529 1.00 95.12 331 ARG A N 1
ATOM 2434 C CA . ARG A 1 331 ? -28.634 -13.121 24.292 1.00 95.12 331 ARG A CA 1
ATOM 2435 C C . ARG A 1 331 ? -27.792 -12.407 23.245 1.00 95.12 331 ARG A C 1
ATOM 2437 O O . ARG A 1 331 ? -28.133 -11.291 22.852 1.00 95.12 331 ARG A O 1
ATOM 2444 N N . ILE A 1 332 ? -26.809 -13.105 22.691 1.00 96.88 332 ILE A N 1
ATOM 2445 C CA . ILE A 1 332 ? -25.947 -12.583 21.633 1.00 96.88 332 ILE A CA 1
ATOM 2446 C C . ILE A 1 332 ? -26.758 -12.312 20.346 1.00 96.88 332 ILE A C 1
ATOM 2448 O O . ILE A 1 332 ? -27.376 -13.231 19.781 1.00 96.88 332 ILE A O 1
ATOM 2452 N N . PRO A 1 333 ? -26.813 -11.058 19.855 1.00 96.19 333 PRO A N 1
ATOM 2453 C CA . PRO A 1 333 ? -27.455 -10.727 18.589 1.00 96.19 333 PRO A CA 1
ATOM 2454 C C . PRO A 1 333 ? -26.577 -11.131 17.397 1.00 96.19 333 PRO A C 1
ATOM 2456 O O . PRO A 1 333 ? -25.363 -11.259 17.508 1.00 96.19 333 PRO A O 1
ATOM 2459 N N . SER A 1 334 ? -27.170 -11.241 16.205 1.00 96.44 334 SER A N 1
ATOM 2460 C CA . SER A 1 334 ? -26.432 -11.646 14.996 1.00 96.44 334 SER A CA 1
ATOM 2461 C C . SER A 1 334 ? -25.366 -10.652 14.532 1.00 96.44 334 SER A C 1
ATOM 2463 O O . SER A 1 334 ? -24.563 -10.984 13.668 1.00 96.44 334 SER A O 1
ATOM 2465 N N . LYS A 1 335 ? -25.380 -9.424 15.064 1.00 95.25 335 LYS A N 1
ATOM 2466 C CA . LYS A 1 335 ? -24.419 -8.372 14.719 1.00 95.25 335 LYS A CA 1
ATOM 2467 C C . LYS A 1 335 ? -23.000 -8.709 15.186 1.00 95.25 335 LYS A C 1
ATOM 2469 O O . LYS A 1 335 ? -22.063 -8.418 14.457 1.00 95.25 335 LYS A O 1
ATOM 2474 N N . ILE A 1 336 ? -22.868 -9.313 16.367 1.00 95.75 336 ILE A N 1
ATOM 2475 C CA . ILE A 1 336 ? -21.575 -9.586 17.017 1.00 95.75 336 ILE A CA 1
ATOM 2476 C C . ILE A 1 336 ? -21.228 -11.080 16.991 1.00 95.75 336 ILE A C 1
ATOM 2478 O O . ILE A 1 336 ? -20.491 -11.585 17.825 1.00 95.75 336 ILE A O 1
ATOM 2482 N N . THR A 1 337 ? -21.800 -11.825 16.046 1.00 96.75 337 THR A N 1
ATOM 2483 C CA . THR A 1 337 ? -21.464 -13.240 15.880 1.00 96.75 337 THR A CA 1
ATOM 2484 C C . THR A 1 337 ? -20.015 -13.383 15.413 1.00 96.75 337 THR A C 1
ATOM 2486 O O . THR A 1 337 ? -19.599 -12.700 14.478 1.00 96.75 337 THR A O 1
ATOM 2489 N N . GLY A 1 338 ? -19.263 -14.285 16.039 1.00 95.50 338 GLY A N 1
ATOM 2490 C CA . GLY A 1 338 ? -17.832 -14.476 15.797 1.00 95.50 338 GLY A CA 1
ATOM 2491 C C . GLY A 1 338 ? -16.942 -13.378 16.383 1.00 95.50 338 GLY A C 1
ATOM 2492 O O . GLY A 1 338 ? -15.808 -13.244 15.938 1.00 95.50 338 GLY A O 1
ATOM 2493 N N . TRP A 1 339 ? -17.461 -12.556 17.300 1.00 97.62 339 TRP A N 1
ATOM 2494 C CA . TRP A 1 339 ? -16.663 -11.586 18.052 1.00 97.62 339 TRP A CA 1
ATOM 2495 C C . TRP A 1 339 ? -16.123 -12.238 19.322 1.00 97.62 339 TRP A C 1
ATOM 2497 O O . TRP A 1 339 ? -16.696 -13.214 19.805 1.00 97.62 339 TRP A O 1
ATOM 2507 N N . ASN A 1 340 ? -15.064 -11.656 19.875 1.00 97.19 340 ASN A N 1
ATOM 2508 C CA . ASN A 1 340 ? -14.468 -12.070 21.134 1.00 97.19 340 ASN A CA 1
ATOM 2509 C C . ASN A 1 340 ? -14.750 -11.043 22.227 1.00 97.19 340 ASN A C 1
ATOM 2511 O O . ASN A 1 340 ? -14.808 -9.839 21.963 1.00 97.19 340 ASN A O 1
ATOM 2515 N N . LEU A 1 341 ? -14.890 -11.512 23.463 1.00 97.31 341 LEU A N 1
ATOM 2516 C CA . LEU A 1 341 ? -14.854 -10.678 24.655 1.00 97.31 341 LEU A CA 1
ATOM 2517 C C . LEU A 1 341 ? -13.432 -10.134 24.827 1.00 97.31 341 LEU A C 1
ATOM 2519 O O . LEU A 1 341 ? -12.481 -10.903 24.933 1.00 97.31 341 LEU A O 1
ATOM 2523 N N . VAL A 1 342 ? -13.278 -8.813 24.855 1.00 97.00 342 VAL A N 1
ATOM 2524 C CA . VAL A 1 342 ? -11.963 -8.152 24.936 1.00 97.00 342 VAL A CA 1
ATOM 2525 C C . VAL A 1 342 ? -11.759 -7.362 26.221 1.00 97.00 342 VAL A C 1
ATOM 2527 O O . VAL A 1 342 ? -10.618 -7.167 26.637 1.00 97.00 342 VAL A O 1
ATOM 2530 N N . GLU A 1 343 ? -12.842 -6.963 26.885 1.00 96.69 343 GLU A N 1
ATOM 2531 C CA . GLU A 1 343 ? -12.789 -6.280 28.174 1.00 96.69 343 GLU A CA 1
ATOM 2532 C C . GLU A 1 343 ? -14.022 -6.623 29.013 1.00 96.69 343 GLU A C 1
ATOM 2534 O O . GLU A 1 343 ? -15.115 -6.854 28.486 1.00 96.69 343 GLU A O 1
ATOM 2539 N N . VAL A 1 344 ? -13.828 -6.668 30.330 1.00 97.19 344 VAL A N 1
ATOM 2540 C CA . VAL A 1 344 ? -14.898 -6.805 31.315 1.00 97.19 344 VAL A CA 1
ATOM 2541 C C . VAL A 1 344 ? -14.685 -5.815 32.447 1.00 97.19 344 VAL A C 1
ATOM 2543 O O . VAL A 1 344 ? -13.555 -5.572 32.871 1.00 97.19 344 VAL A O 1
ATOM 2546 N N . ALA A 1 345 ? -15.779 -5.265 32.953 1.00 97.00 345 ALA A N 1
ATOM 2547 C CA . ALA A 1 345 ? -15.771 -4.415 34.130 1.00 97.00 345 ALA A CA 1
ATOM 2548 C C . ALA A 1 345 ? -17.073 -4.587 34.910 1.00 97.00 345 ALA A C 1
ATOM 2550 O O . ALA A 1 345 ? -18.090 -5.034 34.380 1.00 97.00 345 ALA A O 1
ATOM 2551 N N . MET A 1 346 ? -17.061 -4.223 36.188 1.00 96.31 346 MET A N 1
ATOM 2552 C CA . MET A 1 346 ? -18.290 -4.159 36.971 1.00 96.31 346 MET A CA 1
ATOM 2553 C C . MET A 1 346 ? -18.234 -3.044 38.004 1.00 96.31 346 MET A C 1
ATOM 2555 O O . MET A 1 346 ? -17.160 -2.646 38.457 1.00 96.31 346 MET A O 1
ATOM 2559 N N . MET A 1 347 ? -19.411 -2.570 38.399 1.00 97.06 347 MET A N 1
ATOM 2560 C CA . MET A 1 347 ? -19.581 -1.603 39.474 1.00 97.06 347 MET A CA 1
ATOM 2561 C C . MET A 1 347 ? -20.748 -1.965 40.390 1.00 97.06 347 MET A C 1
ATOM 2563 O O . MET A 1 347 ? -21.671 -2.688 40.012 1.00 97.06 347 MET A O 1
ATOM 2567 N N . VAL A 1 348 ? -20.716 -1.406 41.595 1.00 97.44 348 VAL A N 1
ATOM 2568 C CA . VAL A 1 348 ? -21.795 -1.430 42.578 1.00 97.44 348 VAL A CA 1
ATOM 2569 C C . VAL A 1 348 ? -22.131 -0.011 43.027 1.00 97.44 348 VAL A C 1
ATOM 2571 O O . VAL A 1 348 ? -21.249 0.798 43.310 1.00 97.44 348 VAL A O 1
ATOM 2574 N N . GLN A 1 349 ? -23.421 0.291 43.155 1.00 97.25 349 GLN A N 1
ATOM 2575 C CA . GLN A 1 349 ? -23.899 1.593 43.625 1.00 97.25 349 GLN A CA 1
ATOM 2576 C C . GLN A 1 349 ? -23.492 1.879 45.080 1.00 97.25 349 GLN A C 1
ATOM 2578 O O . GLN A 1 349 ? -23.210 3.018 45.453 1.00 97.25 349 GLN A O 1
ATOM 2583 N N . THR A 1 350 ? -23.507 0.850 45.931 1.00 97.62 350 THR A N 1
ATOM 2584 C CA . THR A 1 350 ? -23.058 0.934 47.327 1.00 97.62 350 THR A CA 1
ATOM 2585 C C . THR A 1 350 ? -22.068 -0.180 47.604 1.00 97.62 350 THR A C 1
ATOM 2587 O O . THR A 1 350 ? -22.390 -1.353 47.413 1.00 97.62 350 THR A O 1
ATOM 2590 N N . SER A 1 351 ? -20.888 0.182 48.103 1.00 97.06 351 SER A N 1
ATOM 2591 C CA . SER A 1 351 ? -19.844 -0.784 48.416 1.00 97.06 351 SER A CA 1
ATOM 2592 C C . SER A 1 351 ? -20.236 -1.710 49.568 1.00 97.06 351 SER A C 1
ATOM 2594 O O . SER A 1 351 ? -20.902 -1.322 50.534 1.00 97.06 351 SER A O 1
ATOM 2596 N N . GLY A 1 352 ? -19.816 -2.967 49.454 1.00 96.62 352 GLY A N 1
ATOM 2597 C CA . GLY A 1 352 ? -19.947 -3.946 50.523 1.00 96.62 352 GLY A CA 1
ATOM 2598 C C . GLY A 1 352 ? -18.849 -3.792 51.575 1.00 96.62 352 GLY A C 1
ATOM 2599 O O . GLY A 1 352 ? -17.842 -3.107 51.370 1.00 96.62 352 GLY A O 1
ATOM 2600 N N . THR A 1 353 ? -19.018 -4.462 52.718 1.00 96.12 353 THR A N 1
ATOM 2601 C CA . THR A 1 353 ? -17.994 -4.484 53.777 1.00 96.12 353 THR A CA 1
ATOM 2602 C C . THR A 1 353 ? -17.593 -5.897 54.190 1.00 96.12 353 THR A C 1
ATOM 2604 O O . THR A 1 353 ? -18.440 -6.772 54.381 1.00 96.12 353 THR A O 1
ATOM 2607 N N . THR A 1 354 ? -16.281 -6.078 54.370 1.00 95.88 354 THR A N 1
ATOM 2608 C CA . THR A 1 354 ? -15.569 -7.306 54.751 1.00 95.88 354 THR A CA 1
ATOM 2609 C C . THR A 1 354 ? -15.792 -8.479 53.792 1.00 95.88 354 THR A C 1
ATOM 2611 O O . THR A 1 354 ? -16.892 -9.014 53.679 1.00 95.88 354 THR A O 1
ATOM 2614 N N . GLY A 1 355 ? -14.708 -8.937 53.165 1.00 94.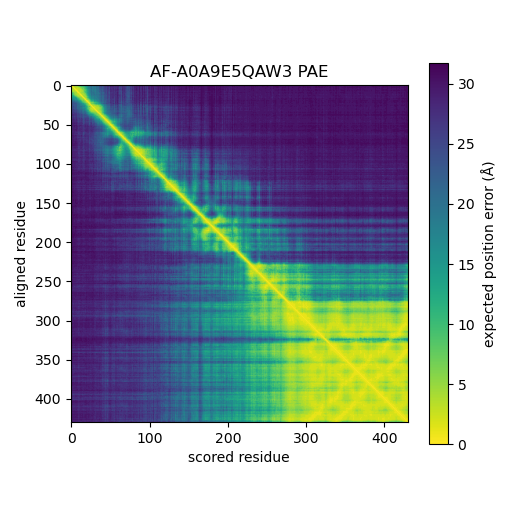94 355 GLY A N 1
ATOM 2615 C CA . GLY A 1 355 ? -14.748 -9.927 52.087 1.00 94.94 355 GLY A CA 1
ATOM 2616 C C . GLY A 1 355 ? -14.789 -9.257 50.715 1.00 94.94 355 GLY A C 1
ATOM 2617 O O . GLY A 1 355 ? -14.625 -8.040 50.620 1.00 94.94 355 GLY A O 1
ATOM 2618 N N . ASN A 1 356 ? -15.013 -10.064 49.682 1.00 96.06 356 ASN A N 1
ATOM 2619 C CA . ASN A 1 356 ? -14.982 -9.649 48.283 1.00 96.06 356 ASN A CA 1
ATOM 2620 C C . ASN A 1 356 ? -16.289 -10.042 47.584 1.00 96.06 356 ASN A C 1
ATOM 2622 O O . ASN A 1 356 ? -16.894 -11.064 47.926 1.00 96.06 356 ASN A O 1
A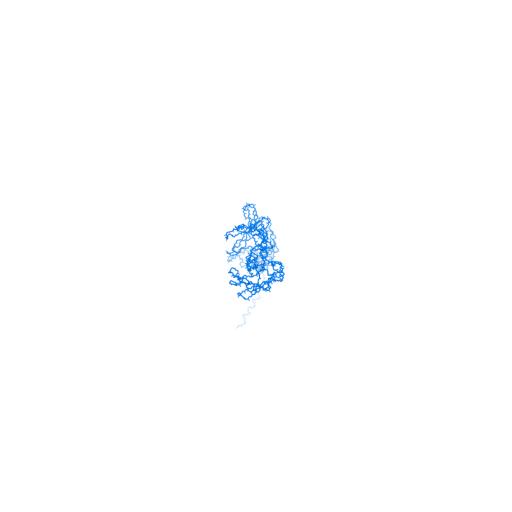TOM 2626 N N . LEU A 1 357 ? -16.704 -9.231 46.616 1.00 97.25 357 LEU A N 1
ATOM 2627 C CA . LEU A 1 357 ? -17.705 -9.615 45.628 1.00 97.25 357 LEU A CA 1
ATOM 2628 C C . LEU A 1 357 ? -16.968 -10.199 44.425 1.00 97.25 357 LEU A C 1
ATOM 2630 O O . LEU A 1 357 ? -16.223 -9.463 43.784 1.00 97.25 357 LEU A O 1
ATOM 2634 N N . ASP A 1 358 ? -17.162 -11.489 44.159 1.00 97.38 358 ASP A N 1
ATOM 2635 C CA . ASP A 1 358 ? -16.547 -12.195 43.031 1.00 97.38 358 ASP A CA 1
ATOM 2636 C C . ASP A 1 358 ? -17.626 -12.563 42.011 1.00 97.38 358 ASP A C 1
ATOM 2638 O O . ASP A 1 358 ? -18.648 -13.153 42.375 1.00 97.38 358 ASP A O 1
ATOM 2642 N N . VAL A 1 359 ? -17.401 -12.190 40.749 1.00 96.75 359 VAL A N 1
ATOM 2643 C CA . VAL A 1 359 ? -18.349 -12.374 39.643 1.00 96.75 359 VAL A CA 1
ATOM 2644 C C . VAL A 1 359 ? -17.673 -13.048 38.454 1.00 96.75 359 VAL A C 1
ATOM 2646 O O . VAL A 1 359 ? -16.610 -12.621 37.997 1.00 96.75 359 VAL A O 1
ATOM 2649 N N . MET A 1 360 ? -18.324 -14.079 37.930 1.00 96.00 360 MET A N 1
ATOM 2650 C CA . MET A 1 360 ? -17.935 -14.814 36.734 1.00 96.00 360 MET A CA 1
ATOM 2651 C C . MET A 1 360 ? -18.920 -14.563 35.593 1.00 96.00 360 MET A C 1
ATOM 2653 O O . MET A 1 360 ? -20.091 -14.235 35.804 1.00 96.00 360 MET A O 1
ATOM 2657 N N . ILE A 1 361 ? -18.420 -14.718 34.367 1.00 96.00 361 ILE A N 1
ATOM 2658 C CA . ILE A 1 361 ? -19.207 -14.626 33.137 1.00 96.00 361 ILE A CA 1
ATOM 2659 C C . ILE A 1 361 ? -19.241 -16.009 32.509 1.00 96.00 361 ILE A C 1
ATOM 2661 O O . ILE A 1 361 ? -18.198 -16.539 32.119 1.00 96.00 361 ILE A O 1
ATOM 2665 N N . TYR A 1 362 ? -20.438 -16.571 32.404 1.00 96.06 362 TYR A N 1
ATOM 2666 C CA . TYR A 1 362 ? -20.641 -17.928 31.921 1.00 96.06 362 TYR A CA 1
ATOM 2667 C C . TYR A 1 362 ? -21.416 -17.923 30.609 1.00 96.06 362 TYR A C 1
ATOM 2669 O O . TYR A 1 362 ? -22.516 -17.367 30.522 1.00 96.06 362 TYR A O 1
ATOM 2677 N N . ASN A 1 363 ? -20.869 -18.575 29.586 1.00 96.50 363 ASN A N 1
ATOM 2678 C CA . ASN A 1 363 ? -21.611 -18.871 28.370 1.00 96.50 363 ASN A CA 1
ATOM 2679 C C . ASN A 1 363 ? -22.405 -20.164 28.599 1.00 96.50 363 ASN A C 1
ATOM 2681 O O . ASN A 1 363 ? -21.863 -21.272 28.589 1.00 96.50 363 ASN A O 1
ATOM 2685 N N . VAL A 1 364 ? -23.714 -20.017 28.810 1.00 95.38 364 VAL A N 1
ATOM 2686 C CA . VAL A 1 364 ? -24.627 -21.134 29.090 1.00 95.38 364 VAL A CA 1
ATOM 2687 C C . VAL A 1 364 ? -24.748 -22.063 27.886 1.00 95.38 364 VAL A C 1
ATOM 2689 O O . VAL A 1 364 ? -24.890 -23.273 28.062 1.00 95.38 364 VAL A O 1
ATOM 2692 N N . SER A 1 365 ? -24.703 -21.508 26.674 1.00 96.06 365 SER A N 1
ATOM 2693 C CA . SER A 1 365 ? -24.846 -22.285 25.442 1.00 96.06 365 SER A CA 1
ATOM 2694 C C . SER A 1 365 ? -23.670 -23.233 25.242 1.00 96.06 365 SER A C 1
ATOM 2696 O O . SER A 1 365 ? -23.883 -24.412 24.952 1.00 96.06 365 SER A O 1
ATOM 2698 N N . ASP A 1 366 ? -22.457 -22.748 25.497 1.00 96.06 366 ASP A N 1
ATOM 2699 C CA . ASP A 1 366 ? -21.226 -23.519 25.294 1.00 96.06 366 ASP A CA 1
ATOM 2700 C C . ASP A 1 366 ? -20.744 -24.238 26.558 1.00 96.06 366 ASP A C 1
ATOM 2702 O O . ASP A 1 366 ? -19.852 -25.083 26.509 1.00 96.06 366 ASP A O 1
ATOM 2706 N N . SER A 1 367 ? -21.404 -23.978 27.688 1.00 96.19 367 SER A N 1
ATOM 2707 C CA . SER A 1 367 ? -21.116 -24.568 28.994 1.00 96.19 367 SER A CA 1
ATOM 2708 C C . SER A 1 367 ? -19.694 -24.286 29.501 1.00 96.19 367 SER A C 1
ATOM 2710 O O . SER A 1 367 ? -19.062 -25.152 30.115 1.00 96.19 367 SER A O 1
ATOM 2712 N N . VAL A 1 368 ? -19.197 -23.073 29.258 1.00 96.69 368 VAL A N 1
ATOM 2713 C CA . VAL A 1 368 ? -17.832 -22.636 29.585 1.00 96.69 368 VAL A CA 1
ATOM 2714 C C . VAL A 1 368 ? -17.822 -21.266 30.259 1.00 96.69 368 VAL A C 1
ATOM 2716 O O . VAL A 1 368 ? -18.651 -20.404 29.967 1.00 96.69 368 VAL A O 1
ATOM 2719 N N . ASP A 1 369 ? -16.848 -21.060 31.144 1.00 96.50 369 ASP A N 1
ATOM 2720 C CA . ASP A 1 369 ? -16.534 -19.744 31.694 1.00 96.50 369 ASP A CA 1
ATOM 2721 C C . ASP A 1 369 ? -15.743 -18.914 30.677 1.00 96.50 369 ASP A C 1
ATOM 2723 O O . ASP A 1 369 ? -14.686 -19.340 30.195 1.00 96.50 369 ASP A O 1
ATOM 2727 N N . MET A 1 370 ? -16.216 -17.695 30.413 1.00 97.00 370 MET A N 1
ATOM 2728 C CA . MET A 1 370 ? -15.524 -16.723 29.558 1.00 97.00 370 MET A CA 1
ATOM 2729 C C . MET A 1 370 ? -14.368 -16.030 30.288 1.00 97.00 370 MET A C 1
ATOM 2731 O O . MET A 1 370 ? -13.528 -15.380 29.668 1.00 97.00 370 MET A O 1
ATOM 2735 N N . LEU A 1 371 ? -14.302 -16.170 31.614 1.00 97.94 371 LEU A N 1
ATOM 2736 C CA . LEU A 1 371 ? -13.197 -15.699 32.440 1.00 97.94 371 LEU A CA 1
ATOM 2737 C C . LEU A 1 371 ? -12.403 -16.887 32.993 1.00 97.94 371 LEU A C 1
ATOM 2739 O O . LEU A 1 371 ? -12.945 -17.929 33.334 1.00 97.94 371 LEU A O 1
ATOM 2743 N N . SER A 1 372 ? -11.091 -16.725 33.104 1.00 97.25 372 SER A N 1
ATOM 2744 C CA . SER A 1 372 ? -10.193 -17.655 33.801 1.00 97.25 372 SER A CA 1
ATOM 2745 C C . SER A 1 372 ? -9.997 -17.278 35.273 1.00 97.25 372 SER A C 1
ATOM 2747 O O . SER A 1 372 ? -9.588 -18.112 36.081 1.00 97.25 372 SER A O 1
ATOM 2749 N N . THR A 1 373 ? -10.300 -16.026 35.629 1.00 97.06 373 THR A N 1
ATOM 2750 C CA . THR A 1 373 ? -10.394 -15.541 37.010 1.00 97.06 373 THR A CA 1
ATOM 2751 C C . THR A 1 373 ? -11.586 -14.597 37.137 1.00 97.06 373 THR A C 1
ATOM 2753 O O . THR A 1 373 ? -11.826 -13.796 36.234 1.00 97.06 373 THR A O 1
ATOM 2756 N N . ALA A 1 374 ? -12.310 -14.675 38.255 1.00 97.12 374 ALA A N 1
ATOM 2757 C CA . ALA A 1 374 ? -13.463 -13.816 38.520 1.00 97.12 374 ALA A CA 1
ATOM 2758 C C . ALA A 1 374 ? -13.074 -12.337 38.568 1.00 97.12 374 ALA A C 1
ATOM 2760 O O . ALA A 1 374 ? -11.981 -11.999 39.038 1.00 97.12 374 ALA A O 1
ATOM 2761 N N . MET A 1 375 ? -13.991 -11.475 38.132 1.00 97.31 375 MET A N 1
ATOM 2762 C CA . MET A 1 375 ? -13.939 -10.052 38.450 1.00 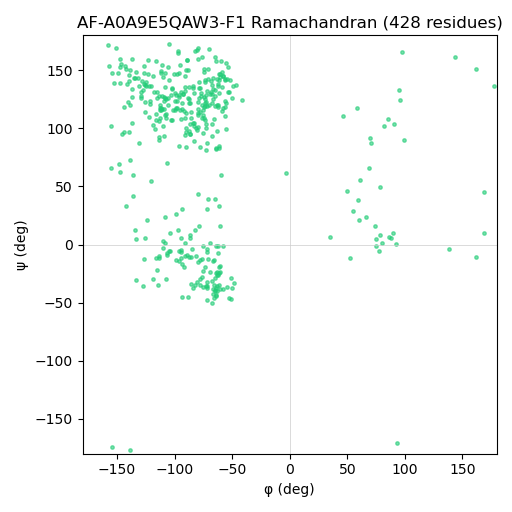97.31 375 MET A CA 1
ATOM 2763 C C . MET A 1 375 ? -14.178 -9.878 39.943 1.00 97.31 375 MET A C 1
ATOM 2765 O O . MET A 1 375 ? -15.079 -10.511 40.496 1.00 97.31 375 MET A O 1
ATOM 2769 N N . ARG A 1 376 ? -13.402 -9.009 40.590 1.00 97.50 376 ARG A N 1
ATOM 2770 C CA . ARG A 1 376 ? -13.503 -8.754 42.024 1.00 97.50 376 ARG A CA 1
ATOM 2771 C C . ARG A 1 376 ? -13.786 -7.287 42.322 1.00 97.50 376 ARG A C 1
ATOM 2773 O O . ARG A 1 376 ? -13.154 -6.407 41.758 1.00 97.50 376 ARG A O 1
ATOM 2780 N N . ILE A 1 377 ? -14.702 -7.042 43.257 1.00 97.19 377 ILE A N 1
ATOM 2781 C CA . ILE A 1 377 ? -14.791 -5.771 43.983 1.00 97.19 377 ILE A CA 1
ATOM 2782 C C . ILE A 1 377 ? -14.399 -6.027 45.437 1.00 97.19 377 ILE A C 1
ATOM 2784 O O . ILE A 1 377 ? -15.060 -6.771 46.178 1.00 97.19 377 ILE A O 1
ATOM 2788 N N . GLU A 1 378 ? -13.299 -5.409 45.844 1.00 96.50 378 GLU A N 1
ATOM 2789 C CA . GLU A 1 378 ? -12.754 -5.466 47.188 1.00 96.50 378 GLU A CA 1
ATOM 2790 C C . GLU A 1 378 ? -13.630 -4.708 48.203 1.00 96.50 378 GLU A C 1
ATOM 2792 O O . GLU A 1 378 ? -14.582 -3.988 47.885 1.00 96.50 378 GLU A O 1
ATOM 2797 N N . THR A 1 379 ? -13.348 -4.898 49.494 1.00 95.31 379 THR A N 1
ATOM 2798 C CA . THR A 1 379 ? -14.125 -4.243 50.551 1.00 95.31 379 THR A CA 1
ATOM 2799 C C . THR A 1 379 ? -14.035 -2.718 50.459 1.00 95.31 379 THR A C 1
ATOM 2801 O O . THR A 1 379 ? -12.951 -2.143 50.458 1.00 95.31 379 THR A O 1
ATOM 2804 N N . GLY A 1 380 ? -15.187 -2.048 50.505 1.00 94.69 380 GLY A N 1
ATOM 2805 C CA . GLY A 1 380 ? -15.258 -0.587 50.468 1.00 94.69 380 GLY A CA 1
ATOM 2806 C C . GLY A 1 380 ? -15.068 0.042 49.083 1.00 94.69 380 GLY A C 1
ATOM 2807 O O . GLY A 1 380 ? -15.277 1.250 48.977 1.00 94.69 380 GLY A O 1
ATOM 2808 N N . GLU A 1 381 ? -14.752 -0.738 48.048 1.00 96.62 381 GLU A N 1
ATOM 2809 C CA . GLU A 1 381 ? -14.643 -0.272 46.661 1.00 96.62 381 GLU A CA 1
ATOM 2810 C C . GLU A 1 381 ? -15.988 -0.366 45.927 1.00 96.62 381 GLU A C 1
ATOM 2812 O O . GLU A 1 381 ? -16.900 -1.086 46.348 1.00 96.62 381 GLU A O 1
ATOM 2817 N N . THR A 1 382 ? -16.133 0.412 44.855 1.00 96.44 382 THR A N 1
ATOM 2818 C CA . THR A 1 382 ? -17.376 0.515 44.072 1.00 96.44 382 THR A CA 1
ATOM 2819 C C . THR A 1 382 ? -17.255 -0.022 42.658 1.00 96.44 382 THR A C 1
ATOM 2821 O O . THR A 1 382 ? -18.278 -0.182 42.008 1.00 96.44 382 THR A O 1
ATOM 2824 N N . ASP A 1 383 ? -16.055 -0.300 42.164 1.00 96.69 383 ASP A N 1
ATOM 2825 C CA . ASP A 1 383 ? -15.828 -0.744 40.791 1.00 96.69 383 ASP A CA 1
ATOM 2826 C C . ASP A 1 383 ? -14.492 -1.481 40.660 1.00 96.69 383 ASP A C 1
ATOM 2828 O O . ASP A 1 383 ? -13.700 -1.530 41.602 1.00 96.69 383 ASP A O 1
ATOM 2832 N N . THR A 1 384 ? -14.257 -2.074 39.491 1.00 96.44 384 THR A N 1
ATOM 2833 C CA . THR A 1 384 ? -13.067 -2.882 39.201 1.00 96.44 384 THR A CA 1
ATOM 2834 C C . THR A 1 384 ? -11.843 -2.086 38.745 1.00 96.44 384 THR A C 1
ATOM 2836 O O . THR A 1 384 ? -10.785 -2.689 38.566 1.00 96.44 384 THR A O 1
ATOM 2839 N N . SER A 1 385 ? -11.922 -0.761 38.562 1.00 94.25 385 SER A N 1
ATOM 2840 C CA . SER A 1 385 ? -10.829 0.029 37.959 1.00 94.25 385 SER A CA 1
ATOM 2841 C C . SER A 1 385 ? -9.539 0.026 38.786 1.00 94.25 385 SER A C 1
ATOM 2843 O O . SER A 1 385 ? -8.444 0.168 38.237 1.00 94.25 385 SER A O 1
ATOM 2845 N N . THR A 1 386 ? -9.655 -0.165 40.102 1.00 93.56 386 THR A N 1
ATOM 2846 C CA . THR A 1 386 ? -8.525 -0.299 41.032 1.00 93.56 386 THR A CA 1
ATOM 2847 C C . THR A 1 386 ? -8.356 -1.709 41.589 1.00 93.56 386 THR A C 1
ATOM 2849 O O . THR A 1 386 ? -7.463 -1.920 42.413 1.00 93.56 386 THR A O 1
ATOM 2852 N N . SER A 1 387 ? -9.174 -2.667 41.144 1.00 94.25 387 SER A N 1
ATOM 2853 C CA . SER A 1 387 ? -9.149 -4.029 41.672 1.00 94.25 387 SER A CA 1
ATOM 2854 C C . SER A 1 387 ? -7.810 -4.708 41.391 1.00 94.25 387 SER A C 1
ATOM 2856 O O . SER A 1 387 ? -7.224 -4.576 40.314 1.00 94.25 387 SER A O 1
ATOM 2858 N N . ALA A 1 388 ? -7.334 -5.504 42.350 1.00 91.94 388 ALA A N 1
ATOM 2859 C CA . ALA A 1 388 ? -6.159 -6.346 42.142 1.00 91.94 388 ALA A CA 1
ATOM 2860 C C . ALA A 1 388 ? -6.477 -7.593 41.293 1.00 91.94 388 ALA A C 1
ATOM 2862 O O . ALA A 1 388 ? -5.558 -8.286 40.850 1.00 91.94 388 ALA A O 1
ATOM 2863 N N . GLN A 1 389 ? -7.763 -7.890 41.081 1.00 94.88 389 GLN A N 1
ATOM 2864 C CA . GLN A 1 389 ? -8.250 -8.997 40.266 1.00 94.88 389 GLN A CA 1
ATOM 2865 C C . GLN A 1 389 ? -9.457 -8.528 39.425 1.00 94.88 389 GLN A C 1
ATOM 2867 O O . GLN A 1 389 ? -10.587 -8.934 39.688 1.00 94.88 389 GLN A O 1
ATOM 2872 N N . PRO A 1 390 ? -9.238 -7.701 38.383 1.00 91.44 390 PRO A N 1
ATOM 2873 C CA . PRO A 1 390 ? -10.316 -7.130 37.568 1.00 91.44 390 PRO A CA 1
ATOM 2874 C C . PRO A 1 390 ? -11.047 -8.158 36.688 1.00 91.44 390 PRO A C 1
ATOM 2876 O O . PRO A 1 390 ? -11.955 -7.788 35.959 1.00 91.44 390 PRO A O 1
ATOM 2879 N N . GLY A 1 391 ? -10.672 -9.439 36.762 1.00 94.62 391 GLY A N 1
ATOM 2880 C CA . GLY A 1 391 ? -11.119 -10.511 35.877 1.00 94.62 391 GLY A CA 1
ATOM 2881 C C . GLY A 1 391 ? -10.138 -10.727 34.728 1.00 94.62 391 GLY A C 1
ATOM 2882 O O . GLY A 1 391 ? -9.654 -9.786 34.106 1.00 94.62 391 GLY A O 1
ATOM 2883 N N . THR A 1 392 ? -9.777 -11.980 34.464 1.00 97.19 392 THR A N 1
ATOM 2884 C CA . THR A 1 392 ? -8.902 -12.339 33.335 1.00 97.19 392 THR A CA 1
ATOM 2885 C C . THR A 1 392 ? -9.714 -13.094 32.306 1.00 97.19 392 THR A C 1
ATOM 2887 O O . THR A 1 392 ? -10.174 -14.195 32.596 1.00 97.19 392 THR A O 1
ATOM 2890 N N . ILE A 1 393 ? -9.854 -12.540 31.105 1.00 98.06 393 ILE A N 1
ATOM 2891 C CA . ILE A 1 393 ? -10.587 -13.181 30.010 1.00 98.06 393 ILE A CA 1
ATOM 2892 C C . ILE A 1 393 ? -9.907 -14.494 29.624 1.00 98.06 393 ILE A C 1
ATOM 2894 O O . ILE A 1 393 ? -8.680 -14.593 29.542 1.00 98.06 393 ILE A O 1
ATOM 2898 N N . ASN A 1 394 ? -10.718 -15.524 29.424 1.00 97.69 394 ASN A N 1
ATOM 2899 C CA . ASN A 1 394 ? -10.266 -16.811 28.944 1.00 97.69 394 ASN A CA 1
ATOM 2900 C C . ASN A 1 394 ? -10.246 -16.806 27.414 1.00 97.69 394 ASN A C 1
ATOM 2902 O O . ASN A 1 394 ? -11.243 -17.115 26.782 1.00 97.69 394 ASN A O 1
ATOM 2906 N N . THR A 1 395 ? -9.089 -16.518 26.825 1.00 96.69 395 THR A N 1
ATOM 2907 C CA . THR A 1 395 ? -8.887 -16.421 25.362 1.00 96.69 395 THR A CA 1
ATOM 2908 C C . THR A 1 395 ? -9.111 -17.722 24.582 1.00 96.69 395 THR A C 1
ATOM 2910 O O . THR A 1 395 ? -8.902 -17.765 23.375 1.00 96.69 395 THR A O 1
ATOM 2913 N N . SER A 1 396 ? -9.443 -18.825 25.261 1.00 96.94 396 SER A N 1
ATOM 2914 C CA . SER A 1 396 ? -9.873 -20.067 24.607 1.00 96.94 396 SER A CA 1
ATOM 2915 C C . SER A 1 396 ? -11.392 -20.182 24.471 1.00 96.94 396 SER A C 1
ATOM 2917 O O . SER A 1 396 ? -11.837 -21.045 23.721 1.00 96.94 396 SER A O 1
ATOM 2919 N N . PHE A 1 397 ? -12.151 -19.377 25.223 1.00 96.75 397 PHE A N 1
ATOM 2920 C CA . PHE A 1 397 ? -13.616 -19.403 25.327 1.00 96.75 397 PHE A CA 1
ATOM 2921 C C . PHE A 1 397 ? -14.189 -17.975 25.425 1.00 96.75 397 PHE A C 1
ATOM 2923 O O . PHE A 1 397 ? -15.155 -17.724 26.149 1.00 96.75 397 PHE A O 1
ATOM 2930 N N . ASP A 1 398 ? -13.535 -17.016 24.772 1.00 97.25 398 ASP A N 1
ATOM 2931 C CA . ASP A 1 398 ? -13.947 -15.615 24.700 1.00 97.25 398 ASP A CA 1
ATOM 2932 C C . ASP A 1 398 ? -14.836 -15.332 23.484 1.00 97.25 398 ASP A C 1
ATOM 2934 O O . ASP A 1 398 ? -15.421 -14.252 23.404 1.00 97.25 398 ASP A O 1
ATOM 2938 N N . ASP A 1 399 ? -14.959 -16.280 22.557 1.00 96.56 399 ASP A N 1
ATOM 2939 C CA . ASP A 1 399 ? -15.771 -16.168 21.358 1.00 96.56 399 ASP A CA 1
ATOM 2940 C C . ASP A 1 399 ? -17.271 -16.297 21.647 1.00 96.56 399 ASP A C 1
ATOM 2942 O O . ASP A 1 399 ? -17.710 -16.979 22.575 1.00 96.56 399 ASP A O 1
ATOM 2946 N N . VAL A 1 400 ? -18.077 -15.607 20.836 1.00 96.62 400 VAL A N 1
ATOM 2947 C CA . VAL A 1 400 ? -19.539 -15.671 20.917 1.00 96.62 400 VAL A CA 1
ATOM 2948 C C . VAL A 1 400 ? -20.192 -15.898 19.560 1.00 96.62 400 VAL A C 1
ATOM 2950 O O . VAL A 1 400 ? -19.804 -15.332 18.536 1.00 96.62 400 VAL A O 1
ATOM 2953 N N . ALA A 1 401 ? -21.264 -16.680 19.543 1.00 97.38 401 ALA A N 1
ATOM 2954 C CA . ALA A 1 401 ? -22.083 -16.962 18.378 1.00 97.38 401 ALA A CA 1
ATOM 2955 C C . ALA A 1 401 ? -23.515 -16.429 18.535 1.00 97.38 401 ALA A C 1
ATOM 2957 O O . ALA A 1 401 ? -24.043 -16.192 19.621 1.00 97.38 401 ALA A O 1
ATOM 2958 N N . THR A 1 402 ? -24.186 -16.220 17.398 1.00 97.56 402 THR A N 1
ATOM 2959 C CA . THR A 1 402 ? -25.574 -15.741 17.386 1.00 97.56 402 THR A CA 1
ATOM 2960 C C . THR A 1 402 ? -26.479 -16.657 18.205 1.00 97.56 402 THR A C 1
ATOM 2962 O O . THR A 1 402 ? -26.716 -17.804 17.832 1.00 97.56 402 THR A O 1
ATOM 2965 N N . GLY A 1 403 ? -27.130 -16.089 19.219 1.00 95.88 403 GLY A N 1
ATOM 2966 C CA . GLY A 1 403 ? -28.078 -16.810 20.057 1.00 95.88 403 GLY A CA 1
ATOM 2967 C C . GLY A 1 403 ? -27.483 -17.440 21.305 1.00 95.88 403 GLY A C 1
ATOM 2968 O O . GLY A 1 403 ? -28.267 -18.002 22.068 1.00 95.88 403 GLY A O 1
ATOM 2969 N N . ASP A 1 404 ? -26.182 -17.287 21.551 1.00 97.19 404 ASP A N 1
ATOM 2970 C CA . ASP A 1 404 ? -25.605 -17.677 22.832 1.00 97.19 404 ASP A CA 1
ATOM 2971 C C . ASP A 1 404 ? -26.241 -16.903 23.979 1.00 97.19 404 ASP A C 1
ATOM 2973 O O . ASP A 1 404 ? -26.670 -15.754 23.818 1.00 97.19 404 ASP A O 1
ATOM 2977 N N . HIS A 1 405 ? -26.357 -17.562 25.127 1.00 94.44 405 HIS A N 1
ATOM 2978 C CA . HIS A 1 405 ? -26.878 -16.970 26.349 1.00 94.44 405 HIS A CA 1
ATOM 2979 C C . HIS A 1 405 ? -25.736 -16.769 27.336 1.00 94.44 405 HIS A C 1
ATOM 2981 O O . HIS A 1 405 ? -25.197 -17.732 27.879 1.00 94.44 405 HIS A O 1
ATOM 2987 N N . ILE A 1 406 ? -25.406 -15.507 27.584 1.00 95.81 406 ILE A N 1
ATOM 2988 C CA . ILE A 1 406 ? -24.402 -15.108 28.561 1.00 95.81 406 ILE A CA 1
ATOM 2989 C C . ILE A 1 406 ? -25.095 -14.840 29.893 1.00 95.81 406 ILE A C 1
ATOM 2991 O O . ILE A 1 406 ? -26.099 -14.120 29.955 1.00 95.81 406 ILE A O 1
ATOM 2995 N N . ARG A 1 407 ? -24.566 -15.452 30.948 1.00 94.62 407 ARG A N 1
ATOM 2996 C CA . ARG A 1 407 ? -25.078 -15.405 32.315 1.00 94.62 407 ARG A CA 1
ATOM 2997 C C . ARG A 1 407 ? -24.034 -14.792 33.237 1.00 94.62 407 ARG A C 1
ATOM 2999 O O . ARG A 1 407 ? -22.836 -15.009 33.062 1.00 94.62 407 ARG A O 1
ATOM 3006 N N . ILE A 1 408 ? -24.518 -14.041 34.219 1.00 95.56 408 ILE A N 1
ATOM 3007 C CA . ILE A 1 408 ? -23.696 -13.467 35.2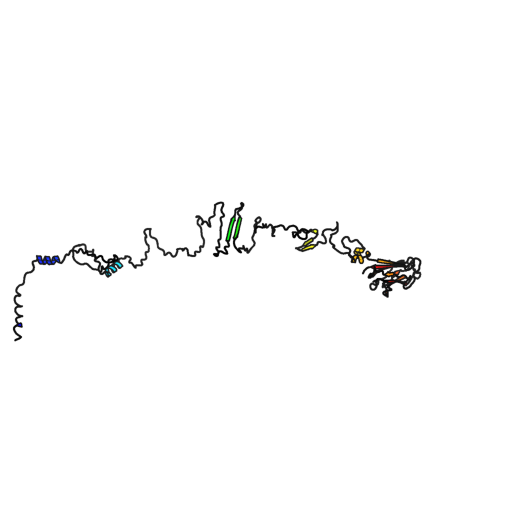80 1.00 95.56 408 ILE A CA 1
ATOM 3008 C C . ILE A 1 408 ? -23.828 -14.337 36.527 1.00 95.56 408 ILE A C 1
ATOM 3010 O O . ILE A 1 408 ? -24.937 -14.534 37.034 1.00 95.56 408 ILE A O 1
ATOM 3014 N N . ASP A 1 409 ? -22.699 -14.825 37.027 1.00 95.19 409 ASP A N 1
ATOM 3015 C CA . ASP A 1 409 ? -22.631 -15.704 38.191 1.00 95.19 409 ASP A CA 1
ATOM 3016 C C . ASP A 1 409 ? -21.925 -14.986 39.336 1.00 95.19 409 ASP A C 1
ATOM 3018 O O . ASP A 1 409 ? -20.843 -14.432 39.159 1.00 95.19 409 ASP A O 1
ATOM 3022 N N . VAL A 1 410 ? -22.553 -14.957 40.513 1.00 96.00 410 VAL A N 1
ATOM 3023 C CA . VAL A 1 410 ? -21.965 -14.352 41.716 1.00 96.00 410 VAL A CA 1
ATOM 3024 C C . VAL A 1 410 ? -21.468 -15.469 42.624 1.00 96.00 410 VAL A C 1
ATOM 3026 O O . VAL A 1 410 ? -22.265 -16.140 43.289 1.00 96.00 410 VAL A O 1
ATOM 3029 N N . ASP A 1 411 ? -20.150 -15.631 42.688 1.00 95.62 411 ASP A N 1
ATOM 3030 C CA . ASP A 1 411 ? -19.485 -16.712 43.421 1.00 95.62 411 ASP A CA 1
ATOM 3031 C C . ASP A 1 411 ? -19.342 -16.401 44.912 1.00 95.62 411 ASP A C 1
ATOM 3033 O O . ASP A 1 411 ? -19.438 -17.282 45.772 1.00 95.62 411 ASP A O 1
ATOM 3037 N N . SER A 1 412 ? -19.127 -15.127 45.245 1.00 96.38 412 SER A N 1
ATOM 3038 C CA . SER A 1 412 ? -19.062 -14.670 46.630 1.00 96.38 412 SER A CA 1
ATOM 3039 C C . SER A 1 412 ? -19.583 -13.255 46.786 1.00 96.38 412 SER A C 1
ATOM 3041 O O . SER A 1 412 ? -19.484 -12.439 45.879 1.00 96.38 412 SER A O 1
ATOM 3043 N N . VAL A 1 413 ? -20.086 -12.942 47.978 1.00 96.81 413 VAL A N 1
ATOM 3044 C CA . VAL A 1 413 ? -20.506 -11.591 48.367 1.00 96.81 413 VAL A CA 1
ATOM 3045 C C . VAL A 1 413 ? -19.815 -11.184 49.661 1.00 96.81 413 VAL A C 1
ATOM 3047 O O . VAL A 1 413 ? -19.474 -12.030 50.496 1.00 96.81 413 VAL A O 1
ATOM 3050 N N . GLN A 1 414 ? -19.634 -9.879 49.864 1.00 97.19 414 GLN A N 1
ATOM 3051 C CA . GLN A 1 414 ? -19.153 -9.368 51.143 1.00 97.19 414 GLN A CA 1
ATOM 3052 C C . GLN A 1 414 ? -20.162 -9.645 52.275 1.00 97.19 414 GLN A C 1
ATOM 3054 O O . GLN A 1 414 ? -21.362 -9.800 52.050 1.00 97.19 414 GLN A O 1
ATOM 3059 N N . SER A 1 415 ? -19.685 -9.661 53.524 1.00 95.69 415 SER A N 1
ATOM 3060 C CA . SER A 1 415 ? -20.522 -9.956 54.699 1.00 95.69 415 SER A CA 1
ATOM 3061 C C . SER A 1 415 ? -21.661 -8.949 54.900 1.00 95.69 415 SER A C 1
ATOM 3063 O O . SER A 1 415 ? -22.763 -9.326 55.297 1.00 95.69 415 SER A O 1
ATOM 3065 N N . THR A 1 416 ? -21.411 -7.678 54.578 1.00 96.94 416 THR A N 1
ATOM 3066 C CA . THR A 1 416 ? -22.469 -6.738 54.210 1.00 96.94 416 THR A CA 1
ATOM 3067 C C . THR A 1 416 ? -22.429 -6.618 52.702 1.00 96.94 416 THR A C 1
ATOM 3069 O O . THR A 1 416 ? -21.494 -6.016 52.174 1.00 96.94 416 THR A O 1
ATOM 3072 N N . ALA A 1 417 ? -23.414 -7.209 52.035 1.00 97.12 417 ALA A N 1
ATOM 3073 C CA . ALA A 1 417 ? -23.473 -7.262 50.584 1.00 97.12 417 ALA A CA 1
ATOM 3074 C C . ALA A 1 417 ? -23.488 -5.858 49.968 1.00 97.12 417 ALA A C 1
ATOM 3076 O O . ALA A 1 417 ? -24.236 -4.979 50.415 1.00 97.12 417 ALA A O 1
ATOM 3077 N N . ALA A 1 418 ? -22.685 -5.679 48.921 1.00 97.38 418 ALA A N 1
ATOM 3078 C CA . ALA A 1 418 ? -22.779 -4.523 48.043 1.00 97.38 418 ALA A CA 1
ATOM 3079 C C . ALA A 1 418 ? -24.170 -4.447 47.391 1.00 97.38 418 ALA A C 1
ATOM 3081 O O . ALA A 1 418 ? -24.872 -5.462 47.303 1.00 97.38 418 ALA A O 1
ATOM 3082 N N . LYS A 1 419 ? -24.571 -3.257 46.938 1.00 97.06 419 LYS A N 1
ATOM 3083 C CA . LYS A 1 419 ? -25.883 -3.026 46.312 1.00 97.06 419 LYS A CA 1
ATOM 3084 C C . LYS A 1 419 ? -25.765 -2.438 44.919 1.00 97.06 419 LYS A C 1
ATOM 3086 O O . LYS A 1 419 ? -24.861 -1.635 44.696 1.00 97.06 419 LYS A O 1
ATOM 3091 N N . GLY A 1 420 ? -26.700 -2.793 44.039 1.00 95.69 420 GLY A N 1
ATOM 3092 C CA . GLY A 1 420 ? -26.781 -2.253 42.682 1.00 95.69 420 GLY A CA 1
ATOM 3093 C C . GLY A 1 420 ? -25.637 -2.696 41.782 1.00 95.69 420 GLY A C 1
ATOM 3094 O O . GLY A 1 420 ? -24.822 -1.860 41.414 1.00 95.69 420 GLY A O 1
ATOM 3095 N N . LEU A 1 421 ? -25.551 -3.994 41.475 1.00 96.56 421 LEU A N 1
ATOM 3096 C CA . LEU A 1 421 ? -24.512 -4.552 40.602 1.00 96.56 421 LEU A CA 1
ATOM 3097 C C . LEU A 1 421 ? -24.837 -4.291 39.134 1.00 96.56 421 LEU A C 1
ATOM 3099 O O . LEU A 1 421 ? -25.888 -4.701 38.636 1.00 96.56 421 LEU A O 1
ATOM 3103 N N . TYR A 1 422 ? -23.879 -3.697 38.441 1.00 95.94 422 TYR A N 1
ATOM 3104 C CA . TYR A 1 422 ? -23.896 -3.489 37.006 1.00 95.94 422 TYR A CA 1
ATOM 3105 C C . TYR A 1 422 ? -22.604 -4.039 36.399 1.00 95.94 422 TYR A C 1
ATOM 3107 O O . TYR A 1 422 ? -21.520 -3.804 36.930 1.00 95.94 422 TYR A O 1
ATOM 3115 N N . VAL A 1 423 ? -22.729 -4.796 35.313 1.00 95.88 423 VAL A N 1
ATOM 3116 C CA . VAL A 1 423 ? -21.624 -5.479 34.633 1.00 95.88 423 VAL A CA 1
ATOM 3117 C C . VAL A 1 423 ? -21.537 -4.995 33.194 1.00 95.88 423 VAL A C 1
ATOM 3119 O O . VAL A 1 423 ? -22.555 -4.892 32.512 1.00 95.88 423 VAL A O 1
ATOM 3122 N N . GLU A 1 424 ? -20.323 -4.733 32.729 1.00 96.44 424 GLU A N 1
ATOM 3123 C CA . GLU A 1 424 ? -20.014 -4.333 31.362 1.00 96.44 424 GLU A CA 1
ATOM 3124 C C . GLU A 1 424 ? -19.173 -5.406 30.681 1.00 96.44 424 GLU A C 1
ATOM 3126 O O . GLU A 1 424 ? -18.173 -5.876 31.225 1.00 96.44 424 GLU A O 1
ATOM 3131 N N . LEU A 1 425 ? -19.599 -5.782 29.478 1.00 96.75 425 LEU A N 1
ATOM 3132 C CA . LEU A 1 425 ? -18.905 -6.713 28.599 1.00 96.75 425 LEU A CA 1
ATOM 3133 C C . LEU A 1 425 ? -18.611 -5.999 27.282 1.00 96.75 425 LEU A C 1
ATOM 3135 O O . LEU A 1 425 ? -19.541 -5.527 26.624 1.00 96.75 425 LEU A O 1
ATOM 3139 N N . THR A 1 426 ? -17.347 -5.943 26.882 1.00 97.50 426 THR A N 1
ATOM 3140 C CA . THR A 1 426 ? -16.932 -5.331 25.617 1.00 97.50 426 THR A CA 1
ATOM 3141 C C . THR A 1 426 ? -16.517 -6.413 24.639 1.00 97.50 426 THR A C 1
ATOM 3143 O O . THR A 1 426 ? -15.638 -7.223 24.935 1.00 97.50 426 THR A O 1
ATOM 3146 N N . PHE A 1 427 ? -17.126 -6.408 23.457 1.00 97.69 427 PHE A N 1
ATOM 3147 C CA . PHE A 1 427 ? -16.827 -7.354 22.388 1.00 97.69 427 PHE A CA 1
ATOM 3148 C C . PHE A 1 427 ? -16.150 -6.657 21.212 1.00 97.69 427 PHE A C 1
ATOM 3150 O O . PHE A 1 427 ? -16.486 -5.517 20.888 1.00 97.69 427 PHE A O 1
ATOM 3157 N N . ARG A 1 428 ? -15.261 -7.373 20.519 1.00 97.38 428 ARG A N 1
ATOM 3158 C CA . ARG A 1 428 ? -14.609 -6.913 19.286 1.00 97.38 428 ARG A CA 1
ATOM 3159 C C . ARG A 1 428 ? -14.431 -8.052 18.291 1.00 97.38 428 ARG A C 1
ATOM 3161 O O . ARG A 1 428 ? -14.320 -9.210 18.689 1.00 97.38 428 ARG A O 1
ATOM 3168 N N . LEU A 1 429 ? -14.377 -7.730 17.001 1.00 93.94 429 LEU A N 1
ATOM 3169 C CA . LEU A 1 429 ? -13.964 -8.700 15.987 1.00 93.94 429 LEU A CA 1
ATOM 3170 C C . LEU A 1 429 ? -12.496 -9.140 16.245 1.00 93.94 429 LEU A C 1
ATOM 3172 O O . LEU A 1 429 ? -11.696 -8.271 16.602 1.00 93.94 429 LEU A O 1
ATOM 3176 N N . PRO A 1 430 ? -12.153 -10.438 16.109 1.00 88.88 430 PRO A N 1
ATOM 3177 C CA . PRO A 1 430 ? -10.818 -10.964 16.421 1.00 88.88 430 PRO A CA 1
ATOM 3178 C C . PRO A 1 430 ? -9.680 -10.393 15.576 1.00 88.88 430 PRO A C 1
ATOM 3180 O O . PRO A 1 430 ? -9.924 -10.114 14.377 1.00 88.88 430 PRO A O 1
#

Nearest PDB structures (foldseek):
  1pgs-assembly1_A  TM=4.504E-01  e=6.351E-02  Elizabethkingia meningoseptica
  1png-assembly1_A  TM=4.381E-01  e=6.351E-02  Elizabethkingia meningoseptica

Mean predicted aligned error: 20.76 Å